Protein AF-A0A7J2XAX5-F1 (afdb_monomer)

Structure (mmCIF, N/CA/C/O backbone):
data_AF-A0A7J2XAX5-F1
#
_entry.id   AF-A0A7J2XAX5-F1
#
loop_
_atom_site.group_PDB
_atom_site.id
_atom_site.type_symbol
_atom_site.label_atom_id
_atom_site.label_alt_id
_atom_site.label_comp_id
_atom_site.label_asym_id
_atom_site.label_entity_id
_atom_site.label_seq_id
_atom_site.pdbx_PDB_ins_code
_atom_site.Cartn_x
_atom_site.Cartn_y
_atom_site.Cartn_z
_atom_site.occupancy
_atom_site.B_iso_or_equiv
_atom_site.auth_seq_id
_atom_site.auth_comp_id
_atom_site.auth_asym_id
_atom_site.auth_atom_id
_atom_site.pdbx_PDB_model_num
ATOM 1 N N . MET A 1 1 ? 14.871 -4.061 -0.343 1.00 28.77 1 MET A N 1
ATOM 2 C CA . MET A 1 1 ? 14.004 -2.903 -0.659 1.00 28.77 1 MET A CA 1
ATOM 3 C C . MET A 1 1 ? 14.110 -2.518 -2.135 1.00 28.77 1 MET A C 1
ATOM 5 O O . MET A 1 1 ? 13.087 -2.541 -2.793 1.00 28.77 1 MET A O 1
ATOM 9 N N . TRP A 1 2 ? 15.317 -2.338 -2.694 1.00 23.84 2 TRP A N 1
ATOM 10 C CA . TRP A 1 2 ? 15.540 -2.222 -4.153 1.00 23.84 2 TRP A CA 1
ATOM 11 C C . TRP A 1 2 ? 15.102 -3.459 -4.971 1.00 23.84 2 TRP A C 1
ATOM 13 O O . TRP A 1 2 ? 14.612 -3.315 -6.080 1.00 23.84 2 TRP A O 1
ATOM 23 N N . ILE A 1 3 ? 15.155 -4.661 -4.381 1.00 25.84 3 ILE A N 1
ATOM 24 C CA . ILE A 1 3 ? 14.713 -5.925 -5.015 1.00 25.84 3 ILE A CA 1
ATOM 25 C C . ILE A 1 3 ? 13.178 -6.002 -5.206 1.00 25.84 3 ILE A C 1
ATOM 27 O O . ILE A 1 3 ? 12.696 -6.739 -6.057 1.00 25.84 3 ILE A O 1
ATOM 31 N N . LEU A 1 4 ? 12.391 -5.240 -4.429 1.00 26.05 4 LEU A N 1
ATOM 32 C CA . LEU A 1 4 ? 10.935 -5.152 -4.629 1.00 26.05 4 LEU A CA 1
ATOM 33 C C . LEU A 1 4 ? 10.595 -4.187 -5.774 1.00 26.05 4 LEU A C 1
ATOM 35 O O . LEU A 1 4 ? 9.673 -4.467 -6.524 1.00 26.05 4 LEU A O 1
ATOM 39 N N . LEU A 1 5 ? 11.380 -3.122 -5.972 1.00 30.08 5 LEU A N 1
ATOM 40 C CA . LEU A 1 5 ? 11.269 -2.242 -7.142 1.00 30.08 5 LEU A CA 1
ATOM 41 C C . LEU A 1 5 ? 11.627 -2.978 -8.443 1.00 30.08 5 LEU A C 1
ATOM 43 O O . LEU A 1 5 ? 10.919 -2.811 -9.424 1.00 30.08 5 LEU A O 1
ATOM 47 N N . GLU A 1 6 ? 12.629 -3.865 -8.432 1.00 30.23 6 GLU A N 1
ATOM 48 C CA . GLU A 1 6 ? 12.961 -4.719 -9.591 1.00 30.23 6 GLU A CA 1
ATOM 49 C C . GLU A 1 6 ? 11.887 -5.752 -9.956 1.00 30.23 6 GLU A C 1
ATOM 51 O O . GLU A 1 6 ? 12.001 -6.354 -11.004 1.00 30.23 6 GLU A O 1
ATOM 56 N N . ARG A 1 7 ? 10.868 -6.001 -9.121 1.00 34.16 7 ARG A N 1
ATOM 57 C CA . ARG A 1 7 ? 9.749 -6.902 -9.474 1.00 34.16 7 ARG A CA 1
ATOM 58 C C . ARG A 1 7 ? 8.398 -6.200 -9.585 1.00 34.16 7 ARG A C 1
ATOM 60 O O . ARG A 1 7 ? 7.474 -6.759 -10.158 1.00 34.16 7 ARG A O 1
ATOM 67 N N . VAL A 1 8 ? 8.249 -5.023 -8.974 1.00 35.19 8 VAL A N 1
ATOM 68 C CA . VAL A 1 8 ? 6.987 -4.260 -8.928 1.00 35.19 8 VAL A CA 1
ATOM 69 C C . VAL A 1 8 ? 6.975 -3.142 -9.975 1.00 35.19 8 VAL A C 1
ATOM 71 O O . VAL A 1 8 ? 5.911 -2.803 -10.479 1.00 35.19 8 VAL A O 1
ATOM 74 N N . CYS A 1 9 ? 8.144 -2.630 -10.372 1.00 34.69 9 CYS A N 1
ATOM 75 C CA . CYS A 1 9 ? 8.306 -1.794 -11.564 1.00 34.69 9 CYS A CA 1
ATOM 76 C C . CYS A 1 9 ? 8.664 -2.631 -12.798 1.00 34.69 9 CYS A C 1
ATOM 78 O O . CYS A 1 9 ? 9.354 -2.126 -13.672 1.00 34.69 9 CYS A O 1
ATOM 80 N N . ASP A 1 10 ? 8.198 -3.877 -12.861 1.00 40.84 10 ASP A N 1
ATOM 81 C CA . ASP A 1 10 ? 8.175 -4.719 -14.061 1.00 40.84 10 ASP A CA 1
ATOM 82 C C . ASP A 1 10 ? 6.702 -4.923 -14.455 1.00 40.84 10 ASP A C 1
ATOM 84 O O . ASP A 1 10 ? 6.138 -6.013 -14.369 1.00 40.84 10 ASP A O 1
ATOM 88 N N . VAL A 1 11 ? 6.023 -3.818 -14.778 1.00 45.44 11 VAL A N 1
ATOM 89 C CA . VAL A 1 11 ? 4.756 -3.877 -15.522 1.00 45.44 11 VAL A CA 1
ATOM 90 C C . VAL A 1 11 ? 5.107 -4.447 -16.909 1.00 45.44 11 VAL A C 1
ATOM 92 O O . VAL A 1 11 ? 6.166 -4.091 -17.407 1.00 45.44 11 VAL A O 1
ATOM 95 N N . PRO A 1 12 ? 4.330 -5.348 -17.533 1.00 48.56 12 PRO A N 1
ATOM 96 C CA . PRO A 1 12 ? 4.654 -5.853 -18.870 1.00 48.56 12 PRO A CA 1
ATOM 97 C C . PRO A 1 12 ? 4.828 -4.677 -19.839 1.00 48.56 12 PRO A C 1
ATOM 99 O O . PRO A 1 12 ? 3.995 -3.774 -19.890 1.00 48.56 12 PRO A O 1
ATOM 102 N N . TYR A 1 13 ? 5.970 -4.659 -20.521 1.00 64.25 13 TYR A N 1
ATOM 103 C CA . TYR A 1 13 ? 6.469 -3.500 -21.251 1.00 64.25 13 TYR A CA 1
ATOM 104 C C . TYR A 1 13 ? 6.491 -3.785 -22.733 1.00 64.25 13 TYR A C 1
ATOM 106 O O . TYR A 1 13 ? 7.421 -4.423 -23.198 1.00 64.25 13 TYR A O 1
ATOM 114 N N . ASP A 1 14 ? 5.518 -3.320 -23.493 1.00 73.00 14 ASP A N 1
ATOM 115 C CA . ASP A 1 14 ? 5.561 -3.570 -24.928 1.00 73.00 14 ASP A CA 1
ATOM 116 C C . ASP A 1 14 ? 6.451 -2.557 -25.643 1.00 73.00 14 ASP A C 1
ATOM 118 O O . ASP A 1 14 ? 6.641 -1.414 -25.210 1.00 73.00 14 ASP A O 1
ATOM 122 N N . ILE A 1 15 ? 7.050 -3.006 -26.741 1.00 77.25 15 ILE A N 1
ATOM 123 C CA . ILE A 1 15 ? 7.873 -2.156 -27.599 1.00 77.25 15 ILE A CA 1
ATOM 124 C C . ILE A 1 15 ? 7.016 -0.972 -28.080 1.00 77.25 15 ILE A C 1
ATOM 126 O O . ILE A 1 15 ? 5.873 -1.146 -28.492 1.00 77.25 15 ILE A O 1
ATOM 130 N N . GLY A 1 16 ? 7.570 0.240 -28.019 1.00 77.62 16 GLY A N 1
ATOM 131 C CA . GLY A 1 16 ? 6.883 1.484 -28.383 1.00 77.62 16 GLY A CA 1
ATOM 132 C C . GLY A 1 16 ? 6.204 2.231 -27.227 1.00 77.62 16 GLY A C 1
ATOM 133 O O . GLY A 1 16 ? 5.795 3.374 -27.423 1.00 77.62 16 GLY A O 1
ATOM 134 N N . TYR A 1 17 ? 6.134 1.653 -26.023 1.00 83.00 17 TYR A N 1
ATOM 135 C CA . TYR A 1 17 ? 5.498 2.279 -24.857 1.00 83.00 17 TYR A CA 1
ATOM 136 C C . TYR A 1 17 ? 6.523 2.681 -23.785 1.00 83.00 17 TYR A C 1
ATOM 138 O O . TYR A 1 17 ? 7.511 1.974 -23.589 1.00 83.00 17 TYR A O 1
ATOM 146 N N . PRO A 1 18 ? 6.330 3.809 -23.071 1.00 85.75 18 PRO A N 1
ATOM 147 C CA . PRO A 1 18 ? 7.321 4.295 -22.113 1.00 85.75 18 PRO A CA 1
ATOM 148 C C . PRO A 1 18 ? 7.412 3.403 -20.870 1.00 85.75 18 PRO A C 1
ATOM 150 O O . PRO A 1 18 ? 6.401 2.912 -20.362 1.00 85.75 18 PRO A O 1
ATOM 153 N N . LEU A 1 19 ? 8.611 3.273 -20.295 1.00 85.88 19 LEU A N 1
ATOM 154 C CA . LEU A 1 19 ? 8.790 2.583 -19.017 1.00 85.88 19 LEU A CA 1
ATOM 155 C C . LEU A 1 19 ? 8.549 3.529 -17.840 1.00 85.88 19 LEU A C 1
ATOM 157 O O . LEU A 1 19 ? 9.126 4.615 -17.755 1.00 85.88 19 LEU A O 1
ATOM 161 N N . LEU A 1 20 ? 7.782 3.071 -16.847 1.00 88.12 20 LEU A N 1
ATOM 162 C CA . LEU A 1 20 ? 7.518 3.854 -15.636 1.00 88.12 20 LEU A CA 1
ATOM 163 C C . LEU A 1 20 ? 8.818 4.228 -14.908 1.00 88.12 20 LEU A C 1
ATOM 165 O O . LEU A 1 20 ? 8.977 5.349 -14.425 1.00 88.12 20 LEU A O 1
ATOM 169 N N . ARG A 1 21 ? 9.768 3.288 -14.850 1.00 85.94 21 ARG A N 1
ATOM 170 C CA . ARG A 1 21 ? 11.070 3.492 -14.207 1.00 85.94 21 ARG A CA 1
ATOM 171 C C . ARG A 1 21 ? 11.894 4.580 -14.895 1.00 85.94 21 ARG A C 1
ATOM 173 O O . ARG A 1 21 ? 12.497 5.383 -14.190 1.00 85.94 21 ARG A O 1
ATOM 180 N N . GLU A 1 22 ? 11.900 4.620 -16.228 1.00 87.06 22 GLU A N 1
ATOM 181 C CA . GLU A 1 22 ? 12.609 5.655 -16.993 1.00 87.06 22 GLU A CA 1
ATOM 182 C C . GLU A 1 22 ? 12.023 7.038 -16.709 1.00 87.06 22 GLU A C 1
ATOM 184 O O . GLU A 1 22 ? 12.767 7.991 -16.492 1.00 87.06 22 GLU A O 1
ATOM 189 N N . LYS A 1 23 ? 10.691 7.147 -16.619 1.00 89.81 23 LYS A N 1
ATOM 190 C CA . LYS A 1 23 ? 10.022 8.426 -16.335 1.00 89.81 23 LYS A CA 1
ATOM 191 C C . LYS A 1 23 ? 10.268 8.964 -14.933 1.00 89.81 23 LYS A C 1
ATOM 193 O O . LYS A 1 23 ? 10.227 10.174 -14.725 1.00 89.81 23 LYS A O 1
ATOM 198 N N . LEU A 1 24 ? 10.519 8.084 -13.973 1.00 91.56 24 LEU A N 1
ATOM 199 C CA . LEU A 1 24 ? 10.808 8.471 -12.594 1.00 91.56 24 LEU A CA 1
ATOM 200 C C . LEU A 1 24 ? 12.301 8.693 -12.334 1.00 91.56 24 LEU A C 1
ATOM 202 O O . LEU A 1 24 ? 12.660 9.282 -11.312 1.00 91.56 24 LEU A O 1
ATOM 206 N N . GLU A 1 25 ? 13.178 8.237 -13.230 1.00 87.25 25 GLU A N 1
ATOM 207 C CA . GLU A 1 25 ? 14.616 8.396 -13.066 1.00 87.25 25 GLU A CA 1
ATOM 208 C C . GLU A 1 25 ? 15.003 9.883 -13.044 1.00 87.25 25 GLU A C 1
ATOM 210 O O . GLU A 1 25 ? 14.657 10.669 -13.921 1.00 87.25 25 GLU A O 1
ATOM 215 N N . GLY A 1 26 ? 15.713 10.296 -11.991 1.00 86.75 26 GLY A N 1
ATOM 216 C CA . GLY A 1 26 ? 16.161 11.680 -11.817 1.00 86.75 26 GLY A CA 1
ATOM 217 C C . GLY A 1 26 ? 15.103 12.664 -11.298 1.00 86.75 26 GLY A C 1
ATOM 218 O O . GLY A 1 26 ? 15.467 13.796 -10.963 1.00 86.75 26 GLY A O 1
ATOM 219 N N . ILE A 1 27 ? 13.835 12.260 -11.151 1.00 92.69 27 ILE A N 1
ATOM 220 C CA . ILE A 1 27 ? 12.789 13.103 -10.555 1.00 92.69 27 ILE A CA 1
ATOM 221 C C . ILE A 1 27 ? 13.026 13.247 -9.046 1.00 92.69 27 ILE A C 1
ATOM 223 O O . ILE A 1 27 ? 13.147 12.266 -8.314 1.00 92.69 27 ILE A O 1
ATOM 227 N N . LYS A 1 28 ? 13.096 14.496 -8.569 1.00 93.50 28 LYS A N 1
ATOM 228 C CA . LYS A 1 28 ? 13.440 14.825 -7.171 1.00 93.50 28 LYS A CA 1
ATOM 229 C C . LYS A 1 28 ? 12.240 15.165 -6.291 1.00 93.50 28 LYS A C 1
ATOM 231 O O . LYS A 1 28 ? 12.352 15.091 -5.070 1.00 93.50 28 LYS A O 1
ATOM 236 N N . TYR A 1 29 ? 11.123 15.569 -6.893 1.00 94.06 29 TYR A N 1
ATOM 237 C CA . TYR A 1 29 ? 9.968 16.113 -6.183 1.00 94.06 29 TYR A CA 1
ATOM 238 C C . TYR A 1 29 ? 8.718 15.279 -6.455 1.00 94.06 29 TYR A C 1
ATOM 240 O O . TYR A 1 29 ? 8.478 14.859 -7.585 1.00 94.06 29 TYR A O 1
ATOM 248 N N . LEU A 1 30 ? 7.907 15.066 -5.417 1.00 95.44 30 LEU A N 1
ATOM 249 C CA . LEU A 1 30 ? 6.628 14.363 -5.526 1.00 95.44 30 LEU A CA 1
ATOM 250 C C . LEU A 1 30 ? 5.627 15.156 -6.377 1.00 95.44 30 LEU A C 1
ATOM 252 O O . LEU A 1 30 ? 5.105 14.640 -7.362 1.00 95.44 30 LEU A O 1
ATOM 256 N N . TRP A 1 31 ? 5.386 16.406 -5.983 1.00 97.19 31 TRP A N 1
ATOM 257 C CA . TRP A 1 31 ? 4.425 17.338 -6.563 1.00 97.19 31 TRP A CA 1
ATOM 258 C C . TRP A 1 31 ? 4.876 18.772 -6.253 1.00 97.19 31 TRP A C 1
ATOM 260 O O . TRP A 1 31 ? 5.567 19.010 -5.263 1.00 97.19 31 TRP A O 1
ATOM 270 N N . ASP A 1 32 ? 4.509 19.726 -7.102 1.00 95.44 32 ASP A N 1
ATOM 271 C CA . ASP A 1 32 ? 4.863 21.144 -6.990 1.00 95.44 32 ASP A CA 1
ATOM 272 C C . ASP A 1 32 ? 3.777 21.981 -6.292 1.00 95.44 32 ASP A C 1
ATOM 274 O O . ASP A 1 32 ? 3.885 23.208 -6.240 1.00 95.44 32 ASP A O 1
ATOM 278 N N . ARG A 1 33 ? 2.744 21.321 -5.747 1.00 96.06 33 ARG A N 1
ATOM 279 C CA . ARG A 1 33 ? 1.600 21.925 -5.040 1.00 96.06 33 ARG A CA 1
ATOM 280 C C . ARG A 1 33 ? 0.811 22.926 -5.882 1.00 96.06 33 ARG A C 1
ATOM 282 O O . ARG A 1 33 ? 0.239 23.880 -5.354 1.00 96.06 33 ARG A O 1
ATOM 289 N N . LYS A 1 34 ? 0.782 22.718 -7.200 1.00 96.19 34 LYS A N 1
ATOM 290 C CA . LYS A 1 34 ? -0.052 23.485 -8.127 1.00 96.19 34 LYS A CA 1
ATOM 291 C C . LYS A 1 34 ? -1.197 22.631 -8.647 1.00 96.19 34 LYS A C 1
ATOM 293 O O . LYS A 1 34 ? -1.003 21.467 -8.994 1.00 96.19 34 LYS A O 1
ATOM 298 N N . SER A 1 35 ? -2.365 23.250 -8.763 1.00 96.56 35 SER A N 1
ATOM 299 C CA . SER A 1 35 ? -3.526 22.674 -9.436 1.00 96.56 35 SER A CA 1
ATOM 300 C C . SER A 1 35 ? -3.497 23.033 -10.924 1.00 96.56 35 SER A C 1
ATOM 302 O O . SER A 1 35 ? -3.315 24.201 -11.276 1.00 96.56 35 SER A O 1
ATOM 304 N N . TYR A 1 36 ? -3.688 22.058 -11.814 1.00 96.62 36 TYR A N 1
ATOM 305 C CA . TYR A 1 36 ? -3.603 22.277 -13.263 1.00 96.62 36 TYR A CA 1
ATOM 306 C C . TYR A 1 36 ? -4.372 21.228 -14.074 1.00 96.62 36 TYR A C 1
ATOM 308 O O . TYR A 1 36 ? -4.811 20.197 -13.562 1.00 96.62 36 TYR A O 1
ATOM 316 N N . ILE A 1 37 ? -4.567 21.536 -15.357 1.00 96.69 37 ILE A N 1
ATOM 317 C CA . ILE A 1 37 ? -5.123 20.626 -16.362 1.00 96.69 37 ILE A CA 1
ATOM 318 C C . ILE A 1 37 ? -3.985 20.236 -17.298 1.00 96.69 37 ILE A C 1
ATOM 320 O O . ILE A 1 37 ? -3.251 21.094 -17.786 1.00 96.69 37 ILE A O 1
ATOM 324 N N . GLN A 1 38 ? -3.850 18.940 -17.534 1.00 96.56 38 GLN A N 1
ATOM 325 C CA . GLN A 1 38 ? -2.895 18.384 -18.479 1.00 96.56 38 GLN A CA 1
ATOM 326 C C . GLN A 1 38 ? -3.502 18.458 -19.888 1.00 96.56 38 GLN A C 1
ATOM 328 O O . GLN A 1 38 ? -4.644 18.027 -20.067 1.00 96.56 38 GLN A O 1
ATOM 333 N N . PRO A 1 39 ? -2.786 18.999 -20.889 1.00 96.00 39 PRO A N 1
ATOM 334 C CA . PRO A 1 39 ? -3.282 19.048 -22.253 1.00 96.00 39 PRO A CA 1
ATOM 335 C C . PRO A 1 39 ? -3.316 17.654 -22.887 1.00 96.00 39 PRO A C 1
ATOM 337 O O . PRO A 1 39 ? -2.555 16.755 -22.515 1.00 96.00 39 PRO A O 1
ATOM 340 N N . LYS A 1 40 ? -4.204 17.502 -23.872 1.00 95.00 40 LYS A N 1
ATOM 341 C CA . LYS A 1 40 ? -4.281 16.322 -24.736 1.00 95.00 40 LYS A CA 1
ATOM 342 C C . LYS A 1 40 ? -2.973 16.133 -25.502 1.00 95.00 40 LYS A C 1
ATOM 344 O O . LYS A 1 40 ? -2.388 17.118 -25.950 1.00 95.00 40 LYS A O 1
ATOM 349 N N . HIS A 1 41 ? -2.557 14.879 -25.676 1.00 92.25 41 HIS A N 1
ATOM 350 C CA . HIS A 1 41 ? -1.394 14.481 -26.479 1.00 92.25 41 HIS A CA 1
ATOM 351 C C . HIS A 1 41 ? -0.092 15.167 -26.076 1.00 92.25 41 HIS A C 1
ATOM 353 O O . HIS A 1 41 ? 0.799 15.370 -26.898 1.00 92.25 41 HIS A O 1
ATOM 359 N N . ARG A 1 42 ? 0.031 15.548 -24.801 1.00 93.25 42 ARG A N 1
ATOM 360 C CA . ARG A 1 42 ? 1.195 16.294 -24.328 1.00 93.25 42 ARG A CA 1
ATOM 361 C C . ARG A 1 42 ? 2.481 15.494 -24.510 1.00 93.25 42 ARG A C 1
ATOM 363 O O . ARG A 1 42 ? 2.520 14.279 -24.311 1.00 93.25 42 ARG A O 1
ATOM 370 N N . THR A 1 43 ? 3.524 16.223 -24.863 1.00 91.50 43 THR A N 1
ATOM 371 C CA . THR A 1 43 ? 4.910 15.767 -24.990 1.00 91.50 43 THR A CA 1
ATOM 372 C C . THR A 1 43 ? 5.569 15.556 -23.626 1.00 91.50 43 THR A C 1
ATOM 374 O O . THR A 1 43 ? 5.148 16.148 -22.618 1.00 91.50 43 THR A O 1
ATOM 377 N N . TRP A 1 44 ? 6.651 14.780 -23.585 1.00 91.62 44 TRP A N 1
ATOM 378 C CA . TRP A 1 44 ? 7.444 14.624 -22.366 1.00 91.62 44 TRP A CA 1
ATOM 379 C C . TRP A 1 44 ? 8.104 15.948 -21.960 1.00 91.62 44 TRP A C 1
ATOM 381 O O . TRP A 1 44 ? 8.073 16.308 -20.777 1.00 91.62 44 TRP A O 1
ATOM 391 N N . ASN A 1 45 ? 8.612 16.725 -22.927 1.00 91.12 45 ASN A N 1
ATOM 392 C CA . ASN A 1 45 ? 9.245 18.014 -22.639 1.00 91.12 45 ASN A CA 1
ATOM 393 C C . ASN A 1 45 ? 8.272 19.009 -22.011 1.00 91.12 45 ASN A C 1
ATOM 395 O O . ASN A 1 45 ? 8.638 19.686 -21.049 1.00 91.12 45 ASN A O 1
ATOM 399 N N . TRP A 1 46 ? 7.025 19.071 -22.489 1.00 93.50 46 TRP A N 1
ATOM 400 C CA . TRP A 1 46 ? 5.985 19.883 -21.848 1.00 93.50 46 TRP A CA 1
ATOM 401 C C . TRP A 1 46 ? 5.798 19.489 -20.380 1.00 93.50 46 TRP A C 1
ATOM 403 O O . TRP A 1 46 ? 5.796 20.355 -19.505 1.00 93.50 46 TRP A O 1
ATOM 413 N N . SER A 1 47 ? 5.692 18.186 -20.113 1.00 94.06 47 SER A N 1
ATOM 414 C CA . SER A 1 47 ? 5.414 17.646 -18.779 1.00 94.06 47 SER A CA 1
ATOM 415 C C . SER A 1 47 ? 6.500 18.053 -17.783 1.00 94.06 47 SER A C 1
ATOM 417 O O . SER A 1 47 ? 6.210 18.668 -16.759 1.00 94.06 47 SER A O 1
ATOM 419 N N . ILE A 1 48 ? 7.769 17.818 -18.123 1.00 92.75 48 ILE A N 1
ATOM 420 C CA . ILE A 1 48 ? 8.895 18.117 -17.227 1.00 92.75 48 ILE A CA 1
ATOM 421 C C . ILE A 1 48 ? 9.241 19.607 -17.180 1.00 92.75 48 ILE A C 1
ATOM 423 O O . ILE A 1 48 ? 9.686 20.090 -16.141 1.00 92.75 48 ILE A O 1
ATOM 427 N N . SER A 1 49 ? 8.990 20.364 -18.248 1.00 94.19 49 SER A N 1
ATOM 428 C CA . SER A 1 49 ? 9.235 21.813 -18.246 1.00 94.19 49 SER A CA 1
ATOM 429 C C . SER A 1 49 ? 8.217 22.579 -17.395 1.00 94.19 49 SER A C 1
ATOM 431 O O . SER A 1 49 ? 8.575 23.580 -16.778 1.00 94.19 49 SER A O 1
ATOM 433 N N . ASN A 1 50 ? 6.960 22.121 -17.340 1.00 96.19 50 ASN A N 1
ATOM 434 C CA . ASN A 1 50 ? 5.905 22.770 -16.554 1.00 96.19 50 ASN A CA 1
ATOM 435 C C . ASN A 1 50 ? 5.812 22.212 -15.127 1.00 96.19 50 ASN A C 1
ATOM 437 O O . ASN A 1 50 ? 5.695 22.985 -14.174 1.00 96.19 50 ASN A O 1
ATOM 441 N N . HIS A 1 51 ? 5.895 20.885 -14.979 1.00 96.44 51 HIS A N 1
ATOM 442 C CA . HIS A 1 51 ? 5.687 20.172 -13.718 1.00 96.44 51 HIS A CA 1
ATOM 443 C C . HIS A 1 51 ? 6.700 19.017 -13.553 1.00 96.44 51 HIS A C 1
ATOM 445 O O . HIS A 1 51 ? 6.322 17.851 -13.679 1.00 96.44 51 HIS A O 1
ATOM 451 N N . PRO A 1 52 ? 7.980 19.292 -13.219 1.00 95.69 52 PRO A N 1
ATOM 452 C CA . PRO A 1 52 ? 9.038 18.283 -13.040 1.00 95.69 52 PRO A CA 1
ATOM 453 C C . PRO A 1 52 ? 8.846 17.453 -11.755 1.00 95.69 52 PRO A C 1
ATOM 455 O O . PRO A 1 52 ? 9.621 17.537 -10.798 1.00 95.69 52 PRO A O 1
ATOM 458 N N . THR A 1 53 ? 7.768 16.676 -11.708 1.00 97.31 53 THR A N 1
ATOM 459 C CA . THR A 1 53 ? 7.245 16.023 -10.507 1.00 97.31 53 THR A CA 1
ATOM 460 C C . THR A 1 53 ? 6.887 14.570 -10.782 1.00 97.31 53 THR A C 1
ATOM 462 O O . THR A 1 53 ? 6.549 14.205 -11.908 1.00 97.31 53 THR A O 1
ATOM 465 N N . ALA A 1 54 ? 6.931 13.731 -9.747 1.00 97.44 54 ALA A N 1
ATOM 466 C CA . ALA A 1 54 ? 6.587 12.318 -9.873 1.00 97.44 54 ALA A CA 1
ATOM 467 C C . ALA A 1 54 ? 5.111 12.128 -10.253 1.00 97.44 54 ALA A C 1
ATOM 469 O O . ALA A 1 54 ? 4.800 11.260 -11.062 1.00 97.44 54 ALA A O 1
ATOM 470 N N . VAL A 1 55 ? 4.207 12.959 -9.720 1.00 97.56 55 VAL A N 1
ATOM 471 C CA . VAL A 1 55 ? 2.775 12.920 -10.060 1.00 97.56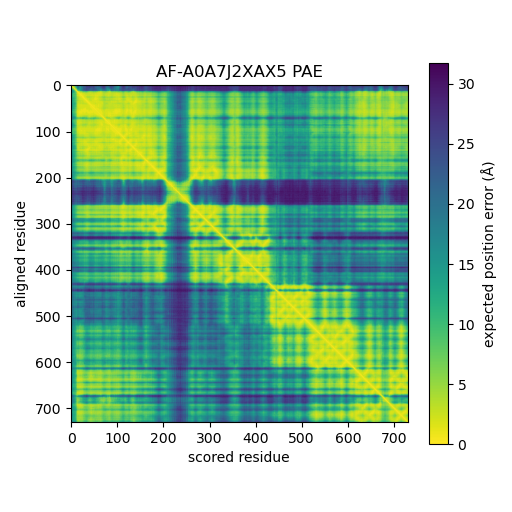 55 VAL A CA 1
ATOM 472 C C . VAL A 1 55 ? 2.541 13.195 -11.548 1.00 97.56 55 VAL A C 1
ATOM 474 O O . VAL A 1 55 ? 1.810 12.441 -12.190 1.00 97.56 55 VAL A O 1
ATOM 477 N N . GLU A 1 56 ? 3.186 14.219 -12.117 1.00 97.44 56 GLU A N 1
ATOM 478 C CA . GLU A 1 56 ? 3.078 14.491 -13.557 1.00 97.44 56 GLU A CA 1
ATOM 479 C C . GLU A 1 56 ? 3.703 13.367 -14.385 1.00 97.44 56 GLU A C 1
ATOM 481 O O . GLU A 1 56 ? 3.075 12.884 -15.324 1.00 97.44 56 GLU A O 1
ATOM 486 N N . ALA A 1 57 ? 4.905 12.910 -14.021 1.00 96.62 57 ALA A N 1
ATOM 487 C CA . ALA A 1 57 ? 5.601 11.848 -14.742 1.00 96.62 57 ALA A CA 1
ATOM 488 C C . ALA A 1 57 ? 4.774 10.553 -14.804 1.00 96.62 57 ALA A C 1
ATOM 490 O O . ALA A 1 57 ? 4.690 9.910 -15.852 1.00 96.62 57 ALA A O 1
ATOM 491 N N . ILE A 1 58 ? 4.112 10.200 -13.699 1.00 96.94 58 ILE A N 1
ATOM 492 C CA . ILE A 1 58 ? 3.209 9.049 -13.627 1.00 96.94 58 ILE A CA 1
ATOM 493 C C . ILE A 1 58 ? 1.953 9.296 -14.457 1.00 96.94 58 ILE A C 1
ATOM 495 O O . ILE A 1 58 ? 1.550 8.408 -15.201 1.00 96.94 58 ILE A O 1
ATOM 499 N N . SER A 1 59 ? 1.345 10.484 -14.380 1.00 96.81 59 SER A N 1
ATOM 500 C CA . SER A 1 59 ? 0.175 10.802 -15.207 1.00 96.81 59 SER A CA 1
ATOM 501 C C . SER A 1 59 ? 0.498 10.738 -16.705 1.00 96.81 59 SER A C 1
ATOM 503 O O . SER A 1 59 ? -0.300 10.223 -17.488 1.00 96.81 59 SER A O 1
ATOM 505 N N . TYR A 1 60 ? 1.669 11.236 -17.113 1.00 95.81 60 TYR A N 1
ATOM 506 C CA . TYR A 1 60 ? 2.160 11.124 -18.486 1.00 95.81 60 TYR A CA 1
ATOM 507 C C . TYR A 1 60 ? 2.292 9.654 -18.881 1.00 95.81 60 TYR A C 1
ATOM 509 O O . TYR A 1 60 ? 1.755 9.232 -19.902 1.00 95.81 60 TYR A O 1
ATOM 517 N N . TRP A 1 61 ? 2.951 8.861 -18.032 1.00 94.75 61 TRP A N 1
ATOM 518 C CA . TRP A 1 61 ? 3.132 7.435 -18.269 1.00 94.75 61 TRP A CA 1
ATOM 519 C C . TRP A 1 61 ? 1.793 6.704 -18.431 1.00 94.75 61 TRP A C 1
ATOM 521 O O . TRP A 1 61 ? 1.646 5.942 -19.380 1.00 94.75 61 TRP A O 1
ATOM 531 N N . VAL A 1 62 ? 0.794 6.973 -17.582 1.00 95.56 62 VAL A N 1
ATOM 532 C CA . VAL A 1 62 ? -0.547 6.367 -17.691 1.00 95.56 62 VAL A CA 1
ATOM 533 C C . VAL A 1 62 ? -1.198 6.702 -19.035 1.00 95.56 62 VAL A C 1
ATOM 535 O O . VAL A 1 62 ? -1.676 5.794 -19.710 1.00 95.56 62 VAL A O 1
ATOM 538 N N . GLY A 1 63 ? -1.187 7.978 -19.440 1.00 94.31 63 GLY A N 1
ATOM 539 C CA . GLY A 1 63 ? -1.780 8.418 -20.709 1.00 94.31 63 GLY A CA 1
ATOM 540 C C . GLY A 1 63 ? -1.128 7.761 -21.926 1.00 94.31 63 GLY A C 1
ATOM 541 O O . GLY A 1 63 ? -1.827 7.272 -22.809 1.00 94.31 63 GLY A O 1
ATOM 542 N N . LYS A 1 64 ? 0.208 7.662 -21.932 1.00 91.62 64 LYS A N 1
ATOM 543 C CA . LYS A 1 64 ? 0.958 7.000 -23.009 1.00 91.62 64 LYS A CA 1
ATOM 544 C C . LYS A 1 64 ? 0.874 5.475 -22.971 1.00 91.62 64 LYS A C 1
ATOM 546 O O . LYS A 1 64 ? 1.029 4.851 -24.010 1.00 91.62 64 LYS A O 1
ATOM 551 N N . THR A 1 65 ? 0.631 4.879 -21.804 1.00 90.38 65 THR A N 1
ATOM 552 C CA . THR A 1 65 ? 0.482 3.422 -21.644 1.00 90.38 65 THR A CA 1
ATOM 553 C C . THR A 1 65 ? -0.909 2.948 -22.044 1.00 90.38 65 THR A C 1
ATOM 555 O O . THR A 1 65 ? -1.042 1.843 -22.551 1.00 90.38 65 THR A O 1
ATOM 558 N N . VAL A 1 66 ? -1.944 3.770 -21.857 1.00 91.44 66 VAL A N 1
ATOM 559 C CA . VAL A 1 66 ? -3.332 3.438 -22.219 1.00 91.44 66 VAL A CA 1
ATOM 560 C C . VAL A 1 66 ? -3.886 4.484 -23.206 1.00 91.44 66 VAL A C 1
ATOM 562 O O . VAL A 1 66 ? -4.798 5.242 -22.863 1.00 91.44 66 VAL A O 1
ATOM 565 N N . PRO A 1 67 ? -3.325 4.577 -24.430 1.00 90.56 67 PRO A N 1
ATOM 566 C CA . PRO A 1 67 ? -3.672 5.629 -25.383 1.00 90.56 67 PRO A CA 1
ATOM 567 C C . PRO A 1 67 ? -4.941 5.337 -26.192 1.00 90.56 67 PRO A C 1
ATOM 569 O O . PRO A 1 67 ? -5.350 6.178 -26.989 1.00 90.56 67 PRO A O 1
ATOM 572 N N . VAL A 1 68 ? -5.569 4.167 -26.032 1.00 90.00 68 VAL A N 1
ATOM 573 C CA . VAL A 1 68 ? -6.757 3.767 -26.804 1.00 90.00 68 VAL A CA 1
ATOM 574 C C . VAL A 1 68 ? -7.940 3.497 -25.874 1.00 90.00 68 VAL A C 1
ATOM 576 O O . VAL A 1 68 ? -7.778 3.061 -24.733 1.00 90.00 68 VAL A O 1
ATOM 579 N N . GLN A 1 69 ? -9.157 3.766 -26.347 1.00 90.25 69 GLN A N 1
ATOM 580 C CA . GLN A 1 69 ? -10.369 3.358 -25.638 1.00 90.25 69 GLN A CA 1
ATOM 581 C C . GLN A 1 69 ? -10.496 1.842 -25.555 1.00 90.25 69 GLN A C 1
ATOM 583 O O . GLN A 1 69 ? -10.014 1.119 -26.422 1.00 90.25 69 GLN A O 1
ATOM 588 N N . ALA A 1 70 ? -11.196 1.382 -24.520 1.00 86.25 70 ALA A N 1
ATOM 589 C CA . ALA A 1 70 ? -11.339 -0.038 -24.266 1.00 86.25 70 ALA A CA 1
ATOM 590 C C . ALA A 1 70 ? -11.965 -0.799 -25.446 1.00 86.25 70 ALA A C 1
ATOM 592 O O . ALA A 1 70 ? -13.015 -0.396 -25.952 1.00 86.25 70 ALA A O 1
ATOM 593 N N . TYR A 1 71 ? -11.371 -1.930 -25.814 1.00 81.12 71 TYR A N 1
ATOM 594 C CA . TYR A 1 71 ? -11.954 -2.922 -26.717 1.00 81.12 71 TYR A CA 1
ATOM 595 C C . TYR A 1 71 ? -11.668 -4.327 -26.147 1.00 81.12 71 TYR A C 1
ATOM 597 O O . TYR A 1 71 ? -10.722 -4.508 -25.387 1.00 81.12 71 TYR A O 1
ATOM 605 N N . GLY A 1 72 ? -12.461 -5.333 -26.520 1.00 78.06 72 GLY A N 1
ATOM 606 C CA . GLY A 1 72 ? -12.216 -6.710 -26.082 1.00 78.06 72 GLY A CA 1
ATOM 607 C C . GLY A 1 72 ? -12.480 -6.943 -24.590 1.00 78.06 72 GLY A C 1
ATOM 608 O O . GLY A 1 72 ? -13.509 -6.507 -24.061 1.00 78.06 72 GLY A O 1
ATOM 609 N N . ASP A 1 73 ? -11.585 -7.687 -23.926 1.00 78.19 73 ASP A N 1
ATOM 610 C CA . ASP A 1 73 ? -11.709 -7.982 -22.493 1.00 78.19 73 ASP A CA 1
ATOM 611 C C . ASP A 1 73 ? -11.541 -6.707 -21.643 1.00 78.19 73 ASP A C 1
ATOM 613 O O . ASP A 1 73 ? -11.009 -5.684 -22.062 1.00 78.19 73 ASP A O 1
ATOM 617 N N . ARG A 1 74 ? -12.072 -6.739 -20.421 1.00 84.25 74 ARG A N 1
ATOM 618 C CA . ARG A 1 74 ? -12.100 -5.609 -19.486 1.00 84.25 74 ARG A CA 1
ATOM 619 C C . ARG A 1 74 ? -11.399 -6.014 -18.189 1.00 84.25 74 ARG A C 1
ATOM 621 O O . ARG A 1 74 ? -12.064 -6.175 -17.152 1.00 84.25 74 ARG A O 1
ATOM 628 N N . PRO A 1 75 ? -10.068 -6.210 -18.210 1.00 83.00 75 PRO A N 1
ATOM 629 C CA . PRO A 1 75 ? -9.358 -6.785 -17.083 1.00 83.00 75 PRO A CA 1
ATOM 630 C C . PRO A 1 75 ? -9.383 -5.893 -15.838 1.00 83.00 75 PRO A C 1
ATOM 632 O O . PRO A 1 75 ? -9.499 -4.662 -15.849 1.00 83.00 75 PRO A O 1
ATOM 635 N N . SER A 1 76 ? -9.263 -6.541 -14.681 1.00 84.88 76 SER A N 1
ATOM 636 C CA . SER A 1 76 ? -9.109 -5.844 -13.401 1.00 84.88 76 SER A CA 1
ATOM 637 C C . SER A 1 76 ? -7.658 -5.707 -12.953 1.00 84.88 76 SER A C 1
ATOM 639 O O . SER A 1 76 ? -7.395 -4.933 -12.034 1.00 84.88 76 SER A O 1
ATOM 641 N N . GLN A 1 77 ? -6.734 -6.485 -13.524 1.00 85.38 77 GLN A N 1
ATOM 642 C CA . GLN A 1 77 ? -5.337 -6.479 -13.099 1.00 85.38 77 GLN A CA 1
ATOM 643 C C . GLN A 1 77 ? -4.561 -5.370 -13.836 1.00 85.38 77 GLN A C 1
ATOM 645 O O . GLN A 1 77 ? -4.573 -5.362 -15.064 1.00 85.38 77 GLN A O 1
ATOM 650 N N . PRO A 1 78 ? -3.884 -4.445 -13.126 1.00 88.75 78 PRO A N 1
ATOM 651 C CA . PRO A 1 78 ? -3.187 -3.312 -13.746 1.00 88.75 78 PRO A CA 1
ATOM 652 C C . PRO A 1 78 ? -2.108 -3.687 -14.764 1.00 88.75 78 PRO A C 1
ATOM 654 O O . PRO A 1 78 ? -1.924 -2.968 -15.734 1.00 88.75 78 PRO A O 1
ATOM 657 N N . ASN A 1 79 ? -1.404 -4.799 -14.551 1.00 83.06 79 ASN A N 1
ATOM 658 C CA . ASN A 1 79 ? -0.409 -5.313 -15.490 1.00 83.06 79 ASN A CA 1
ATOM 659 C C . ASN A 1 79 ? -1.045 -5.769 -16.810 1.00 83.06 79 ASN A C 1
ATOM 661 O O . ASN A 1 79 ? -0.517 -5.424 -17.854 1.00 83.06 79 ASN A O 1
ATOM 665 N N . ILE A 1 80 ? -2.189 -6.464 -16.765 1.00 82.06 80 ILE A N 1
ATOM 666 C CA . ILE A 1 80 ? -2.914 -6.861 -17.984 1.00 82.06 80 ILE A CA 1
ATOM 667 C C . ILE A 1 80 ? -3.400 -5.613 -18.729 1.00 82.06 80 ILE A C 1
ATOM 669 O O . ILE A 1 80 ? -3.146 -5.470 -19.914 1.00 82.06 80 ILE A O 1
ATOM 673 N N . ILE A 1 81 ? -4.008 -4.658 -18.016 1.00 85.81 81 ILE A N 1
ATOM 674 C CA . ILE A 1 81 ? -4.472 -3.395 -18.616 1.00 85.81 81 ILE A CA 1
ATOM 675 C C . ILE A 1 81 ? -3.317 -2.649 -19.303 1.00 85.81 81 ILE A C 1
ATOM 677 O O . ILE A 1 81 ? -3.475 -2.132 -20.405 1.00 85.81 81 ILE A O 1
ATOM 681 N N . ALA A 1 82 ? -2.160 -2.571 -18.641 1.00 85.88 82 ALA A N 1
ATOM 682 C CA . ALA A 1 82 ? -0.989 -1.902 -19.192 1.00 85.88 82 ALA A CA 1
ATOM 683 C C . ALA A 1 82 ? -0.426 -2.613 -20.430 1.00 85.88 82 ALA A C 1
ATOM 685 O O . ALA A 1 82 ? 0.140 -1.928 -21.265 1.00 85.88 82 ALA A O 1
ATOM 686 N N . HIS A 1 83 ? -0.600 -3.933 -20.550 1.00 81.06 83 HIS A N 1
ATOM 687 C CA . HIS A 1 83 ? -0.203 -4.724 -21.719 1.00 81.06 83 HIS A CA 1
ATOM 688 C C . HIS A 1 83 ? -1.188 -4.584 -22.888 1.00 81.06 83 HIS A C 1
ATOM 690 O O . HIS A 1 83 ? -0.805 -4.527 -24.050 1.00 81.06 83 HIS A O 1
ATOM 696 N N . GLU A 1 84 ? -2.487 -4.515 -22.599 1.00 82.56 84 GLU A N 1
ATOM 697 C CA . GLU A 1 84 ? -3.530 -4.376 -23.622 1.00 82.56 84 GLU A CA 1
ATOM 698 C C . GLU A 1 84 ? -3.585 -2.961 -24.232 1.00 82.56 84 GLU A C 1
ATOM 700 O O . GLU A 1 84 ? -4.208 -2.751 -25.275 1.00 82.56 84 GLU A O 1
ATOM 705 N N . HIS A 1 85 ? -2.947 -1.979 -23.585 1.00 87.75 85 HIS A N 1
ATOM 706 C CA . HIS A 1 85 ? -2.836 -0.585 -24.030 1.00 87.75 85 HIS A CA 1
ATOM 707 C C . HIS A 1 85 ? -4.164 0.128 -24.309 1.00 87.75 85 HIS A C 1
ATOM 709 O O . HIS A 1 85 ? -4.215 1.146 -25.009 1.00 87.75 85 HIS A O 1
ATOM 715 N N . ASN A 1 86 ? -5.255 -0.371 -23.731 1.00 88.62 86 ASN A N 1
ATOM 716 C CA . ASN A 1 86 ? -6.580 0.184 -23.927 1.00 88.62 86 ASN A CA 1
ATOM 717 C C . ASN A 1 86 ? -7.403 0.194 -22.634 1.00 88.62 86 ASN A C 1
ATOM 719 O O . ASN A 1 86 ? -7.196 -0.607 -21.722 1.00 88.62 86 ASN A O 1
ATOM 723 N N . GLY A 1 87 ? -8.305 1.166 -22.512 1.00 91.12 87 GLY A N 1
ATOM 724 C CA . GLY A 1 87 ? -9.063 1.337 -21.282 1.00 91.12 87 GLY A CA 1
ATOM 725 C C . GLY A 1 87 ? -10.028 2.516 -21.280 1.00 91.12 87 GLY A C 1
ATOM 726 O O . GLY A 1 87 ? -9.911 3.461 -22.056 1.00 91.12 87 GLY A O 1
ATOM 727 N N . TRP A 1 88 ? -10.992 2.469 -20.361 1.00 92.81 88 TRP A N 1
ATOM 728 C CA . TRP A 1 88 ? -11.793 3.636 -19.973 1.00 92.81 88 TRP A CA 1
ATOM 729 C C . TRP A 1 88 ? -11.396 4.077 -18.561 1.00 92.81 88 TRP A C 1
ATOM 731 O O . TRP A 1 88 ? -10.383 3.633 -18.019 1.00 92.81 88 TRP A O 1
ATOM 741 N N . CYS A 1 89 ? -12.196 4.938 -17.927 1.00 93.19 89 CYS A N 1
ATOM 742 C CA . CYS A 1 89 ? -11.920 5.452 -16.581 1.00 93.19 89 CYS A CA 1
ATOM 743 C C . CYS A 1 89 ? -11.643 4.322 -15.574 1.00 93.19 89 CYS A C 1
ATOM 745 O O . CYS A 1 89 ? -10.725 4.426 -14.764 1.00 93.19 89 CYS A O 1
ATOM 747 N N . GLY A 1 90 ? -12.378 3.206 -15.684 1.00 91.94 90 GLY A N 1
ATOM 748 C CA . GLY A 1 90 ? -12.215 1.997 -14.875 1.00 91.94 90 GLY A CA 1
ATOM 749 C C . GLY A 1 90 ? -10.829 1.355 -14.941 1.00 91.94 90 GLY A C 1
ATOM 750 O O . GLY A 1 90 ? -10.378 0.787 -13.953 1.00 91.94 90 GLY A O 1
ATOM 751 N N . GLU A 1 91 ? -10.159 1.419 -16.081 1.00 93.31 91 GLU A N 1
ATOM 752 C CA . GLU A 1 91 ? -8.846 0.828 -16.337 1.00 93.31 91 GLU A CA 1
ATOM 753 C C . GLU A 1 91 ? -7.747 1.834 -16.005 1.00 93.31 91 GLU A C 1
ATOM 755 O O . GLU A 1 91 ? -6.819 1.513 -15.259 1.00 93.31 91 GLU A O 1
ATOM 760 N N . LEU A 1 92 ? -7.932 3.079 -16.457 1.00 94.69 92 LEU A N 1
ATOM 761 C CA . LEU A 1 92 ? -7.026 4.198 -16.218 1.00 94.69 92 LEU A CA 1
ATOM 762 C C . LEU A 1 92 ? -6.766 4.406 -14.724 1.00 94.69 92 LEU A C 1
ATOM 764 O O . LEU A 1 92 ? -5.608 4.424 -14.310 1.00 94.69 92 LEU A O 1
ATOM 768 N N . TYR A 1 93 ? -7.809 4.461 -13.884 1.00 94.00 93 TYR A N 1
ATOM 769 C CA . TYR A 1 93 ? -7.600 4.670 -12.446 1.00 94.00 93 TYR A CA 1
ATOM 770 C C . TYR A 1 93 ? -6.869 3.486 -11.785 1.00 94.00 93 TYR A C 1
ATOM 772 O O . TYR A 1 93 ? -6.089 3.685 -10.851 1.00 94.00 93 TYR A O 1
ATOM 780 N N . LYS A 1 94 ? -7.104 2.241 -12.236 1.00 93.88 94 LYS A N 1
ATOM 781 C CA . LYS A 1 94 ? -6.433 1.050 -11.679 1.00 93.88 94 LYS A CA 1
ATOM 782 C C . LYS A 1 94 ? -4.938 1.102 -11.980 1.00 93.88 94 LYS A C 1
ATOM 784 O O . LYS A 1 94 ? -4.138 0.871 -11.072 1.00 93.88 94 LYS A O 1
ATOM 789 N N . VAL A 1 95 ? -4.579 1.424 -13.224 1.00 94.00 95 VAL A N 1
ATOM 790 C CA . VAL A 1 95 ? -3.187 1.576 -13.667 1.00 94.00 95 VAL A CA 1
ATOM 791 C C . VAL A 1 95 ? -2.526 2.761 -12.967 1.00 94.00 95 VAL A C 1
ATOM 793 O O . VAL A 1 95 ? -1.443 2.600 -12.409 1.00 94.00 95 VAL A O 1
ATOM 796 N N . ALA A 1 96 ? -3.205 3.905 -12.864 1.00 95.75 96 ALA A N 1
ATOM 797 C CA . ALA A 1 96 ? -2.696 5.080 -12.160 1.00 95.75 96 ALA A CA 1
ATOM 798 C C . ALA A 1 96 ? -2.434 4.810 -10.668 1.00 95.75 96 ALA A C 1
ATOM 800 O O . ALA A 1 96 ? -1.347 5.092 -10.163 1.00 95.75 96 ALA A O 1
ATOM 801 N N . VAL A 1 97 ? -3.386 4.202 -9.948 1.00 95.25 97 VAL A N 1
ATOM 802 C CA . VAL A 1 97 ? -3.202 3.839 -8.530 1.00 95.25 97 VAL A CA 1
ATOM 803 C C . VAL A 1 97 ? -2.077 2.816 -8.362 1.00 95.25 97 VAL A C 1
ATOM 805 O O . VAL A 1 97 ? -1.318 2.902 -7.393 1.00 95.25 97 VAL A O 1
ATOM 808 N N . ALA A 1 98 ? -1.954 1.852 -9.278 1.00 94.00 98 ALA A N 1
ATOM 809 C CA . ALA A 1 98 ? -0.869 0.877 -9.254 1.00 94.00 98 ALA A CA 1
ATOM 810 C C . ALA A 1 98 ? 0.496 1.541 -9.476 1.00 94.00 98 ALA A C 1
ATOM 812 O O . ALA A 1 98 ? 1.417 1.280 -8.702 1.00 94.00 98 ALA A O 1
ATOM 813 N N . ALA A 1 99 ? 0.615 2.441 -10.452 1.00 94.00 99 ALA A N 1
ATOM 814 C CA . ALA A 1 99 ? 1.842 3.178 -10.741 1.00 94.00 99 ALA A CA 1
ATOM 815 C C . ALA A 1 99 ? 2.256 4.089 -9.577 1.00 94.00 99 ALA A C 1
ATOM 817 O O . ALA A 1 99 ? 3.402 4.030 -9.127 1.00 94.00 99 ALA A O 1
ATOM 818 N N . LEU A 1 100 ? 1.314 4.852 -9.009 1.00 95.25 100 LEU A N 1
ATOM 819 C CA . LEU A 1 100 ? 1.552 5.683 -7.823 1.00 95.25 100 LEU A CA 1
ATOM 820 C C . LEU A 1 100 ? 2.072 4.842 -6.649 1.00 95.25 100 LEU A C 1
ATOM 822 O O . LEU A 1 100 ? 3.119 5.146 -6.079 1.00 95.25 100 LEU A O 1
ATOM 826 N N . ARG A 1 101 ? 1.400 3.732 -6.322 1.00 93.62 101 ARG A N 1
ATOM 827 C CA . ARG A 1 101 ? 1.806 2.867 -5.200 1.00 93.62 101 ARG A CA 1
ATOM 828 C C . ARG A 1 101 ? 3.128 2.144 -5.445 1.00 93.62 101 ARG A C 1
ATOM 830 O O . ARG A 1 101 ? 3.903 1.989 -4.504 1.00 93.62 101 ARG A O 1
ATOM 837 N N . SER A 1 102 ? 3.400 1.739 -6.684 1.00 89.19 102 SER A N 1
ATOM 838 C CA . SER A 1 102 ? 4.687 1.147 -7.086 1.00 89.19 102 SER A CA 1
ATOM 839 C C . SER A 1 102 ? 5.835 2.146 -6.934 1.00 89.19 102 SER A C 1
ATOM 841 O O . SER A 1 102 ? 6.950 1.768 -6.587 1.00 89.19 102 SER A O 1
ATOM 843 N N . SER A 1 103 ? 5.523 3.435 -7.078 1.00 91.31 103 SER A N 1
ATOM 844 C CA . SER A 1 103 ? 6.432 4.566 -6.865 1.00 91.31 103 SER A CA 1
ATOM 845 C C . SER A 1 103 ? 6.502 5.027 -5.402 1.00 91.31 103 SER A C 1
ATOM 847 O O . SER A 1 103 ? 7.043 6.091 -5.119 1.00 91.31 103 SER A O 1
ATOM 849 N N . LEU A 1 104 ? 5.951 4.244 -4.462 1.00 92.56 104 LEU A N 1
ATOM 850 C CA . LEU A 1 104 ? 5.866 4.553 -3.026 1.00 92.56 104 LEU A CA 1
ATOM 851 C C . LEU A 1 104 ? 5.033 5.801 -2.686 1.00 92.56 104 LEU A C 1
ATOM 853 O O . LEU A 1 104 ? 5.171 6.363 -1.599 1.00 92.56 104 LEU A O 1
ATOM 857 N N . ILE A 1 105 ? 4.127 6.206 -3.576 1.00 94.56 105 ILE A N 1
ATOM 858 C CA . ILE A 1 105 ? 3.207 7.322 -3.355 1.00 94.56 105 ILE A CA 1
ATOM 859 C C . ILE A 1 105 ? 1.889 6.762 -2.807 1.00 94.56 105 ILE A C 1
ATOM 861 O O . ILE A 1 105 ? 1.247 5.936 -3.472 1.00 94.56 105 ILE A O 1
ATOM 865 N N . PRO A 1 106 ? 1.441 7.173 -1.603 1.00 94.50 106 PRO A N 1
ATOM 866 C CA . PRO A 1 106 ? 0.147 6.748 -1.095 1.00 94.50 106 PRO A CA 1
ATOM 867 C C . PRO A 1 106 ? -0.962 7.261 -2.016 1.00 94.50 106 PRO A C 1
ATOM 869 O O . PRO A 1 106 ? -1.152 8.465 -2.170 1.00 94.50 106 PRO A O 1
ATOM 872 N N . ALA A 1 107 ? -1.694 6.330 -2.622 1.00 94.38 107 ALA A N 1
ATOM 873 C CA . ALA A 1 107 ? -2.767 6.637 -3.557 1.00 94.38 107 ALA A CA 1
ATOM 874 C C . ALA A 1 107 ? -4.009 5.790 -3.299 1.00 94.38 107 ALA A C 1
ATOM 876 O O . ALA A 1 107 ? -3.923 4.662 -2.789 1.00 94.38 107 ALA A O 1
ATOM 877 N N . THR A 1 108 ? -5.173 6.312 -3.671 1.00 93.62 108 THR A N 1
ATOM 878 C CA . THR A 1 108 ? -6.443 5.593 -3.588 1.00 93.62 108 THR A CA 1
ATOM 879 C C . THR A 1 108 ? -7.383 5.916 -4.744 1.00 93.62 108 THR A C 1
ATOM 881 O O . THR A 1 108 ? -7.218 6.925 -5.416 1.00 93.62 108 THR A O 1
ATOM 884 N N . GLY A 1 109 ? -8.359 5.037 -4.976 1.00 92.81 109 GLY A N 1
ATOM 885 C CA . GLY A 1 109 ? -9.412 5.235 -5.965 1.00 92.81 109 GLY A CA 1
ATOM 886 C C . GLY A 1 109 ? -10.603 5.988 -5.378 1.00 92.81 109 GLY A C 1
ATOM 887 O O . GLY A 1 109 ? -11.058 5.690 -4.265 1.00 92.81 109 GLY A O 1
ATOM 888 N N . VAL A 1 110 ? -11.123 6.917 -6.168 1.00 95.06 110 VAL A N 1
ATOM 889 C CA . VAL A 1 110 ? -12.342 7.684 -5.929 1.00 95.06 110 VAL A CA 1
ATOM 890 C C . VAL A 1 110 ? -13.404 7.237 -6.919 1.00 95.06 110 VAL A C 1
ATOM 892 O O . VAL A 1 110 ? -13.104 6.849 -8.045 1.00 95.06 110 VAL A O 1
ATOM 895 N N . THR A 1 111 ? -14.663 7.270 -6.502 1.00 92.19 111 THR A N 1
ATOM 896 C CA . THR A 1 111 ? -15.782 6.964 -7.381 1.00 92.19 111 THR A CA 1
ATOM 897 C C . THR A 1 111 ? -16.944 7.917 -7.158 1.00 92.19 111 THR A C 1
ATOM 899 O O . THR A 1 111 ? -17.318 8.227 -6.022 1.00 92.19 111 THR A O 1
ATOM 902 N N . THR A 1 112 ? -17.570 8.304 -8.266 1.00 92.25 112 THR A N 1
ATOM 903 C CA . THR A 1 112 ? -18.981 8.672 -8.289 1.00 92.25 112 THR A CA 1
ATOM 904 C C . THR A 1 112 ? -19.770 7.544 -8.945 1.00 92.25 112 THR A C 1
ATOM 906 O O . THR A 1 112 ? -19.891 7.419 -10.164 1.00 92.25 112 THR A O 1
ATOM 909 N N . ARG A 1 113 ? -20.328 6.660 -8.116 1.00 87.50 113 ARG A N 1
ATOM 910 C CA . ARG A 1 113 ? -21.095 5.521 -8.635 1.00 87.50 113 ARG A CA 1
ATOM 911 C C . ARG A 1 113 ? -22.383 5.949 -9.330 1.00 87.50 113 ARG A C 1
ATOM 913 O O . ARG A 1 113 ? -22.810 5.263 -10.253 1.00 87.50 113 ARG A O 1
ATOM 920 N N . GLY A 1 114 ? -23.007 7.043 -8.890 1.00 86.81 114 GLY A N 1
ATOM 921 C CA . GLY A 1 114 ? -24.244 7.546 -9.491 1.00 86.81 114 GLY A CA 1
ATOM 922 C C . GLY A 1 114 ? -24.056 8.003 -10.936 1.00 86.81 114 GLY A C 1
ATOM 923 O O . GLY A 1 114 ? -24.909 7.720 -11.777 1.00 86.81 114 GLY A O 1
ATOM 924 N N . GLU A 1 115 ? -22.913 8.629 -11.223 1.00 89.19 115 GLU A N 1
ATOM 925 C CA . GLU A 1 115 ? -22.556 9.157 -12.546 1.00 89.19 115 GLU A CA 1
ATOM 926 C C . GLU A 1 115 ? -21.630 8.239 -13.357 1.00 89.19 115 GLU A C 1
ATOM 928 O O . GLU A 1 115 ? -21.307 8.571 -14.487 1.00 89.19 115 GLU A O 1
ATOM 933 N N . ASP A 1 116 ? -21.271 7.071 -12.820 1.00 88.12 116 ASP A N 1
ATOM 934 C CA . ASP A 1 116 ? -20.429 6.072 -13.495 1.00 88.12 116 ASP A CA 1
ATOM 935 C C . ASP A 1 116 ? -19.015 6.549 -13.843 1.00 88.12 116 ASP A C 1
ATOM 937 O O . ASP A 1 116 ? -18.489 6.260 -14.913 1.00 88.12 116 ASP A O 1
ATOM 941 N N . HIS A 1 117 ? -18.378 7.263 -12.912 1.00 92.62 117 HIS A N 1
ATOM 942 C CA . HIS A 1 117 ? -16.993 7.705 -13.079 1.00 92.62 117 HIS A CA 1
ATOM 943 C C . HIS A 1 117 ? -16.117 7.322 -11.888 1.00 92.62 117 HIS A C 1
ATOM 945 O O . HIS A 1 117 ? -16.579 7.178 -10.745 1.00 92.62 117 HIS A O 1
ATOM 951 N N . VAL A 1 118 ? -14.835 7.136 -12.177 1.00 94.50 118 VAL A N 1
ATOM 952 C CA . VAL A 1 118 ? -13.785 6.779 -11.224 1.00 94.50 118 VAL A CA 1
ATOM 953 C C . VAL A 1 118 ? -12.490 7.476 -11.613 1.00 94.50 118 VAL A C 1
ATOM 955 O O . VAL A 1 118 ? -12.215 7.655 -12.792 1.00 94.50 118 VAL A O 1
ATOM 958 N N . TRP A 1 119 ? -11.712 7.853 -10.608 1.00 96.31 119 TRP A N 1
ATOM 959 C CA . TRP A 1 119 ? -10.399 8.480 -10.755 1.00 96.31 119 TRP A CA 1
ATOM 960 C C . TRP A 1 119 ? -9.557 8.165 -9.514 1.00 96.31 119 TRP A C 1
ATOM 962 O O . TRP A 1 119 ? -9.951 7.337 -8.681 1.00 96.31 119 TRP A O 1
ATOM 972 N N . GLN A 1 120 ? -8.406 8.809 -9.360 1.00 96.19 120 GLN A N 1
ATOM 973 C CA . GLN A 1 120 ? -7.488 8.570 -8.254 1.00 96.19 120 GLN A CA 1
ATOM 974 C C . GLN A 1 120 ? -7.238 9.815 -7.395 1.00 96.19 120 GLN A C 1
ATOM 976 O O . GLN A 1 120 ? -7.533 10.953 -7.746 1.00 96.19 120 GLN A O 1
ATOM 981 N N . MET A 1 121 ? -6.676 9.594 -6.217 1.00 96.50 121 MET A N 1
ATOM 982 C CA . MET A 1 121 ? -6.083 10.643 -5.397 1.00 96.50 121 MET A CA 1
ATOM 983 C C . MET A 1 121 ? -4.722 10.184 -4.904 1.00 96.50 121 MET A C 1
ATOM 985 O O . MET A 1 121 ? -4.525 8.990 -4.662 1.00 96.50 121 MET A O 1
ATOM 989 N N . PHE A 1 122 ? -3.815 11.133 -4.709 1.00 96.88 122 PHE A N 1
ATOM 990 C CA . PHE A 1 122 ? -2.523 10.921 -4.058 1.00 96.88 122 PHE A CA 1
ATOM 991 C C . PHE A 1 122 ? -2.444 11.735 -2.762 1.00 96.88 122 PHE A C 1
ATOM 993 O O . PHE A 1 122 ? -3.221 12.670 -2.566 1.00 96.88 122 PHE A O 1
ATOM 1000 N N . TYR A 1 123 ? -1.546 11.347 -1.858 1.00 95.31 123 TYR A N 1
ATOM 1001 C CA . TYR A 1 123 ? -1.384 12.004 -0.562 1.00 95.31 123 TYR A CA 1
ATOM 1002 C C . TYR A 1 123 ? -0.110 12.862 -0.501 1.00 95.31 123 TYR A C 1
ATOM 1004 O O . TYR A 1 123 ? 0.989 12.324 -0.629 1.00 95.31 123 TYR A O 1
ATOM 1012 N N . ASP A 1 124 ? -0.260 14.157 -0.223 1.00 95.38 124 ASP A N 1
ATOM 1013 C CA . ASP A 1 124 ? 0.805 15.099 0.169 1.00 95.38 124 ASP A CA 1
ATOM 1014 C C . ASP A 1 124 ? 0.227 16.078 1.200 1.00 95.38 124 ASP A C 1
ATOM 1016 O O . ASP A 1 124 ? -0.516 16.978 0.841 1.00 95.38 124 ASP A O 1
ATOM 1020 N N . GLU A 1 125 ? 0.466 15.855 2.499 1.00 93.62 125 GLU A N 1
ATOM 1021 C CA . GLU A 1 125 ? -0.154 16.633 3.604 1.00 93.62 125 GLU A CA 1
ATOM 1022 C C . GLU A 1 125 ? -1.704 16.691 3.587 1.00 93.62 125 GLU A C 1
ATOM 1024 O O . GLU A 1 125 ? -2.326 17.382 4.391 1.00 93.62 125 GLU A O 1
ATOM 1029 N N . GLY A 1 126 ? -2.334 15.901 2.723 1.00 93.31 126 GLY A N 1
ATOM 1030 C CA . GLY A 1 126 ? -3.753 15.913 2.401 1.00 93.31 126 GLY A CA 1
ATOM 1031 C C . GLY A 1 126 ? -4.004 15.037 1.174 1.00 93.31 126 GLY A C 1
ATOM 1032 O O . GLY A 1 126 ? -3.060 14.601 0.516 1.00 93.31 126 GLY A O 1
ATOM 1033 N N . TRP A 1 127 ? -5.266 14.715 0.890 1.00 95.12 127 TRP A N 1
ATOM 1034 C CA . TRP A 1 127 ? -5.622 13.980 -0.325 1.00 95.12 127 TRP A CA 1
ATOM 1035 C C . TRP A 1 127 ? -5.876 14.962 -1.466 1.00 95.12 127 TRP A C 1
ATOM 1037 O O . TRP A 1 127 ? -6.723 15.839 -1.336 1.00 95.12 127 TRP A O 1
ATOM 1047 N N . HIS A 1 128 ? -5.198 14.758 -2.592 1.00 97.19 128 HIS A N 1
ATOM 1048 C CA . HIS A 1 128 ? -5.296 15.605 -3.779 1.00 97.19 128 HIS A CA 1
ATOM 1049 C C . HIS A 1 128 ? -5.854 14.826 -4.963 1.00 97.19 128 HIS A C 1
ATOM 1051 O O . HIS A 1 128 ? -5.492 13.668 -5.188 1.00 97.19 128 HIS A O 1
ATOM 1057 N N . GLN A 1 129 ? -6.756 15.461 -5.712 1.00 97.31 129 GLN A N 1
ATOM 1058 C CA . GLN A 1 129 ? -7.376 14.885 -6.904 1.00 97.31 129 GLN A CA 1
ATOM 1059 C C . GLN A 1 129 ? -6.332 14.613 -7.995 1.00 97.31 129 GLN A C 1
ATOM 1061 O O . GLN A 1 129 ? -5.421 15.406 -8.209 1.00 97.31 129 GLN A O 1
ATOM 1066 N N . SER A 1 130 ? -6.465 13.494 -8.702 1.00 96.88 130 SER A N 1
ATOM 1067 C CA . SER A 1 130 ? -5.736 13.224 -9.939 1.00 96.88 130 SER A CA 1
ATOM 1068 C C . SER A 1 130 ? -6.613 12.375 -10.861 1.00 96.88 130 SER A C 1
ATOM 1070 O O . SER A 1 130 ? -7.215 11.398 -10.418 1.00 96.88 130 SER A O 1
ATOM 1072 N N . ASP A 1 131 ? -6.735 12.757 -12.127 1.00 97.12 131 ASP A N 1
ATOM 1073 C CA . ASP A 1 131 ? -7.518 12.012 -13.120 1.00 97.12 131 ASP A CA 1
ATOM 1074 C C . ASP A 1 131 ? -6.802 12.001 -14.472 1.00 97.12 131 ASP A C 1
ATOM 1076 O O . ASP A 1 131 ? -6.168 12.987 -14.848 1.00 97.12 131 ASP A O 1
ATOM 1080 N N . ASN A 1 132 ? -6.929 10.882 -15.182 1.00 96.50 132 ASN A N 1
ATOM 1081 C CA . ASN A 1 132 ? -6.411 10.656 -16.525 1.00 96.50 132 ASN A CA 1
ATOM 1082 C C . ASN A 1 132 ? -7.591 10.443 -17.469 1.00 96.50 132 ASN A C 1
ATOM 1084 O O . ASN A 1 132 ? -8.463 9.613 -17.209 1.00 96.50 132 ASN A O 1
ATOM 1088 N N . TRP A 1 133 ? -7.617 11.179 -18.576 1.00 95.00 133 TRP A N 1
ATOM 1089 C CA . TRP A 1 133 ? -8.716 11.112 -19.533 1.00 95.00 133 TRP A CA 1
ATOM 1090 C C . TRP A 1 133 ? -8.411 10.159 -20.684 1.00 95.00 133 TRP A C 1
ATOM 1092 O O . TRP A 1 133 ? -7.262 9.807 -20.945 1.00 95.00 133 TRP A O 1
ATOM 1102 N N . TRP A 1 134 ? -9.473 9.713 -21.352 1.00 94.00 134 TRP A N 1
ATOM 1103 C CA . TRP A 1 134 ? -9.399 8.710 -22.412 1.00 94.00 134 TRP A CA 1
ATOM 1104 C C . TRP A 1 134 ? -8.525 9.181 -23.576 1.00 94.00 134 TRP A C 1
ATOM 1106 O O . TRP A 1 134 ? -8.475 10.375 -23.869 1.00 94.00 134 TRP A O 1
ATOM 1116 N N . GLU A 1 135 ? -7.890 8.227 -24.258 1.00 92.00 135 GLU A N 1
ATOM 1117 C CA . GLU A 1 135 ? -7.123 8.447 -25.494 1.00 92.00 135 GLU A CA 1
ATOM 1118 C C . GLU A 1 135 ? -5.983 9.465 -25.377 1.00 92.00 135 GLU A C 1
ATOM 1120 O O . GLU A 1 135 ? -5.843 10.350 -26.226 1.00 92.00 135 GLU A O 1
ATOM 1125 N N . ASP A 1 136 ? -5.221 9.401 -24.279 1.00 93.06 136 ASP A N 1
ATOM 1126 C CA . ASP A 1 136 ? -4.220 10.423 -23.939 1.00 93.06 136 ASP A CA 1
ATOM 1127 C C . ASP A 1 136 ? -4.800 11.855 -24.012 1.00 93.06 136 ASP A C 1
ATOM 1129 O O . ASP A 1 136 ? -4.153 12.839 -24.381 1.00 93.06 136 ASP A O 1
ATOM 1133 N N . GLY A 1 137 ? -6.079 11.985 -23.647 1.00 93.94 137 GLY A N 1
ATOM 1134 C CA . GLY A 1 137 ? -6.848 13.225 -23.702 1.00 93.94 137 GLY A CA 1
ATOM 1135 C C . GLY A 1 137 ? -6.406 14.285 -22.695 1.00 93.94 137 GLY A C 1
ATOM 1136 O O . GLY A 1 137 ? -7.016 15.352 -22.641 1.00 93.94 137 GLY A O 1
ATOM 1137 N N . GLY A 1 138 ? -5.365 14.007 -21.909 1.00 94.50 138 GLY A N 1
ATOM 1138 C CA . GLY A 1 138 ? -4.908 14.834 -20.804 1.00 94.50 138 GLY A CA 1
ATOM 1139 C C . GLY A 1 138 ? -5.440 14.333 -19.466 1.00 94.50 138 GLY A C 1
ATOM 1140 O O . GLY A 1 138 ? -5.509 13.127 -19.212 1.00 94.50 138 GLY A O 1
ATOM 1141 N N . GLY A 1 139 ? -5.785 15.267 -18.590 1.00 96.00 139 GLY A N 1
ATOM 1142 C CA . GLY A 1 139 ? -6.154 14.958 -17.217 1.00 96.00 139 GLY A CA 1
ATOM 1143 C C . GLY A 1 139 ? -6.201 16.195 -16.337 1.00 96.00 139 GLY A C 1
ATOM 1144 O O . GLY A 1 139 ? -6.088 17.331 -16.807 1.00 96.00 139 GLY A O 1
ATOM 1145 N N . SER A 1 140 ? -6.338 15.987 -15.034 1.00 96.94 140 SER A N 1
ATOM 1146 C CA . SER A 1 140 ? -6.281 17.078 -14.066 1.00 96.94 140 SER A CA 1
ATOM 1147 C C . SER A 1 140 ? -5.590 16.660 -12.782 1.00 96.94 140 SER A C 1
ATOM 1149 O O . SER A 1 140 ? -5.728 15.522 -12.335 1.00 96.94 140 SER A O 1
ATOM 1151 N N . ILE A 1 141 ? -4.871 17.608 -12.184 1.00 97.75 141 ILE A N 1
ATOM 1152 C CA . ILE A 1 141 ? -4.201 17.463 -10.894 1.00 97.75 141 ILE A CA 1
ATOM 1153 C C . ILE A 1 141 ? -4.744 18.537 -9.958 1.00 97.75 141 ILE A C 1
ATOM 1155 O O . ILE A 1 141 ? -4.717 19.724 -10.281 1.00 97.75 141 ILE A O 1
ATOM 1159 N N . ASP A 1 142 ? -5.244 18.101 -8.806 1.00 97.12 142 ASP A N 1
ATOM 1160 C CA . ASP A 1 142 ? -5.791 18.925 -7.729 1.00 97.12 142 ASP A CA 1
ATOM 1161 C C . ASP A 1 142 ? -6.929 19.867 -8.178 1.00 97.12 142 ASP A C 1
ATOM 1163 O O . ASP A 1 142 ? -7.038 21.012 -7.749 1.00 97.12 142 ASP A O 1
ATOM 1167 N N . ARG A 1 143 ? -7.798 19.388 -9.080 1.00 95.69 143 ARG A N 1
ATOM 1168 C CA . ARG A 1 143 ? -8.941 20.139 -9.627 1.00 95.69 143 ARG A CA 1
ATOM 1169 C C . ARG A 1 143 ? -10.258 19.437 -9.326 1.00 95.69 143 ARG A C 1
ATOM 1171 O O . ARG A 1 143 ? -10.798 18.701 -10.148 1.00 95.69 143 ARG A O 1
ATOM 1178 N N . THR A 1 144 ? -10.806 19.677 -8.139 1.00 94.12 144 THR A N 1
ATOM 1179 C CA . THR A 1 144 ? -12.084 19.077 -7.718 1.00 94.12 144 THR A CA 1
ATOM 1180 C C . THR A 1 144 ? -13.308 19.703 -8.396 1.00 94.12 144 THR A C 1
ATOM 1182 O O . THR A 1 144 ? -14.369 19.088 -8.471 1.00 94.12 144 THR A O 1
ATOM 1185 N N . ASP A 1 145 ? -13.169 20.897 -8.970 1.00 92.31 145 ASP A N 1
ATOM 1186 C CA . ASP A 1 145 ? -14.231 21.607 -9.684 1.00 92.31 145 ASP A CA 1
ATOM 1187 C C . ASP A 1 145 ? -14.504 21.061 -11.098 1.00 92.31 145 ASP A C 1
ATOM 1189 O O . ASP A 1 145 ? -15.519 21.410 -11.710 1.00 92.31 145 ASP A O 1
ATOM 1193 N N . ILE A 1 146 ? -13.626 20.191 -11.610 1.00 93.94 146 ILE A N 1
ATOM 1194 C CA . ILE A 1 146 ? -13.631 19.711 -12.996 1.00 93.94 146 ILE A CA 1
ATOM 1195 C C . ILE A 1 146 ? -14.971 19.075 -13.395 1.00 93.94 146 ILE A C 1
ATOM 1197 O O . ILE A 1 146 ? -15.558 19.447 -14.408 1.00 93.94 146 ILE A O 1
ATOM 1201 N N . TYR A 1 147 ? -15.518 18.180 -12.575 1.00 93.94 147 TYR A N 1
ATOM 1202 C CA . TYR A 1 147 ? -16.695 17.403 -12.961 1.00 93.94 147 TYR A CA 1
ATOM 1203 C C . TYR A 1 147 ? -17.975 18.243 -12.909 1.00 93.94 147 TYR A C 1
ATOM 1205 O O . TYR A 1 147 ? -18.732 18.309 -13.876 1.00 93.94 147 TYR A O 1
ATOM 1213 N N . ALA A 1 148 ? -18.228 18.915 -11.785 1.00 93.25 148 ALA A N 1
ATOM 1214 C CA . ALA A 1 148 ? -19.472 19.653 -11.589 1.00 93.25 148 ALA A CA 1
ATOM 1215 C C . ALA A 1 148 ? -19.506 20.973 -12.372 1.00 93.25 148 ALA A C 1
ATOM 1217 O O . ALA A 1 148 ? -20.548 21.332 -12.918 1.00 93.25 148 ALA A O 1
ATOM 1218 N N . TYR A 1 149 ? -18.381 21.695 -12.442 1.00 94.56 149 TYR A N 1
ATOM 1219 C CA . TYR A 1 149 ? -18.363 23.077 -12.930 1.00 94.56 149 TYR A CA 1
ATOM 1220 C C . TYR A 1 149 ? -17.721 23.243 -14.298 1.00 94.56 149 TYR A C 1
ATOM 1222 O O . TYR A 1 149 ? -18.187 24.090 -15.056 1.00 94.56 149 TYR A O 1
ATOM 1230 N N . LEU A 1 150 ? -16.700 22.450 -14.637 1.00 91.69 150 LEU A N 1
ATOM 1231 C CA . LEU A 1 150 ? -16.139 22.493 -15.988 1.00 91.69 150 LEU A CA 1
ATOM 1232 C C . LEU A 1 150 ? -16.933 21.600 -16.947 1.00 91.69 150 LEU A C 1
ATOM 1234 O O . LEU A 1 150 ? -17.284 22.035 -18.039 1.00 91.69 150 LEU A O 1
ATOM 1238 N N . TRP A 1 151 ? -17.256 20.372 -16.536 1.00 91.88 151 TRP A N 1
ATOM 1239 C CA . TRP A 1 151 ? -18.014 19.420 -17.358 1.00 91.88 151 TRP A CA 1
ATOM 1240 C C . TRP A 1 151 ? -19.535 19.518 -17.173 1.00 91.88 151 TRP A C 1
ATOM 1242 O O . TRP A 1 151 ? -20.288 18.893 -17.919 1.00 91.88 151 TRP A O 1
ATOM 1252 N N . GLY A 1 152 ? -20.008 20.297 -16.195 1.00 92.44 152 GLY A N 1
ATOM 1253 C CA . GLY A 1 152 ? -21.438 20.532 -15.970 1.00 92.44 152 GLY A CA 1
ATOM 1254 C C . GLY A 1 152 ? -22.199 19.313 -15.436 1.00 92.44 152 GLY A C 1
ATOM 1255 O O . GLY A 1 152 ? -23.404 19.185 -15.669 1.00 92.44 152 GLY A O 1
ATOM 1256 N N . TRP A 1 153 ? -21.522 18.378 -14.762 1.00 91.44 153 TRP A N 1
ATOM 1257 C CA . TRP A 1 153 ? -22.160 17.163 -14.261 1.00 91.44 153 TRP A CA 1
ATOM 1258 C C . TRP A 1 153 ? -23.041 17.423 -13.041 1.00 91.44 153 TRP A C 1
ATOM 1260 O O . TRP A 1 153 ? -22.672 18.106 -12.088 1.00 91.44 153 TRP A O 1
ATOM 1270 N N . ASN A 1 154 ? -24.194 16.756 -13.015 1.00 90.75 154 ASN A N 1
ATOM 1271 C CA . ASN A 1 154 ? -25.033 16.684 -11.824 1.00 90.75 154 ASN A CA 1
ATOM 1272 C C . ASN A 1 154 ? -24.547 15.548 -10.925 1.00 90.75 154 ASN A C 1
ATOM 1274 O O . ASN A 1 154 ? -25.017 14.420 -11.076 1.00 90.75 154 ASN A O 1
ATOM 1278 N N . ILE A 1 155 ? -23.625 15.847 -10.014 1.00 93.12 155 ILE A N 1
ATOM 1279 C CA . ILE A 1 155 ? -23.033 14.868 -9.094 1.00 93.12 155 ILE A CA 1
ATOM 1280 C C . ILE A 1 155 ? -24.026 14.460 -8.003 1.0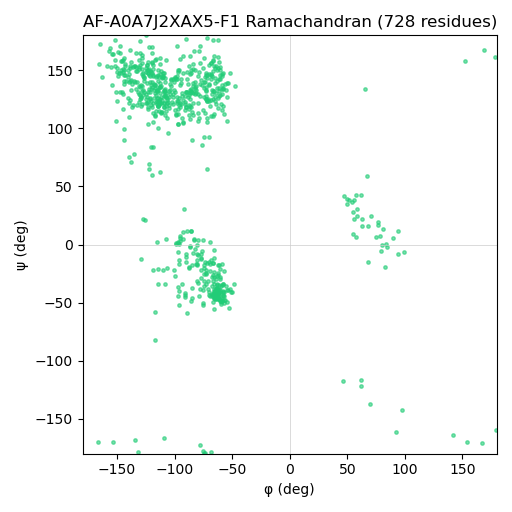0 93.12 155 ILE A C 1
ATOM 1282 O O . ILE A 1 155 ? -24.697 15.308 -7.414 1.00 93.12 155 ILE A O 1
ATOM 1286 N N . SER A 1 156 ? -24.112 13.162 -7.709 1.00 94.19 156 SER A N 1
ATOM 1287 C CA . SER A 1 156 ? -24.911 12.647 -6.598 1.00 94.19 156 SER A CA 1
ATOM 1288 C C . SER A 1 156 ? -24.129 12.575 -5.288 1.00 94.19 156 SER A C 1
ATOM 1290 O O . SER A 1 156 ? -24.539 13.175 -4.297 1.00 94.19 156 SER A O 1
ATOM 1292 N N . SER A 1 157 ? -23.025 11.825 -5.265 1.00 94.75 157 SER A N 1
ATOM 1293 C CA . SER A 1 157 ? -22.140 11.676 -4.103 1.00 94.75 157 SER A CA 1
ATOM 1294 C C . SER A 1 157 ? -20.789 11.114 -4.526 1.00 94.75 157 SER A C 1
ATOM 1296 O O . SER A 1 157 ? -20.750 10.189 -5.341 1.00 94.75 157 SER A O 1
ATOM 1298 N N . ILE A 1 158 ? -19.713 11.561 -3.888 1.00 95.50 158 ILE A N 1
ATOM 1299 C CA . ILE A 1 158 ? -18.346 11.131 -4.188 1.00 95.50 158 ILE A CA 1
ATOM 1300 C C . ILE A 1 158 ? -17.723 10.493 -2.948 1.00 95.50 158 ILE A C 1
ATOM 1302 O O . ILE A 1 158 ? -17.848 11.006 -1.836 1.00 95.50 158 ILE A O 1
ATOM 1306 N N . HIS A 1 159 ? -17.050 9.356 -3.132 1.00 93.50 159 HIS A N 1
ATOM 1307 C CA . HIS A 1 159 ? -16.317 8.700 -2.053 1.00 93.50 159 HIS A CA 1
ATOM 1308 C C . HIS A 1 159 ? -15.031 8.028 -2.523 1.00 93.50 159 HIS A C 1
ATOM 1310 O O . HIS A 1 159 ? -14.956 7.529 -3.645 1.00 93.50 159 HIS A O 1
ATOM 1316 N N . TYR A 1 160 ? -14.046 7.943 -1.626 1.00 92.44 160 TYR A N 1
ATOM 1317 C CA . TYR A 1 160 ? -12.840 7.138 -1.833 1.00 92.44 160 TYR A CA 1
ATOM 1318 C C . TYR A 1 160 ? -12.828 5.880 -0.959 1.00 92.44 160 TYR A C 1
ATOM 1320 O O . TYR A 1 160 ? -13.498 5.814 0.077 1.00 92.44 160 TYR A O 1
ATOM 1328 N N . PHE A 1 161 ? -12.044 4.876 -1.363 1.00 86.19 161 PHE A N 1
ATOM 1329 C CA . PHE A 1 161 ? -11.896 3.606 -0.640 1.00 86.19 161 PHE A CA 1
ATOM 1330 C C . PHE A 1 161 ? -10.619 3.564 0.212 1.00 86.19 161 PHE A C 1
ATOM 1332 O O . PHE A 1 161 ? -9.565 4.001 -0.226 1.00 86.19 161 PHE A O 1
ATOM 1339 N N . ARG A 1 162 ? -10.639 2.957 1.406 1.00 82.38 162 ARG A N 1
ATOM 1340 C CA . ARG A 1 162 ? -9.410 2.763 2.223 1.00 82.38 162 ARG A CA 1
ATOM 1341 C C . ARG A 1 162 ? -8.703 1.416 1.986 1.00 82.38 162 ARG A C 1
ATOM 1343 O O . ARG A 1 162 ? -7.743 1.080 2.665 1.00 82.38 162 ARG A O 1
ATOM 1350 N N . GLY A 1 163 ? -9.180 0.614 1.033 1.00 74.88 163 GLY A N 1
ATOM 1351 C CA . GLY A 1 163 ? -8.651 -0.728 0.736 1.00 74.88 163 GLY A CA 1
ATOM 1352 C C . GLY A 1 163 ? -9.186 -1.851 1.640 1.00 74.88 163 GLY A C 1
ATOM 1353 O O . GLY A 1 163 ? -9.200 -3.002 1.222 1.00 74.88 163 GLY A O 1
ATOM 1354 N N . ASP A 1 164 ? -9.730 -1.534 2.821 1.00 74.19 164 ASP A N 1
ATOM 1355 C CA . ASP A 1 164 ? -10.429 -2.474 3.722 1.00 74.19 164 ASP A CA 1
ATOM 1356 C C . ASP A 1 164 ? -11.957 -2.516 3.497 1.00 74.19 164 ASP A C 1
ATOM 1358 O O . ASP A 1 164 ? -12.709 -3.079 4.295 1.00 74.19 164 ASP A O 1
ATOM 1362 N N . GLY A 1 165 ? -12.427 -1.902 2.407 1.00 74.75 165 GLY A N 1
ATOM 1363 C CA . GLY A 1 165 ? -13.842 -1.806 2.047 1.00 74.75 165 GLY A CA 1
ATOM 1364 C C . GLY A 1 165 ? -14.598 -0.650 2.706 1.00 74.75 165 GLY A C 1
ATOM 1365 O O . GLY A 1 165 ? -15.780 -0.473 2.402 1.00 74.75 165 GLY A O 1
ATOM 1366 N N . LEU A 1 166 ? -13.953 0.150 3.568 1.00 86.12 166 LEU A N 1
ATOM 1367 C CA . LEU A 1 166 ? -14.534 1.410 4.028 1.00 86.12 166 LEU A CA 1
ATOM 1368 C C . LEU A 1 166 ? -14.513 2.462 2.935 1.00 86.12 166 LEU A C 1
ATOM 1370 O O . LEU A 1 166 ? -13.556 2.558 2.162 1.00 86.12 166 LEU A O 1
ATOM 1374 N N . ILE A 1 167 ? -15.558 3.280 2.963 1.00 88.06 167 ILE A N 1
ATOM 1375 C CA . ILE A 1 167 ? -15.694 4.454 2.120 1.00 88.06 167 ILE A CA 1
ATOM 1376 C C . ILE A 1 167 ? -15.669 5.720 2.969 1.00 88.06 167 ILE A C 1
ATOM 1378 O O . ILE A 1 167 ? -16.069 5.712 4.139 1.00 88.06 167 ILE A O 1
ATOM 1382 N N . PHE A 1 168 ? -15.187 6.797 2.372 1.00 91.25 168 PHE A N 1
ATOM 1383 C CA . PHE A 1 168 ? -15.131 8.121 2.973 1.00 91.25 168 PHE A CA 1
ATOM 1384 C C . PHE A 1 168 ? -15.769 9.100 1.998 1.00 91.25 168 PHE A C 1
ATOM 1386 O O . PHE A 1 168 ? -15.337 9.186 0.854 1.00 91.25 168 PHE A O 1
ATOM 1393 N N . ASP A 1 169 ? -16.824 9.769 2.454 1.00 94.06 169 ASP A N 1
ATOM 1394 C CA . ASP A 1 169 ? -17.536 10.794 1.693 1.00 94.06 169 ASP A CA 1
ATOM 1395 C C . ASP A 1 169 ? -16.674 12.057 1.611 1.00 94.06 169 ASP A C 1
ATOM 1397 O O . ASP A 1 169 ? -16.246 12.568 2.650 1.00 94.06 169 ASP A O 1
ATOM 1401 N N . ILE A 1 170 ? -16.435 12.512 0.385 1.00 95.81 170 ILE A N 1
ATOM 1402 C CA . ILE A 1 170 ? -15.676 13.724 0.049 1.00 95.81 170 ILE A CA 1
ATOM 1403 C C . ILE A 1 170 ? -16.490 14.636 -0.880 1.00 95.81 170 ILE A C 1
ATOM 1405 O O . ILE A 1 170 ? -15.944 15.440 -1.622 1.00 95.81 170 ILE A O 1
ATOM 1409 N N . THR A 1 171 ? -17.817 14.490 -0.898 1.00 96.12 171 THR A N 1
ATOM 1410 C CA . THR A 1 171 ? -18.694 15.206 -1.839 1.00 96.12 171 THR A CA 1
ATOM 1411 C C . THR A 1 171 ? -18.572 16.729 -1.707 1.00 96.12 171 THR A C 1
ATOM 1413 O O . THR A 1 171 ? -18.629 17.439 -2.705 1.00 96.12 171 THR A O 1
ATOM 1416 N N . ASP A 1 172 ? -18.352 17.231 -0.493 1.00 95.00 172 ASP A N 1
ATOM 1417 C CA . ASP A 1 172 ? -18.137 18.650 -0.184 1.00 95.00 172 ASP A CA 1
ATOM 1418 C C . ASP A 1 172 ? -16.780 19.200 -0.638 1.00 95.00 172 ASP A C 1
ATOM 1420 O O . ASP A 1 172 ? -16.620 20.411 -0.724 1.00 95.00 172 ASP A O 1
ATOM 1424 N N . GLU A 1 173 ? -15.814 18.340 -0.963 1.00 94.81 173 GLU A N 1
ATOM 1425 C CA . GLU A 1 173 ? -14.552 18.776 -1.575 1.00 94.81 173 GLU A CA 1
ATOM 1426 C C . GLU A 1 173 ? -14.734 19.102 -3.070 1.00 94.81 173 GLU A C 1
ATOM 1428 O O . GLU A 1 173 ? -13.946 19.851 -3.645 1.00 94.81 173 GLU A O 1
ATOM 1433 N N . TYR A 1 174 ? -15.782 18.556 -3.703 1.00 95.75 174 TYR A N 1
ATOM 1434 C CA . TYR A 1 174 ? -16.055 18.667 -5.144 1.00 95.75 174 TYR A CA 1
ATOM 1435 C C . TYR A 1 174 ? -17.273 19.541 -5.474 1.00 95.75 174 TYR A C 1
ATOM 1437 O O . TYR A 1 174 ? -17.387 20.039 -6.594 1.00 95.75 174 TYR A O 1
ATOM 1445 N N . LEU A 1 175 ? -18.189 19.735 -4.523 1.00 95.38 175 LEU A N 1
ATOM 1446 C CA . LEU A 1 175 ? -19.361 20.596 -4.674 1.00 95.38 175 LEU A CA 1
ATOM 1447 C C . LEU A 1 175 ? -19.267 21.813 -3.756 1.00 95.38 175 LEU A C 1
ATOM 1449 O O . LEU A 1 175 ? -18.966 21.700 -2.572 1.00 95.38 175 LEU A O 1
ATOM 1453 N N . LYS A 1 176 ? -19.599 22.983 -4.303 1.00 94.50 176 LYS A N 1
ATOM 1454 C CA . LYS A 1 176 ? -19.812 24.217 -3.541 1.00 94.50 176 LYS A CA 1
ATOM 1455 C C . LYS A 1 176 ? -21.018 24.043 -2.625 1.00 94.50 176 LYS A C 1
ATOM 1457 O O . LYS A 1 176 ? -21.967 23.343 -2.965 1.00 94.50 176 LYS A O 1
ATOM 1462 N N . GLU A 1 177 ? -21.014 24.769 -1.514 1.00 92.00 177 GLU A N 1
ATOM 1463 C CA . GLU A 1 177 ? -22.048 24.692 -0.475 1.00 92.00 177 GLU A CA 1
ATOM 1464 C C . GLU A 1 177 ? -23.479 24.832 -1.022 1.00 92.00 177 GLU A C 1
ATOM 1466 O O . GLU A 1 177 ? -24.345 24.052 -0.652 1.00 92.00 177 GLU A O 1
ATOM 1471 N N . LYS A 1 178 ? -23.713 25.738 -1.983 1.00 92.25 178 LYS A N 1
ATOM 1472 C CA . LYS A 1 178 ? -25.029 25.931 -2.624 1.00 92.25 178 LYS A CA 1
ATOM 1473 C C . LYS A 1 178 ? -25.523 24.738 -3.459 1.00 92.25 178 LYS A C 1
ATOM 1475 O O . LYS A 1 178 ? -26.714 24.614 -3.708 1.00 92.25 178 LYS A O 1
ATOM 1480 N N . ASP A 1 179 ? -24.606 23.896 -3.935 1.00 94.06 179 ASP A N 1
ATOM 1481 C CA . ASP A 1 179 ? -24.906 22.734 -4.779 1.00 94.06 179 ASP A CA 1
ATOM 1482 C C . ASP A 1 179 ? -24.944 21.434 -3.949 1.00 94.06 179 ASP A C 1
ATOM 1484 O O . ASP A 1 179 ? -25.190 20.344 -4.481 1.00 94.06 179 ASP A O 1
ATOM 1488 N N . LEU A 1 180 ? -24.720 21.558 -2.636 1.00 94.44 180 LEU A N 1
ATOM 1489 C CA . LEU A 1 180 ? -24.698 20.494 -1.649 1.00 94.44 180 LEU A CA 1
ATOM 1490 C C . LEU A 1 180 ? -25.936 20.579 -0.752 1.00 94.44 180 LEU A C 1
ATOM 1492 O O . LEU A 1 180 ? -26.366 21.655 -0.359 1.00 94.44 180 LEU A O 1
ATOM 1496 N N . ARG A 1 181 ? -26.468 19.424 -0.359 1.00 94.81 181 ARG A N 1
ATOM 1497 C CA . ARG A 1 181 ? -27.465 19.314 0.709 1.00 94.81 181 ARG A CA 1
ATOM 1498 C C . ARG A 1 181 ? -27.130 18.202 1.680 1.00 94.81 181 ARG A C 1
ATOM 1500 O O . ARG A 1 181 ? -26.577 17.160 1.304 1.00 94.81 181 ARG A O 1
ATOM 1507 N N . LEU A 1 182 ? -27.529 18.399 2.926 1.00 96.75 182 LEU A N 1
ATOM 1508 C CA . LEU A 1 182 ? -27.369 17.439 4.001 1.00 96.75 182 LEU A CA 1
ATOM 1509 C C . LEU A 1 182 ? -28.662 16.652 4.200 1.00 96.75 182 LEU A C 1
ATOM 1511 O O . LEU A 1 182 ? -29.751 17.197 4.394 1.00 96.75 182 LEU A O 1
ATOM 1515 N N . VAL A 1 183 ? -28.533 15.327 4.181 1.00 97.31 183 VAL A N 1
ATOM 1516 C CA . VAL A 1 183 ? -29.632 14.421 4.515 1.00 97.31 183 VAL A CA 1
ATOM 1517 C C . VAL A 1 183 ? -29.266 13.617 5.751 1.00 97.31 183 VAL A C 1
ATOM 1519 O O . VAL A 1 183 ? -28.397 12.743 5.713 1.00 97.31 183 VAL A O 1
ATOM 1522 N N . ASP A 1 184 ? -29.959 13.908 6.845 1.00 97.56 184 ASP A N 1
ATOM 1523 C CA . ASP A 1 184 ? -29.788 13.268 8.139 1.00 97.56 184 ASP A CA 1
ATOM 1524 C C . ASP A 1 184 ? -30.864 12.208 8.382 1.00 97.56 184 ASP A C 1
ATOM 1526 O O . ASP A 1 184 ? -32.052 12.395 8.115 1.00 97.56 184 ASP A O 1
ATOM 1530 N N . PHE A 1 185 ? -30.452 11.094 8.967 1.00 97.88 185 PHE A N 1
ATOM 1531 C CA . PHE A 1 185 ? -31.331 10.068 9.505 1.00 97.88 185 PHE A CA 1
ATOM 1532 C C . PHE A 1 185 ? -31.147 9.989 11.011 1.00 97.88 185 PHE A C 1
ATOM 1534 O O . PHE A 1 185 ? -30.021 9.884 11.487 1.00 97.88 185 PHE A O 1
ATOM 1541 N N . GLU A 1 186 ? -32.253 9.980 11.750 1.00 97.25 186 GLU A N 1
ATOM 1542 C CA . GLU A 1 186 ? -32.282 9.718 13.189 1.00 97.25 186 GLU A CA 1
ATOM 1543 C C . GLU A 1 186 ? -33.124 8.465 13.433 1.00 97.25 186 GLU A C 1
ATOM 1545 O O . GLU A 1 186 ? -34.355 8.496 13.319 1.00 97.25 186 GLU A O 1
ATOM 1550 N N . ILE A 1 187 ? -32.466 7.346 13.738 1.00 94.88 187 ILE A N 1
ATOM 1551 C CA . ILE A 1 187 ? -33.123 6.050 13.897 1.00 94.88 187 ILE A CA 1
ATOM 1552 C C . ILE A 1 187 ? -33.070 5.592 15.349 1.00 94.88 187 ILE A C 1
ATOM 1554 O O . ILE A 1 187 ? -32.006 5.405 15.938 1.00 94.88 187 ILE A O 1
ATOM 1558 N N . THR A 1 188 ? -34.254 5.375 15.914 1.00 94.19 188 THR A N 1
ATOM 1559 C CA . THR A 1 188 ? -34.435 5.035 17.324 1.00 94.19 188 THR A CA 1
ATOM 1560 C C . THR A 1 188 ? -35.191 3.725 17.520 1.00 94.19 188 THR A C 1
ATOM 1562 O O . THR A 1 188 ? -35.938 3.253 16.654 1.00 94.19 188 THR A O 1
ATOM 1565 N N . ASP A 1 189 ? -34.984 3.113 18.680 1.00 90.94 189 ASP A N 1
ATOM 1566 C CA . ASP A 1 189 ? -35.777 1.996 19.176 1.00 90.94 189 ASP A CA 1
ATOM 1567 C C . ASP A 1 189 ? -37.176 2.453 19.620 1.00 90.94 189 ASP A C 1
ATOM 1569 O O . ASP A 1 189 ? -37.511 3.644 19.613 1.00 90.94 189 ASP A O 1
ATOM 1573 N N . ILE A 1 190 ? -38.015 1.508 20.049 1.00 89.31 190 ILE A N 1
ATOM 1574 C CA . ILE A 1 190 ? -39.363 1.852 20.514 1.00 89.31 190 ILE A CA 1
ATOM 1575 C C . ILE A 1 190 ? -39.349 2.763 21.750 1.00 89.31 190 ILE A C 1
ATOM 1577 O O . ILE A 1 190 ? -40.355 3.397 22.044 1.00 89.31 190 ILE A O 1
ATOM 1581 N N . MET A 1 191 ? -38.241 2.861 22.484 1.00 86.88 191 MET A N 1
ATOM 1582 C CA . MET A 1 191 ? -38.083 3.718 23.660 1.00 86.88 191 MET A CA 1
ATOM 1583 C C . MET A 1 191 ? -37.448 5.079 23.329 1.00 86.88 191 MET A C 1
ATOM 1585 O O . MET A 1 191 ? -37.235 5.875 24.242 1.00 86.88 191 MET A O 1
ATOM 1589 N N . GLY A 1 192 ? -37.167 5.363 22.053 1.00 88.81 192 GLY A N 1
ATOM 1590 C CA . GLY A 1 192 ? -36.555 6.615 21.607 1.00 88.81 192 GLY A CA 1
ATOM 1591 C C . GLY A 1 192 ? -35.032 6.666 21.764 1.00 88.81 192 GLY A C 1
ATOM 1592 O O . GLY A 1 192 ? -34.454 7.743 21.651 1.00 88.81 192 GLY A O 1
ATOM 1593 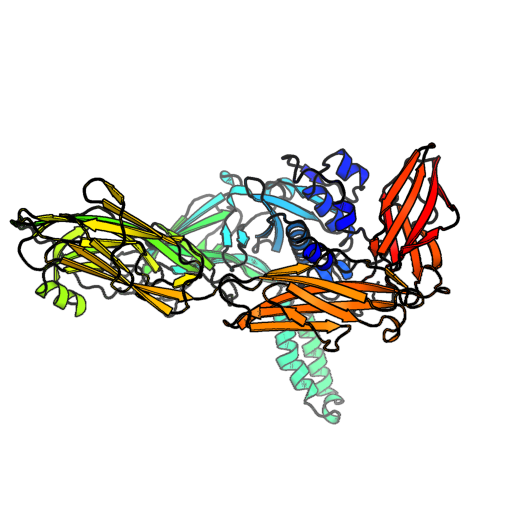N N . LYS A 1 193 ? -34.357 5.539 22.025 1.00 89.44 193 LYS A N 1
ATOM 1594 C CA . LYS A 1 193 ? -32.887 5.478 22.074 1.00 89.44 193 LYS A CA 1
ATOM 1595 C C . LYS A 1 193 ? -32.300 5.174 20.701 1.00 89.44 193 LYS A C 1
ATOM 1597 O O . LYS A 1 193 ? -32.834 4.337 19.982 1.00 89.44 193 LYS A O 1
ATOM 1602 N N . GLY A 1 194 ? -31.167 5.795 20.381 1.00 91.62 194 GLY A N 1
ATOM 1603 C CA . GLY A 1 194 ? -30.428 5.575 19.137 1.00 91.62 194 GLY A CA 1
ATOM 1604 C C . GLY A 1 194 ? -30.063 4.112 18.872 1.00 91.62 194 GLY A C 1
ATOM 1605 O O . GLY A 1 194 ? -29.673 3.374 19.790 1.00 91.62 194 GLY A O 1
ATOM 1606 N N . LEU A 1 195 ? -30.200 3.703 17.609 1.00 92.19 195 LEU A N 1
ATOM 1607 C CA . LEU A 1 195 ? -29.820 2.381 17.117 1.00 92.19 195 LEU A CA 1
ATOM 1608 C C . LEU A 1 195 ? -28.628 2.473 16.170 1.00 92.19 195 LEU A C 1
ATOM 1610 O O . LEU A 1 195 ? -28.739 2.999 15.065 1.00 92.19 195 LEU A O 1
ATOM 1614 N N . ASP A 1 196 ? -27.509 1.907 16.602 1.00 92.81 196 ASP A N 1
ATOM 1615 C CA . ASP A 1 196 ? -26.238 1.906 15.893 1.00 92.81 196 ASP A CA 1
ATOM 1616 C C . ASP A 1 196 ? -26.108 0.759 14.886 1.00 92.81 196 ASP A C 1
ATOM 1618 O O . ASP A 1 196 ? -26.616 -0.347 15.087 1.00 92.81 196 ASP A O 1
ATOM 1622 N N . GLY A 1 197 ? -25.387 1.023 13.797 1.00 89.75 197 GLY A N 1
ATOM 1623 C CA . GLY A 1 197 ? -25.058 0.033 12.777 1.00 89.75 197 GLY A CA 1
ATOM 1624 C C . GLY A 1 197 ? -26.203 -0.312 11.821 1.00 89.75 197 GLY A C 1
ATOM 1625 O O . GLY A 1 197 ? -26.116 -1.335 11.136 1.00 89.75 197 GLY A O 1
ATOM 1626 N N . ILE A 1 198 ? -27.255 0.512 11.747 1.00 90.50 198 ILE A N 1
ATOM 1627 C CA . ILE A 1 198 ? -28.291 0.412 10.710 1.00 90.50 198 ILE A CA 1
ATOM 1628 C C . ILE A 1 198 ? -27.705 0.906 9.399 1.00 90.50 198 ILE A C 1
ATOM 1630 O O . ILE A 1 198 ? -27.170 2.009 9.343 1.00 90.50 198 ILE A O 1
ATOM 1634 N N . ARG A 1 199 ? -27.823 0.097 8.344 1.00 89.50 199 ARG A N 1
ATOM 1635 C CA . ARG A 1 199 ? -27.311 0.447 7.021 1.00 89.50 199 ARG A CA 1
ATOM 1636 C C . ARG A 1 199 ? -28.357 1.242 6.256 1.00 89.50 199 ARG A C 1
ATOM 1638 O O . ARG A 1 199 ? -29.509 0.822 6.164 1.00 89.50 199 ARG A O 1
ATOM 1645 N N . ILE A 1 200 ? -27.934 2.342 5.649 1.00 91.44 200 ILE A N 1
ATOM 1646 C CA . ILE A 1 200 ? -28.774 3.157 4.777 1.00 91.44 200 ILE A CA 1
ATOM 1647 C C . ILE A 1 200 ? -28.110 3.201 3.408 1.00 91.44 200 ILE A C 1
ATOM 1649 O O . ILE A 1 200 ? -26.955 3.604 3.283 1.00 91.44 200 ILE A O 1
ATOM 1653 N N . LEU A 1 201 ? -28.832 2.723 2.399 1.00 90.94 201 LEU A N 1
ATOM 1654 C CA . LEU A 1 201 ? -28.428 2.769 1.001 1.00 90.94 201 LEU A CA 1
ATOM 1655 C C . LEU A 1 201 ? -29.047 3.997 0.343 1.00 90.94 201 LEU A C 1
ATOM 1657 O O . LEU A 1 201 ? -30.230 4.265 0.549 1.00 90.94 201 LEU A O 1
ATOM 1661 N N . VAL A 1 202 ? -28.269 4.696 -0.474 1.00 92.69 202 VAL A N 1
ATOM 1662 C CA . VAL A 1 202 ? -28.729 5.840 -1.257 1.00 92.69 202 VAL A CA 1
ATOM 1663 C C . VAL A 1 202 ? -28.641 5.479 -2.730 1.00 92.69 202 VAL A C 1
ATOM 1665 O O . VAL A 1 202 ? -27.562 5.176 -3.246 1.00 92.69 202 VAL A O 1
ATOM 1668 N N . LEU A 1 203 ? -29.783 5.502 -3.405 1.00 89.19 203 LEU A N 1
ATOM 1669 C CA . LEU A 1 203 ? -29.912 5.209 -4.823 1.00 89.19 203 LEU A CA 1
ATOM 1670 C C . LEU A 1 203 ? -30.304 6.481 -5.580 1.00 89.19 203 LEU A C 1
ATOM 1672 O O . LEU A 1 203 ? -31.071 7.300 -5.072 1.00 89.19 203 LEU A O 1
ATOM 1676 N N . VAL A 1 204 ? -29.833 6.608 -6.813 1.00 89.44 204 VAL A N 1
ATOM 1677 C CA . VAL A 1 204 ? -30.229 7.654 -7.763 1.00 89.44 204 VAL A CA 1
ATOM 1678 C C . VAL A 1 204 ? -30.737 7.021 -9.046 1.00 89.44 204 VAL A C 1
ATOM 1680 O O . VAL A 1 204 ? -30.372 5.895 -9.382 1.00 89.44 204 VAL A O 1
ATOM 1683 N N . LYS A 1 205 ? -31.589 7.739 -9.777 1.00 79.50 205 LYS A N 1
ATOM 1684 C CA . LYS A 1 205 ? -31.958 7.326 -11.132 1.00 79.50 205 LYS A CA 1
ATOM 1685 C C . LYS A 1 205 ? -30.749 7.516 -12.049 1.00 79.50 205 LYS A C 1
ATOM 1687 O O . LYS A 1 205 ? -30.240 8.635 -12.150 1.00 79.50 205 LYS A O 1
ATOM 1692 N N . GLY A 1 206 ? -30.326 6.450 -12.716 1.00 67.62 206 GLY A N 1
ATOM 1693 C CA . GLY A 1 206 ? -29.213 6.494 -13.658 1.00 67.62 206 GLY A CA 1
ATOM 1694 C C . GLY A 1 206 ? -29.151 5.259 -14.557 1.00 67.62 206 GLY A C 1
ATOM 1695 O O . GLY A 1 206 ? -29.911 4.309 -14.341 1.00 67.62 206 GLY A O 1
ATOM 1696 N N . PRO A 1 207 ? -28.257 5.275 -15.557 1.00 62.62 207 PRO A N 1
ATOM 1697 C CA . PRO A 1 207 ? -28.010 4.123 -16.409 1.00 62.62 207 PRO A CA 1
ATOM 1698 C C . PRO A 1 207 ? -27.435 2.982 -15.563 1.00 62.62 207 PRO A C 1
ATOM 1700 O O . PRO A 1 207 ? -26.410 3.136 -14.894 1.00 62.62 207 PRO A O 1
ATOM 1703 N N . LEU A 1 208 ? -28.126 1.846 -15.552 1.00 61.00 208 LEU A N 1
ATOM 1704 C CA . LEU A 1 208 ? -27.644 0.605 -14.966 1.00 61.00 208 LEU A CA 1
ATOM 1705 C C . LEU A 1 208 ? -27.280 -0.336 -16.112 1.00 61.00 208 LEU A C 1
ATOM 1707 O O . LEU A 1 208 ? -28.175 -0.839 -16.794 1.00 61.00 208 LEU A O 1
ATOM 1711 N N . ASP A 1 209 ? -25.983 -0.567 -16.299 1.00 60.44 209 ASP A N 1
ATOM 1712 C CA . ASP A 1 209 ? -25.501 -1.660 -17.134 1.00 60.44 209 ASP A CA 1
ATOM 1713 C C . ASP A 1 209 ? -25.837 -2.987 -16.439 1.00 60.44 209 ASP A C 1
ATOM 1715 O O . ASP A 1 209 ? -25.329 -3.312 -15.360 1.00 60.44 209 ASP A O 1
ATOM 1719 N N . TRP A 1 210 ? -26.777 -3.720 -17.031 1.00 64.88 210 TRP A N 1
ATOM 1720 C CA . TRP A 1 210 ? -27.210 -5.034 -16.566 1.00 64.88 210 TRP A CA 1
ATOM 1721 C C . TRP A 1 210 ? -26.702 -6.142 -17.501 1.00 64.88 210 TRP A C 1
ATOM 1723 O O . TRP A 1 210 ? -27.010 -7.310 -17.270 1.00 64.88 210 TRP A O 1
ATOM 1733 N N . SER A 1 211 ? -25.881 -5.818 -18.509 1.00 62.91 211 SER A N 1
ATOM 1734 C CA . SER A 1 211 ? -25.397 -6.733 -19.556 1.00 62.91 211 SER A CA 1
ATOM 1735 C C . SER A 1 211 ? -24.814 -8.019 -18.990 1.00 62.91 211 SER A C 1
ATOM 1737 O O . SER A 1 211 ? -25.124 -9.106 -19.466 1.00 62.91 211 SER A O 1
ATOM 1739 N N . TRP A 1 212 ? -24.058 -7.933 -17.895 1.00 60.16 212 TRP A N 1
ATOM 1740 C CA . TRP A 1 212 ? -23.541 -9.122 -17.218 1.00 60.16 212 TRP A CA 1
ATOM 1741 C C . TRP A 1 212 ? -24.654 -10.036 -16.677 1.00 60.16 212 TRP A C 1
ATOM 1743 O O . TRP A 1 212 ? -24.592 -11.257 -16.818 1.00 60.16 212 TRP A O 1
ATOM 1753 N N . ILE A 1 213 ? -25.704 -9.465 -16.078 1.00 60.19 213 ILE A N 1
ATOM 1754 C CA . ILE A 1 213 ? -26.864 -10.227 -15.596 1.00 60.19 213 ILE A CA 1
ATOM 1755 C C . ILE A 1 213 ? -27.677 -10.757 -16.787 1.00 60.19 213 ILE A C 1
ATOM 1757 O O . ILE A 1 213 ? -28.085 -11.919 -16.773 1.00 60.19 213 ILE A O 1
ATOM 1761 N N . LYS A 1 214 ? -27.846 -9.942 -17.838 1.00 62.56 214 LYS A N 1
ATOM 1762 C CA . LYS A 1 214 ? -28.457 -10.301 -19.127 1.00 62.56 214 LYS A CA 1
ATOM 1763 C C . LYS A 1 214 ? -27.795 -11.551 -19.714 1.00 62.56 214 LYS A C 1
ATOM 1765 O O . LYS A 1 214 ? -28.473 -12.540 -19.983 1.00 62.56 214 LYS A O 1
ATOM 1770 N N . TYR A 1 215 ? -26.470 -11.517 -19.852 1.00 68.12 215 TYR A N 1
ATOM 1771 C CA . TYR A 1 215 ? -25.626 -12.599 -20.351 1.00 68.12 215 TYR A CA 1
ATOM 1772 C C . TYR A 1 215 ? -25.718 -13.840 -19.466 1.00 68.12 215 TYR A C 1
ATOM 1774 O O . TYR A 1 215 ? -25.974 -14.940 -19.946 1.00 68.12 215 TYR A O 1
ATOM 1782 N N . LYS A 1 216 ? -25.617 -13.670 -18.144 1.00 64.00 216 LYS A N 1
ATOM 1783 C CA . LYS A 1 216 ? -25.697 -14.792 -17.206 1.00 64.00 216 LYS A CA 1
ATOM 1784 C C . LYS A 1 216 ? -27.047 -15.515 -17.267 1.00 64.00 216 LYS A C 1
ATOM 1786 O O . LYS A 1 216 ? -27.080 -16.739 -17.174 1.00 64.00 216 LYS A O 1
ATOM 1791 N N . ILE A 1 217 ? -28.151 -14.782 -17.428 1.00 63.22 217 ILE A N 1
ATOM 1792 C CA . ILE A 1 217 ? -29.489 -15.365 -17.601 1.00 63.22 217 ILE A CA 1
ATOM 1793 C C . ILE A 1 217 ? -29.591 -16.096 -18.944 1.00 63.22 217 ILE A C 1
ATOM 1795 O O . ILE A 1 217 ? -30.082 -17.222 -18.971 1.00 63.22 217 ILE A O 1
ATOM 1799 N N . TRP A 1 218 ? -29.100 -15.500 -20.032 1.00 71.25 218 TRP A N 1
ATOM 1800 C CA . TRP A 1 218 ? -29.090 -16.125 -21.358 1.00 71.25 218 TRP A CA 1
ATOM 1801 C C . TRP A 1 218 ? -28.308 -17.442 -21.376 1.00 71.25 218 TRP A C 1
ATOM 1803 O O . TRP A 1 218 ? -28.848 -18.469 -21.790 1.00 71.25 218 TRP A O 1
ATOM 1813 N N . ASN A 1 219 ? -27.099 -17.454 -20.815 1.00 70.88 219 ASN A N 1
ATOM 1814 C CA . ASN A 1 219 ? -26.275 -18.660 -20.772 1.00 70.88 219 ASN A CA 1
ATOM 1815 C C . ASN A 1 219 ? -26.885 -19.756 -19.896 1.00 70.88 219 ASN A C 1
ATOM 1817 O O . ASN A 1 219 ? -26.907 -20.921 -20.287 1.00 70.88 219 ASN A O 1
ATOM 1821 N N . LEU A 1 220 ? -27.409 -19.401 -18.716 1.00 62.22 220 LEU A N 1
ATOM 1822 C CA . LEU A 1 220 ? -27.984 -20.384 -17.792 1.00 62.22 220 LEU A CA 1
ATOM 1823 C C . LEU A 1 220 ? -29.309 -20.975 -18.289 1.00 62.22 220 LEU A C 1
ATOM 1825 O O . LEU A 1 220 ? -29.556 -22.160 -18.068 1.00 62.22 220 LEU A O 1
ATOM 1829 N N . PHE A 1 221 ? -30.171 -20.170 -18.915 1.00 56.88 221 PHE A N 1
ATOM 1830 C CA . PHE A 1 221 ? -31.544 -20.576 -19.236 1.00 56.88 221 PHE A CA 1
ATOM 1831 C C . PHE A 1 221 ? -31.797 -20.866 -20.715 1.00 56.88 221 PHE A C 1
ATOM 1833 O O . PHE A 1 221 ? -32.773 -21.547 -21.017 1.00 56.88 221 PHE A O 1
ATOM 1840 N N . VAL A 1 222 ? -30.971 -20.367 -21.635 1.00 65.62 222 VAL A N 1
ATOM 1841 C CA . VAL A 1 222 ? -31.206 -20.532 -23.076 1.00 65.62 222 VAL A CA 1
ATOM 1842 C C . VAL A 1 222 ? -30.090 -21.341 -23.718 1.00 65.62 222 VAL A C 1
ATOM 1844 O O . VAL A 1 222 ? -30.384 -22.412 -24.241 1.00 65.62 222 VAL A O 1
ATOM 1847 N N . GLU A 1 223 ? -28.826 -20.920 -23.627 1.00 70.12 223 GLU A N 1
ATOM 1848 C CA . GLU A 1 223 ? -27.723 -21.683 -24.242 1.00 70.12 223 GLU A CA 1
ATOM 1849 C C . GLU A 1 223 ? -27.507 -23.030 -23.564 1.00 70.12 223 GLU A C 1
ATOM 1851 O O . GLU A 1 223 ? -27.550 -24.057 -24.235 1.00 70.12 223 GLU A O 1
ATOM 1856 N N . GLY A 1 224 ? -27.417 -23.066 -22.232 1.00 64.62 224 GLY A N 1
ATOM 1857 C CA . GLY A 1 224 ? -27.243 -24.323 -21.501 1.00 64.62 224 GLY A CA 1
ATOM 1858 C C . GLY A 1 224 ? -28.406 -25.314 -21.669 1.00 64.62 224 GLY A C 1
ATOM 1859 O O . GLY A 1 224 ? -28.216 -26.520 -21.514 1.00 64.62 224 GLY A O 1
ATOM 1860 N N . LEU A 1 225 ? -29.614 -24.840 -21.996 1.00 62.16 225 LEU A N 1
ATOM 1861 C CA . LEU A 1 225 ? -30.776 -25.681 -22.320 1.00 62.16 225 LEU A CA 1
ATOM 1862 C C . LEU A 1 225 ? -30.781 -26.107 -23.796 1.00 62.16 225 LEU A C 1
ATOM 1864 O O . LEU A 1 225 ? -31.117 -27.253 -24.101 1.00 62.16 225 LEU A O 1
ATOM 1868 N N . TRP A 1 226 ? -30.365 -25.222 -24.702 1.00 70.88 226 TRP A N 1
ATOM 1869 C CA . TRP A 1 226 ? -30.228 -25.493 -26.132 1.00 70.88 226 TRP A CA 1
ATOM 1870 C C . TRP A 1 226 ? -29.120 -26.515 -26.416 1.00 70.88 226 TRP A C 1
ATOM 1872 O O . TRP A 1 226 ? -29.343 -27.475 -27.151 1.00 70.88 226 TRP A O 1
ATOM 1882 N N . GLU A 1 227 ? -27.970 -26.395 -25.749 1.00 73.44 227 GLU A N 1
ATOM 1883 C CA . GLU A 1 227 ? -26.836 -27.325 -25.831 1.00 73.44 227 GLU A CA 1
ATOM 1884 C C . GLU A 1 227 ? -27.122 -28.720 -25.254 1.00 73.44 227 GLU A C 1
ATOM 1886 O O . GLU A 1 227 ? -26.411 -29.678 -25.560 1.00 73.44 227 GLU A O 1
ATOM 1891 N N . ARG A 1 228 ? -28.189 -28.873 -24.465 1.00 73.12 228 ARG A N 1
ATOM 1892 C CA . ARG A 1 228 ? -28.644 -30.174 -23.950 1.00 73.12 228 ARG A CA 1
ATOM 1893 C C . ARG A 1 228 ? -29.641 -30.880 -24.871 1.00 73.12 228 ARG A C 1
ATOM 1895 O O . ARG A 1 228 ? -29.936 -32.052 -24.648 1.00 73.12 228 ARG A O 1
ATOM 1902 N N . LEU A 1 229 ? -30.164 -30.208 -25.902 1.00 72.44 229 LEU A N 1
ATOM 1903 C CA . LEU A 1 229 ? -31.072 -30.827 -26.873 1.00 72.44 229 LEU A CA 1
ATOM 1904 C C . LEU A 1 229 ? -30.294 -31.682 -27.892 1.00 72.44 229 LEU A C 1
ATOM 1906 O O . LEU A 1 229 ? -29.275 -31.213 -28.394 1.00 72.44 229 LEU A O 1
ATOM 1910 N N . PRO A 1 230 ? -30.769 -32.881 -28.273 1.00 73.81 230 PRO A N 1
ATOM 1911 C CA . PRO A 1 230 ? -30.151 -33.696 -29.326 1.00 73.81 230 PRO A CA 1
ATOM 1912 C C . PRO A 1 230 ? -30.077 -32.974 -30.687 1.00 73.81 230 PRO A C 1
ATOM 1914 O O . PRO A 1 230 ? -31.011 -32.258 -31.062 1.00 73.81 230 PRO A O 1
ATOM 1917 N N . GLU A 1 231 ? -29.016 -33.206 -31.472 1.00 68.38 231 GLU A N 1
ATOM 1918 C CA . GLU A 1 231 ? -28.778 -32.536 -32.772 1.00 68.38 231 GLU A CA 1
ATOM 1919 C C . GLU A 1 231 ? -29.941 -32.688 -33.772 1.00 68.38 231 GLU A C 1
ATOM 1921 O O . GLU A 1 231 ? -30.296 -31.740 -34.480 1.00 68.38 231 GLU A O 1
ATOM 1926 N N . GLY A 1 232 ? -30.617 -33.843 -33.774 1.00 66.81 232 GLY A N 1
ATOM 1927 C CA . GLY A 1 232 ? -31.783 -34.106 -34.631 1.00 66.81 232 GLY A CA 1
ATOM 1928 C C . GLY A 1 232 ? -33.046 -33.297 -34.287 1.00 66.81 232 GLY A C 1
ATOM 1929 O O . GLY A 1 232 ? -33.992 -33.267 -35.074 1.00 66.81 232 GLY A O 1
ATOM 1930 N N . ILE A 1 233 ? -33.092 -32.648 -33.116 1.00 66.12 233 ILE A N 1
ATOM 1931 C CA . ILE A 1 233 ? -34.177 -31.740 -32.708 1.00 66.12 233 ILE A CA 1
ATOM 1932 C C . ILE A 1 233 ? -33.793 -30.282 -32.994 1.00 66.12 233 ILE A C 1
ATOM 1934 O O . ILE A 1 233 ? -34.650 -29.515 -33.433 1.00 66.12 233 ILE A O 1
ATOM 1938 N N . ARG A 1 234 ? -32.516 -29.906 -32.822 1.00 59.72 234 ARG A N 1
ATOM 1939 C CA . ARG A 1 234 ? -32.022 -28.544 -33.122 1.00 59.72 234 ARG A CA 1
ATOM 1940 C C . ARG A 1 234 ? -32.140 -28.177 -34.599 1.00 59.72 234 ARG A C 1
ATOM 1942 O O . ARG A 1 234 ? -32.428 -27.032 -34.920 1.00 59.72 234 ARG A O 1
ATOM 1949 N N . SER A 1 235 ? -31.960 -29.159 -35.480 1.00 63.88 235 SER A N 1
ATOM 1950 C CA . SER A 1 235 ? -32.058 -29.016 -36.939 1.00 63.88 235 SER A CA 1
ATOM 1951 C C . SER A 1 235 ? -33.499 -28.923 -37.464 1.00 63.88 235 SER A C 1
ATOM 1953 O O . SER A 1 235 ? -33.709 -28.684 -38.653 1.00 63.88 235 SER A O 1
ATOM 1955 N N . ARG A 1 236 ? -34.518 -29.084 -36.604 1.00 73.38 236 ARG A N 1
ATOM 1956 C CA . ARG A 1 236 ? -35.923 -28.946 -37.012 1.00 73.38 236 ARG A CA 1
ATOM 1957 C C . ARG A 1 236 ? -36.325 -27.464 -37.125 1.00 73.38 236 ARG A C 1
ATOM 1959 O O . ARG A 1 236 ? -35.876 -26.643 -36.324 1.00 73.38 236 ARG A O 1
ATOM 1966 N N . PRO A 1 237 ? -37.252 -27.106 -38.035 1.00 68.81 237 PRO A N 1
ATOM 1967 C CA . PRO A 1 237 ? -37.595 -25.704 -38.304 1.00 68.81 237 PRO A CA 1
ATOM 1968 C C . PRO A 1 237 ? -38.199 -24.961 -37.105 1.00 68.81 237 PRO A C 1
ATOM 1970 O O . PRO A 1 237 ? -37.994 -23.763 -36.946 1.00 68.81 237 PRO A O 1
ATOM 1973 N N . LEU A 1 238 ? -38.973 -25.659 -36.268 1.00 70.31 238 LEU A N 1
ATOM 1974 C CA . LEU A 1 238 ? -39.736 -25.057 -35.170 1.00 70.31 238 LEU A CA 1
ATOM 1975 C C . LEU A 1 238 ? -38.847 -24.675 -33.969 1.00 70.31 238 LEU A C 1
ATOM 1977 O O . LEU A 1 238 ? -38.902 -23.517 -33.555 1.00 70.31 238 LEU A O 1
ATOM 1981 N N . PRO A 1 239 ? -37.991 -25.576 -33.440 1.00 66.25 239 PRO A N 1
ATOM 1982 C CA . PRO A 1 239 ? -37.052 -25.233 -32.372 1.00 66.25 239 PRO A CA 1
ATOM 1983 C C . PRO A 1 239 ? -36.035 -24.172 -32.800 1.00 66.25 239 PRO A C 1
ATOM 1985 O O . PRO A 1 239 ? -35.781 -23.242 -32.042 1.00 66.25 239 PRO A O 1
ATOM 1988 N N . SER A 1 240 ? -35.499 -24.270 -34.023 1.00 68.62 240 SER A N 1
ATOM 1989 C CA . SER A 1 240 ? -34.543 -23.291 -34.558 1.00 68.62 240 SER A CA 1
ATOM 1990 C C . SER A 1 240 ? -35.172 -21.896 -34.695 1.00 68.62 240 SER A C 1
ATOM 1992 O O . SER A 1 240 ? -34.593 -20.915 -34.233 1.00 68.62 240 SER A O 1
ATOM 1994 N N . ARG A 1 241 ? -36.412 -21.797 -35.201 1.00 70.75 241 ARG A N 1
ATOM 1995 C CA . ARG A 1 241 ? -37.159 -20.525 -35.235 1.00 70.75 241 ARG A CA 1
ATOM 1996 C C . ARG A 1 241 ? -37.453 -19.962 -33.849 1.00 70.75 241 ARG A C 1
ATOM 1998 O O . ARG A 1 241 ? -37.420 -18.747 -33.682 1.00 70.75 241 ARG A O 1
ATOM 2005 N N . LEU A 1 242 ? -37.754 -20.813 -32.868 1.00 65.50 242 LEU A N 1
ATOM 2006 C CA . LEU A 1 242 ? -37.992 -20.381 -31.490 1.00 65.50 242 LEU A CA 1
ATOM 2007 C C . LEU A 1 242 ? -36.705 -19.837 -30.851 1.00 65.50 242 LEU A C 1
ATOM 2009 O O . LEU A 1 242 ? -36.743 -18.787 -30.215 1.00 65.50 242 LEU A O 1
ATOM 2013 N N . TYR A 1 243 ? -35.572 -20.510 -31.070 1.00 70.25 243 TYR A N 1
ATOM 2014 C CA . TYR A 1 243 ? -34.255 -20.052 -30.629 1.00 70.25 243 TYR A CA 1
ATOM 2015 C C . TYR A 1 243 ? -33.875 -18.719 -31.287 1.00 70.25 243 TYR A C 1
ATOM 2017 O O . TYR A 1 243 ? -33.508 -17.779 -30.587 1.00 70.25 243 TYR A O 1
ATOM 2025 N N . GLU A 1 244 ? -34.052 -18.578 -32.605 1.00 73.62 244 GLU A N 1
ATOM 2026 C CA . GLU A 1 244 ? -33.827 -17.301 -33.292 1.00 73.62 244 GLU A CA 1
ATOM 2027 C C . GLU A 1 244 ? -34.770 -16.192 -32.812 1.00 73.62 244 GLU A C 1
ATOM 2029 O O . GLU A 1 244 ? -34.347 -15.048 -32.671 1.00 73.62 244 GLU A O 1
ATOM 2034 N N . ALA A 1 245 ? -36.040 -16.499 -32.539 1.00 69.00 245 ALA A N 1
ATOM 2035 C CA . ALA A 1 245 ? -36.987 -15.523 -32.009 1.00 69.00 245 ALA A CA 1
ATOM 2036 C C . ALA A 1 245 ? -36.594 -15.058 -30.597 1.00 69.00 245 ALA A C 1
ATOM 2038 O O . ALA A 1 245 ? -36.655 -13.862 -30.309 1.00 69.00 245 ALA A O 1
ATOM 2039 N N . LEU A 1 246 ? -36.140 -15.979 -29.740 1.00 63.66 246 LEU A N 1
ATOM 2040 C CA . LEU A 1 246 ? -35.606 -15.671 -28.412 1.00 63.66 246 LEU A CA 1
ATOM 2041 C C . LEU A 1 246 ? -34.306 -14.866 -28.497 1.00 63.66 246 LEU A C 1
ATOM 2043 O O . LEU A 1 246 ? -34.151 -13.914 -27.739 1.00 63.66 246 LEU A O 1
ATOM 2047 N N . LYS A 1 247 ? -33.415 -15.188 -29.442 1.00 72.19 247 LYS A N 1
ATOM 2048 C CA . LYS A 1 247 ? -32.168 -14.449 -29.684 1.00 72.19 247 LYS A CA 1
ATOM 2049 C C . LYS A 1 247 ? -32.446 -13.026 -30.163 1.00 72.19 247 LYS A C 1
ATOM 2051 O O . LYS A 1 247 ? -31.946 -12.078 -29.572 1.00 72.19 247 LYS A O 1
ATOM 2056 N N . ARG A 1 248 ? -33.348 -12.851 -31.135 1.00 70.50 248 ARG A N 1
ATOM 2057 C CA . ARG A 1 248 ? -33.799 -11.522 -31.590 1.00 70.50 248 ARG A CA 1
ATOM 2058 C C . ARG A 1 248 ? -34.488 -10.731 -30.476 1.00 70.50 248 ARG A C 1
ATOM 2060 O O . ARG A 1 248 ? -34.386 -9.510 -30.440 1.00 70.50 248 ARG A O 1
ATOM 2067 N N . PHE A 1 249 ? -35.218 -11.397 -29.578 1.00 62.09 249 PHE A N 1
ATOM 2068 C CA . PHE A 1 249 ? -35.810 -10.750 -28.406 1.00 62.09 249 PHE A CA 1
ATOM 2069 C C . PHE A 1 249 ? -34.739 -10.334 -27.387 1.00 62.09 249 PHE A C 1
ATOM 2071 O O . PHE A 1 249 ? -34.777 -9.210 -26.900 1.00 62.09 249 PHE A O 1
ATOM 2078 N N . TYR A 1 250 ? -33.758 -11.198 -27.118 1.00 63.44 250 TYR A N 1
ATOM 2079 C CA . TYR A 1 250 ? -32.604 -10.922 -26.262 1.00 63.44 250 TYR A CA 1
ATOM 2080 C C . TYR A 1 250 ? -31.762 -9.744 -26.777 1.00 63.44 250 TYR A C 1
ATOM 2082 O O . TYR A 1 250 ? -31.457 -8.831 -26.011 1.00 63.44 250 TYR A O 1
ATOM 2090 N N . GLU A 1 251 ? -31.457 -9.714 -28.075 1.00 68.25 251 GLU A N 1
ATOM 2091 C CA . GLU A 1 251 ? -30.740 -8.619 -28.746 1.00 68.25 251 GLU A CA 1
ATOM 2092 C C . GLU A 1 251 ? -31.524 -7.296 -28.707 1.00 68.25 251 GLU A C 1
ATOM 2094 O O . GLU A 1 251 ? -30.931 -6.223 -28.691 1.00 68.25 251 GLU A O 1
ATOM 2099 N N . ARG A 1 252 ? -32.862 -7.350 -28.631 1.00 67.25 252 ARG A N 1
ATOM 2100 C CA . ARG A 1 252 ? -33.730 -6.165 -28.502 1.00 67.25 252 ARG A CA 1
ATOM 2101 C C . ARG A 1 252 ? -33.837 -5.606 -27.084 1.00 67.25 252 ARG A C 1
ATOM 2103 O O . ARG A 1 252 ? -34.312 -4.481 -26.931 1.00 67.25 252 ARG A O 1
ATOM 2110 N N . ILE A 1 253 ? -33.463 -6.362 -26.051 1.00 61.22 253 ILE A N 1
ATOM 2111 C CA . ILE A 1 253 ? -33.454 -5.847 -24.675 1.00 61.22 253 ILE A CA 1
ATOM 2112 C C . ILE A 1 253 ? -32.285 -4.862 -24.554 1.00 61.22 253 ILE A C 1
ATOM 2114 O O . ILE A 1 253 ? -31.150 -5.274 -24.796 1.00 61.22 253 ILE A O 1
ATOM 2118 N N . PRO A 1 254 ? -32.513 -3.601 -24.147 1.00 63.47 254 PRO A N 1
ATOM 2119 C CA . PRO A 1 254 ? -31.427 -2.653 -23.937 1.00 63.47 254 PRO A CA 1
ATOM 2120 C C . PRO A 1 254 ? -30.435 -3.177 -22.896 1.00 63.47 254 PRO A C 1
ATOM 2122 O O . PRO A 1 254 ? -30.837 -3.636 -21.825 1.00 63.47 254 PRO A O 1
ATOM 2125 N N . ASP A 1 255 ? -29.147 -3.076 -23.199 1.00 58.97 255 ASP A N 1
ATOM 2126 C CA . ASP A 1 255 ? -28.052 -3.447 -22.291 1.00 58.97 255 ASP A CA 1
ATOM 2127 C C . ASP A 1 255 ? -27.978 -2.526 -21.060 1.00 58.97 255 ASP A C 1
ATOM 2129 O O . ASP A 1 255 ? -27.597 -2.936 -19.959 1.00 58.97 255 ASP A O 1
ATOM 2133 N N . VAL A 1 256 ? -28.475 -1.298 -21.225 1.00 59.88 256 VAL A N 1
ATOM 2134 C CA . VAL A 1 256 ? -28.560 -0.276 -20.186 1.00 59.88 256 VAL A CA 1
ATOM 2135 C C . VAL A 1 256 ? -30.019 0.101 -19.944 1.00 59.88 256 VAL A C 1
ATOM 2137 O O . VAL A 1 256 ? -30.718 0.575 -20.842 1.00 59.88 256 VAL A O 1
ATOM 2140 N N . ILE A 1 257 ? -30.483 -0.059 -18.702 1.00 62.00 257 ILE A N 1
ATOM 2141 C CA . ILE A 1 257 ? -31.825 0.354 -18.271 1.00 62.00 257 ILE A CA 1
ATOM 2142 C C . ILE A 1 257 ? -31.684 1.500 -17.269 1.00 62.00 257 ILE A C 1
ATOM 2144 O O . ILE A 1 257 ? -30.871 1.443 -16.349 1.00 62.00 257 ILE A O 1
ATOM 2148 N N . ASN A 1 258 ? -32.503 2.544 -17.406 1.00 61.41 258 ASN A N 1
ATOM 2149 C CA . ASN A 1 258 ? -32.562 3.621 -16.417 1.00 61.41 258 ASN A CA 1
ATOM 2150 C C . ASN A 1 258 ? -33.300 3.152 -15.152 1.00 61.41 258 ASN A C 1
ATOM 2152 O O . ASN A 1 258 ? -34.525 3.265 -15.062 1.00 61.41 258 ASN A O 1
ATOM 2156 N N . LEU A 1 259 ? -32.551 2.644 -14.171 1.00 67.12 259 LEU A N 1
ATOM 2157 C CA . LEU A 1 259 ? -33.066 2.121 -12.901 1.00 67.12 259 LEU A CA 1
ATOM 2158 C C . LEU A 1 259 ? -32.401 2.825 -11.700 1.00 67.12 259 LEU A C 1
ATOM 2160 O O . LEU A 1 259 ? -31.589 3.739 -11.847 1.00 67.12 259 LEU A O 1
ATOM 2164 N N . ALA A 1 260 ? -32.786 2.441 -10.483 1.00 73.06 260 ALA A N 1
ATOM 2165 C CA . ALA A 1 260 ? -32.177 2.925 -9.253 1.00 73.06 260 ALA A CA 1
ATOM 2166 C C . ALA A 1 260 ? -30.764 2.329 -9.082 1.00 73.06 260 ALA A C 1
ATOM 2168 O O . ALA A 1 260 ? -30.616 1.158 -8.732 1.00 73.06 260 ALA A O 1
ATOM 2169 N N . LYS A 1 261 ? -29.729 3.142 -9.316 1.00 82.19 261 LYS A N 1
ATOM 2170 C CA . LYS A 1 261 ? -28.310 2.797 -9.140 1.00 82.19 261 LYS A CA 1
ATOM 2171 C C . LYS A 1 261 ? -27.832 3.245 -7.762 1.00 82.19 261 LYS A C 1
ATOM 2173 O O . LYS A 1 261 ? -28.177 4.336 -7.314 1.00 82.19 261 LYS A O 1
ATOM 2178 N N . LEU A 1 262 ? -27.030 2.428 -7.076 1.00 85.69 262 LEU A N 1
ATOM 2179 C CA . LEU A 1 262 ? -26.453 2.821 -5.786 1.00 85.69 262 LEU A CA 1
ATOM 2180 C C . LEU A 1 262 ? -25.373 3.879 -5.972 1.00 85.69 262 LEU A C 1
ATOM 2182 O O . LEU A 1 262 ? -24.376 3.622 -6.638 1.00 85.69 262 LEU A O 1
ATOM 2186 N N . THR A 1 263 ? -25.550 5.019 -5.308 1.00 90.69 263 THR A N 1
ATOM 2187 C CA . THR A 1 263 ? -24.566 6.103 -5.295 1.00 90.69 263 THR A CA 1
ATOM 2188 C C . THR A 1 263 ? -23.677 6.066 -4.054 1.00 90.69 263 THR A C 1
ATOM 2190 O O . THR A 1 263 ? -22.459 6.167 -4.167 1.00 90.69 263 THR A O 1
ATOM 2193 N N . THR A 1 264 ? -24.255 5.849 -2.870 1.00 92.44 264 THR A N 1
ATOM 2194 C CA . THR A 1 264 ? -23.509 5.770 -1.605 1.00 92.44 264 THR A CA 1
ATOM 2195 C C . THR A 1 264 ? -24.275 4.957 -0.563 1.00 92.44 264 THR A C 1
ATOM 2197 O O . THR A 1 264 ? -25.438 4.593 -0.755 1.00 92.44 264 THR A O 1
ATOM 2200 N N . TRP A 1 265 ? -23.615 4.623 0.539 1.00 91.94 265 TRP A N 1
ATOM 2201 C CA . TRP A 1 265 ? -24.234 4.013 1.707 1.00 91.94 265 TRP A CA 1
ATOM 2202 C C . TRP A 1 265 ? -23.463 4.378 2.965 1.00 91.94 265 TRP A C 1
ATOM 2204 O O . TRP A 1 265 ? -22.262 4.614 2.930 1.00 91.94 265 TRP A O 1
ATOM 2214 N N . ASN A 1 266 ? -24.138 4.375 4.105 1.00 92.12 266 ASN A N 1
ATOM 2215 C CA . ASN A 1 266 ? -23.481 4.608 5.383 1.00 92.12 266 ASN A CA 1
ATOM 2216 C C . ASN A 1 266 ? -24.240 3.891 6.509 1.00 92.12 266 ASN A C 1
ATOM 2218 O O . ASN A 1 266 ? -25.261 3.234 6.270 1.00 92.12 266 ASN A O 1
ATOM 2222 N N . TYR A 1 267 ? -23.697 3.958 7.720 1.00 91.88 267 TYR A N 1
ATOM 2223 C CA . TYR A 1 267 ? -24.221 3.304 8.908 1.00 91.88 267 TYR A CA 1
ATOM 2224 C C . TYR A 1 267 ? -24.504 4.320 10.010 1.00 91.88 267 TYR A C 1
ATOM 2226 O O . TYR A 1 267 ? -23.766 5.291 10.168 1.00 91.88 267 TYR A O 1
ATOM 2234 N N . THR A 1 268 ? -25.544 4.069 10.803 1.00 93.88 268 THR A N 1
ATOM 2235 C CA . THR A 1 268 ? -25.850 4.898 11.973 1.00 93.88 268 THR A CA 1
ATOM 2236 C C . THR A 1 268 ? -24.805 4.763 13.084 1.00 93.88 268 THR A C 1
ATOM 2238 O O . THR A 1 268 ? -24.296 3.669 13.353 1.00 93.88 268 THR A O 1
ATOM 2241 N N . ASP A 1 269 ? -24.509 5.872 13.758 1.00 93.19 269 ASP A N 1
ATOM 2242 C CA . ASP A 1 269 ? -23.634 5.947 14.932 1.00 93.19 269 ASP A CA 1
ATOM 2243 C C . ASP A 1 269 ? -24.312 5.481 16.237 1.00 93.19 269 ASP A C 1
ATOM 2245 O O . ASP A 1 269 ? -25.417 4.937 16.219 1.00 93.19 269 ASP A O 1
ATOM 2249 N N . LEU A 1 270 ? -23.640 5.660 17.385 1.00 91.62 270 LEU A N 1
ATOM 2250 C CA . LEU A 1 270 ? -24.152 5.270 18.710 1.00 91.62 270 LEU A CA 1
ATOM 2251 C C . LEU A 1 270 ? -25.462 5.972 19.092 1.00 91.62 270 LEU A C 1
ATOM 2253 O O . LEU A 1 270 ? -26.263 5.422 19.854 1.00 91.62 270 LEU A O 1
ATOM 2257 N N . GLU A 1 271 ? -25.684 7.171 18.570 1.00 92.12 271 GLU A N 1
ATOM 2258 C CA . GLU A 1 271 ? -26.880 7.980 18.756 1.00 92.12 271 GLU A CA 1
ATOM 2259 C C . GLU A 1 271 ? -27.978 7.632 17.741 1.00 92.12 271 GLU A C 1
ATOM 2261 O O . GLU A 1 271 ? -29.087 8.165 17.823 1.00 92.12 271 GLU A O 1
ATOM 2266 N N . GLY A 1 272 ? -27.716 6.691 16.830 1.00 93.44 272 GLY A N 1
ATOM 2267 C CA . GLY A 1 272 ? -28.634 6.310 15.766 1.00 93.44 272 GLY A CA 1
ATOM 2268 C C . GLY A 1 272 ? -28.670 7.315 14.620 1.00 93.44 272 GLY A C 1
ATOM 2269 O O . GLY A 1 272 ? -29.640 7.328 13.862 1.00 93.44 272 GLY A O 1
ATOM 2270 N N . ARG A 1 273 ? -27.648 8.169 14.500 1.00 95.75 273 ARG A N 1
ATOM 2271 C CA . ARG A 1 273 ? -27.564 9.223 13.493 1.00 95.75 273 ARG A CA 1
ATOM 2272 C C . ARG A 1 273 ? -26.709 8.801 12.312 1.00 95.75 273 ARG A C 1
ATOM 2274 O O . ARG A 1 273 ? -25.699 8.124 12.467 1.00 95.75 273 ARG A O 1
ATOM 2281 N N . CYS A 1 274 ? -27.120 9.199 11.118 1.00 95.19 274 CYS A N 1
ATOM 2282 C CA . CYS A 1 274 ? -26.365 8.992 9.889 1.00 95.19 274 CYS A CA 1
ATOM 2283 C C . CYS A 1 274 ? -26.579 10.191 8.971 1.00 95.19 274 CYS A C 1
ATOM 2285 O O . CYS A 1 274 ? -27.725 10.546 8.710 1.00 95.19 274 CYS A O 1
ATOM 2287 N N . ARG A 1 275 ? -25.494 10.775 8.461 1.00 96.12 275 ARG A N 1
ATOM 2288 C CA . ARG A 1 275 ? -25.528 11.926 7.554 1.00 96.12 275 ARG A CA 1
ATOM 2289 C C . ARG A 1 275 ? -25.005 11.540 6.177 1.00 96.12 275 ARG A C 1
ATOM 2291 O O . ARG A 1 275 ? -24.014 10.814 6.080 1.00 96.12 275 ARG A O 1
ATOM 2298 N N . PHE A 1 276 ? -25.652 12.067 5.146 1.00 96.44 276 PHE A N 1
ATOM 2299 C CA . PHE A 1 276 ? -25.205 12.020 3.759 1.00 96.44 276 PHE A CA 1
ATOM 2300 C C . PHE A 1 276 ? -25.022 13.435 3.223 1.00 96.44 276 PHE A C 1
ATOM 2302 O O . PHE A 1 276 ? -25.875 14.291 3.461 1.00 96.44 276 PHE A O 1
ATOM 2309 N N . LYS A 1 277 ? -23.931 13.653 2.488 1.00 96.31 277 LYS A N 1
ATOM 2310 C CA . LYS A 1 277 ? -23.686 14.864 1.706 1.00 96.31 277 LYS A CA 1
ATOM 2311 C C . LYS A 1 277 ? -24.042 14.547 0.256 1.00 96.31 277 LYS A C 1
ATOM 2313 O O . LYS A 1 277 ? -23.459 13.637 -0.326 1.00 96.31 277 LYS A O 1
ATOM 2318 N N . LEU A 1 278 ? -25.057 15.207 -0.294 1.00 96.25 278 LEU A N 1
ATOM 2319 C CA . LEU A 1 278 ? -25.630 14.855 -1.596 1.00 96.25 278 LEU A CA 1
ATOM 2320 C C . LEU A 1 278 ? -25.766 16.090 -2.485 1.00 96.25 278 LEU A C 1
ATOM 2322 O O . LEU A 1 278 ? -26.001 17.180 -1.979 1.00 96.25 278 LEU A O 1
ATOM 2326 N N . GLY A 1 279 ? -25.694 15.925 -3.805 1.00 94.94 279 GLY A N 1
ATOM 2327 C CA . GLY A 1 279 ? -25.959 17.020 -4.742 1.00 94.94 279 GLY A CA 1
ATOM 2328 C C . GLY A 1 279 ? -27.448 17.380 -4.854 1.00 94.94 279 GLY A C 1
ATOM 2329 O O . GLY A 1 279 ? -28.321 16.500 -4.829 1.00 94.94 279 GLY A O 1
ATOM 2330 N N . VAL A 1 280 ? -27.754 18.667 -5.025 1.00 94.00 280 VAL A N 1
ATOM 2331 C CA . VAL A 1 280 ? -29.134 19.209 -5.043 1.00 94.00 280 VAL A CA 1
ATOM 2332 C C . VAL A 1 280 ? -29.929 18.873 -6.317 1.00 94.00 280 VAL A C 1
ATOM 2334 O O . VAL A 1 280 ? -31.158 18.746 -6.288 1.00 94.00 280 VAL A O 1
ATOM 2337 N N . ASN A 1 281 ? -29.237 18.629 -7.436 1.00 89.06 281 ASN A N 1
ATOM 2338 C CA . ASN A 1 281 ? -29.835 18.480 -8.774 1.00 89.06 281 ASN A CA 1
ATOM 2339 C C . ASN A 1 281 ? -30.386 17.076 -9.096 1.00 89.06 281 ASN A C 1
ATOM 2341 O O . ASN A 1 281 ? -30.847 16.813 -10.215 1.00 89.06 281 ASN A O 1
ATOM 2345 N N . ARG A 1 282 ? -30.368 16.155 -8.127 1.00 89.12 282 ARG A N 1
ATOM 2346 C CA . ARG A 1 282 ? -30.785 14.751 -8.282 1.00 89.12 282 ARG A CA 1
ATOM 2347 C C . ARG A 1 282 ? -31.953 14.407 -7.358 1.00 89.12 282 ARG A C 1
ATOM 2349 O O . ARG A 1 282 ? -32.179 15.031 -6.325 1.00 89.12 282 ARG A O 1
ATOM 2356 N N . SER A 1 283 ? -32.701 13.375 -7.735 1.00 90.12 283 SER A N 1
ATOM 2357 C CA . SER A 1 283 ? -33.693 12.737 -6.865 1.00 90.12 283 SER A CA 1
ATOM 2358 C C . SER A 1 283 ? -33.138 11.423 -6.334 1.00 90.12 283 SER A C 1
ATOM 2360 O O . SER A 1 283 ? -32.452 10.702 -7.061 1.00 90.12 283 SER A O 1
ATOM 2362 N N . TYR A 1 284 ? -33.445 11.122 -5.077 1.00 92.00 284 TYR A N 1
ATOM 2363 C CA . TYR A 1 284 ? -32.819 10.037 -4.334 1.00 92.00 284 TYR A CA 1
ATOM 2364 C C . TYR A 1 284 ? -33.866 9.113 -3.735 1.00 92.00 284 TYR A C 1
ATOM 2366 O O . TYR A 1 284 ? -34.934 9.545 -3.293 1.00 92.00 284 TYR A O 1
ATOM 2374 N N . ILE A 1 285 ? -33.513 7.836 -3.695 1.00 89.38 285 ILE A N 1
ATOM 2375 C CA . ILE A 1 285 ? -34.257 6.793 -3.006 1.00 89.38 285 ILE A CA 1
ATOM 2376 C C . ILE A 1 285 ? -33.366 6.284 -1.880 1.00 89.38 285 ILE A C 1
ATOM 2378 O O . ILE A 1 285 ? -32.245 5.840 -2.118 1.00 89.38 285 ILE A O 1
ATOM 2382 N N . PHE A 1 286 ? -33.866 6.331 -0.655 1.00 89.56 286 PHE A N 1
ATOM 2383 C CA . PHE A 1 286 ? -33.163 5.823 0.514 1.00 89.56 286 PHE A CA 1
ATOM 2384 C C . PHE A 1 286 ? -33.764 4.495 0.924 1.00 89.56 286 PHE A C 1
ATOM 2386 O O . PHE A 1 286 ? -34.977 4.406 1.103 1.00 89.56 286 PHE A O 1
ATOM 2393 N N . VAL A 1 287 ? -32.925 3.483 1.121 1.00 88.31 287 VAL A N 1
ATOM 2394 C CA . VAL A 1 287 ? -33.347 2.174 1.623 1.00 88.31 287 VAL A CA 1
ATOM 2395 C C . VAL A 1 287 ? -32.679 1.929 2.967 1.00 88.31 287 VAL A C 1
ATOM 2397 O O . VAL A 1 287 ? -31.465 1.751 3.055 1.00 88.31 287 VAL A O 1
ATOM 2400 N N . VAL A 1 288 ? -33.486 1.927 4.024 1.00 88.00 288 VAL A N 1
ATOM 2401 C CA . VAL A 1 288 ? -33.048 1.651 5.393 1.00 88.00 288 VAL A CA 1
ATOM 2402 C C . VAL A 1 288 ? -33.168 0.156 5.640 1.00 88.00 288 VAL A C 1
ATOM 2404 O O . VAL A 1 288 ? -34.269 -0.395 5.579 1.00 88.00 288 VAL A O 1
ATOM 2407 N N . LEU A 1 289 ? -32.040 -0.495 5.915 1.00 83.06 289 LEU A N 1
ATOM 2408 C CA . LEU A 1 289 ? -31.937 -1.943 6.051 1.00 83.06 289 LEU A CA 1
ATOM 2409 C C . LEU A 1 289 ? -31.504 -2.340 7.462 1.00 83.06 289 LEU A C 1
ATOM 2411 O O . LEU A 1 289 ? -30.499 -1.860 7.995 1.00 83.06 289 LEU A O 1
ATOM 2415 N N . GLY A 1 290 ? -32.258 -3.273 8.042 1.00 74.38 290 GLY A N 1
ATOM 2416 C CA . GLY A 1 290 ? -31.862 -3.982 9.251 1.00 74.38 290 GLY A CA 1
ATOM 2417 C C . GLY A 1 290 ? -30.767 -5.014 9.001 1.00 74.38 290 GLY A C 1
ATOM 2418 O O . GLY A 1 290 ? -30.298 -5.223 7.884 1.00 74.38 290 GLY A O 1
ATOM 2419 N N . SER A 1 291 ? -30.374 -5.696 10.069 1.00 74.12 291 SER A N 1
ATOM 2420 C CA . SER A 1 291 ? -29.462 -6.840 10.014 1.00 74.12 291 SER A CA 1
ATOM 2421 C C . SER A 1 291 ? -30.049 -8.014 10.793 1.00 74.12 291 SER A C 1
ATOM 2423 O O . SER A 1 291 ? -31.075 -7.866 11.452 1.00 74.12 291 SER A O 1
ATOM 2425 N N . LYS A 1 292 ? -29.390 -9.178 10.763 1.00 75.00 292 LYS A N 1
ATOM 2426 C CA . LYS A 1 292 ? -29.799 -10.331 11.582 1.00 75.00 292 LYS A CA 1
ATOM 2427 C C . LYS A 1 292 ? -29.893 -9.977 13.075 1.00 75.00 292 LYS A C 1
ATOM 2429 O O . LYS A 1 292 ? -30.832 -10.400 13.739 1.00 75.00 292 LYS A O 1
ATOM 2434 N N . ASP A 1 293 ? -28.958 -9.168 13.572 1.00 75.56 293 ASP A N 1
ATOM 2435 C CA . ASP A 1 293 ? -28.898 -8.752 14.983 1.00 75.56 293 ASP A CA 1
ATOM 2436 C C . ASP A 1 293 ? -29.871 -7.603 15.302 1.00 75.56 293 ASP A C 1
ATOM 2438 O O . ASP A 1 293 ? -30.189 -7.340 16.460 1.00 75.56 293 ASP A O 1
ATOM 2442 N N . LEU A 1 294 ? -30.341 -6.904 14.266 1.00 80.56 294 LEU A N 1
ATOM 2443 C CA . LEU A 1 294 ? -31.225 -5.749 14.372 1.00 80.56 294 LEU A CA 1
ATOM 2444 C C . LEU A 1 294 ? -32.310 -5.850 13.283 1.00 80.56 294 LEU A C 1
ATOM 2446 O O . LEU A 1 294 ? -32.252 -5.131 12.278 1.00 80.56 294 LEU A O 1
ATOM 2450 N N . PRO A 1 295 ? -33.256 -6.800 13.433 1.00 76.25 295 PRO A N 1
ATOM 2451 C CA . PRO A 1 295 ? -34.247 -7.122 12.414 1.00 76.25 295 PRO A CA 1
ATOM 2452 C C . PRO A 1 295 ? -35.336 -6.049 12.402 1.00 76.25 295 PRO A C 1
ATOM 2454 O O . PRO A 1 295 ? -36.361 -6.153 13.074 1.00 76.25 295 PRO A O 1
ATOM 2457 N N . ILE A 1 296 ? -35.089 -4.975 11.658 1.00 79.56 296 ILE A N 1
ATOM 2458 C CA . ILE A 1 296 ? -36.083 -3.937 11.383 1.00 79.56 296 ILE A CA 1
ATOM 2459 C C . ILE A 1 296 ? -36.677 -4.155 9.996 1.00 79.56 296 ILE A C 1
ATOM 2461 O O . ILE A 1 296 ? -35.981 -4.569 9.068 1.00 79.56 296 ILE A O 1
ATOM 2465 N N . MET A 1 297 ? -37.969 -3.860 9.858 1.00 75.12 297 MET A N 1
ATOM 2466 C CA . MET A 1 297 ? -38.636 -3.883 8.560 1.00 75.12 297 MET A CA 1
ATOM 2467 C C . MET A 1 297 ? -37.967 -2.856 7.632 1.00 75.12 297 MET A C 1
ATOM 2469 O O . MET A 1 297 ? -37.842 -1.695 8.044 1.00 75.12 297 MET A O 1
ATOM 2473 N N . PRO A 1 298 ? -37.541 -3.249 6.417 1.00 77.25 298 PRO A N 1
ATOM 2474 C CA . PRO A 1 298 ? -36.982 -2.317 5.451 1.00 77.25 298 PRO A CA 1
ATOM 2475 C C . PRO A 1 298 ? -37.925 -1.141 5.202 1.00 77.25 298 PRO A C 1
ATOM 2477 O O . PRO A 1 298 ? -39.140 -1.321 5.107 1.00 77.25 298 PRO A O 1
ATOM 2480 N N . ARG A 1 299 ? -37.373 0.068 5.099 1.00 80.62 299 ARG A N 1
ATOM 2481 C CA . ARG A 1 299 ? -38.142 1.274 4.761 1.00 80.62 299 ARG A CA 1
ATOM 2482 C C . ARG A 1 299 ? -37.521 1.981 3.575 1.00 80.62 299 ARG A C 1
ATOM 2484 O O . ARG A 1 299 ? -36.298 2.073 3.489 1.00 80.62 299 ARG A O 1
ATOM 2491 N N . VAL A 1 300 ? -38.378 2.497 2.702 1.00 80.88 300 VAL A N 1
ATOM 2492 C CA . VAL A 1 300 ? -37.983 3.244 1.510 1.00 80.88 300 VAL A CA 1
ATOM 2493 C C . VAL A 1 300 ? -38.476 4.679 1.636 1.00 80.88 300 VAL A C 1
ATOM 2495 O O . VAL A 1 300 ? -39.636 4.903 1.978 1.00 80.88 300 VAL A O 1
ATOM 2498 N N . PHE A 1 301 ? -37.598 5.641 1.370 1.00 84.44 301 PHE A N 1
ATOM 2499 C CA . PHE A 1 301 ? -37.930 7.064 1.336 1.00 84.44 301 PHE A CA 1
ATOM 2500 C C . PHE A 1 301 ? -37.532 7.654 -0.007 1.00 84.44 301 PHE A C 1
ATOM 2502 O O . PHE A 1 301 ? -36.543 7.236 -0.604 1.00 84.44 301 PHE A O 1
ATOM 2509 N N . PHE A 1 302 ? -38.283 8.655 -0.446 1.00 86.19 302 PHE A N 1
ATOM 2510 C CA . PHE A 1 302 ? -38.029 9.376 -1.683 1.00 86.19 302 PHE A CA 1
ATOM 2511 C C . PHE A 1 302 ? -37.743 10.835 -1.354 1.00 86.19 302 PHE A C 1
ATOM 2513 O O . PHE A 1 302 ? -38.417 11.429 -0.510 1.00 86.19 302 PHE A O 1
ATOM 2520 N N . LEU A 1 303 ? -36.749 11.404 -2.024 1.00 89.31 303 LEU A N 1
ATOM 2521 C CA . LEU A 1 303 ? -36.422 12.819 -1.937 1.00 89.31 303 LEU A CA 1
ATOM 2522 C C . LEU A 1 303 ? -36.275 13.381 -3.347 1.00 89.31 303 LEU A C 1
ATOM 2524 O O . LEU A 1 303 ? -35.468 12.889 -4.139 1.00 89.31 303 LEU A O 1
ATOM 2528 N N . GLY A 1 304 ? -37.069 14.404 -3.655 1.00 87.56 304 GLY A N 1
ATOM 2529 C CA . GLY A 1 304 ? -37.000 15.118 -4.925 1.00 87.56 304 GLY A CA 1
ATOM 2530 C C . GLY A 1 304 ? -35.710 15.926 -5.081 1.00 87.56 304 GLY A C 1
ATOM 2531 O O . GLY A 1 304 ? -34.830 15.928 -4.212 1.00 87.56 304 GLY A O 1
ATOM 2532 N N . LYS A 1 305 ? -35.606 16.618 -6.216 1.00 89.00 305 LYS A N 1
ATOM 2533 C CA . LYS A 1 305 ? -34.598 17.671 -6.401 1.00 89.00 305 LYS A CA 1
ATOM 2534 C C . LYS A 1 305 ? -34.914 18.847 -5.472 1.00 89.00 305 LYS A C 1
ATOM 2536 O O . LYS A 1 305 ? -36.087 19.075 -5.184 1.00 89.00 305 LYS A O 1
ATOM 2541 N N . GLY A 1 306 ? -33.891 19.559 -5.019 1.00 87.31 306 GLY A N 1
ATOM 2542 C CA . GLY A 1 306 ? -34.055 20.730 -4.156 1.00 87.31 306 GLY A CA 1
ATOM 2543 C C . GLY A 1 306 ? -32.853 20.960 -3.251 1.00 87.31 306 GLY A C 1
ATOM 2544 O O . GLY A 1 306 ? -32.098 20.021 -2.988 1.00 87.31 306 GLY A O 1
ATOM 2545 N N . GLU A 1 307 ? -32.718 22.200 -2.791 1.00 86.25 307 GLU A N 1
ATOM 2546 C CA . GLU A 1 307 ? -31.594 22.697 -1.986 1.00 86.25 307 GLU A CA 1
ATOM 2547 C C . GLU A 1 307 ? -31.796 22.470 -0.481 1.00 86.25 307 GLU A C 1
ATOM 2549 O O . GLU A 1 307 ? -30.827 22.421 0.267 1.00 86.25 307 GLU A O 1
ATOM 2554 N N . ASP A 1 308 ? -33.039 22.253 -0.039 1.00 88.94 308 ASP A N 1
ATOM 2555 C CA . ASP A 1 308 ? -33.349 22.114 1.383 1.00 88.94 308 ASP A CA 1
ATOM 2556 C C . ASP A 1 308 ? -32.752 20.843 2.005 1.00 88.94 308 ASP A C 1
ATOM 2558 O O . ASP A 1 308 ? -32.991 19.711 1.553 1.00 88.94 308 ASP A O 1
ATOM 2562 N N . ASP A 1 309 ? -32.064 21.037 3.129 1.00 94.06 309 ASP A N 1
ATOM 2563 C CA . ASP A 1 309 ? -31.649 19.967 4.027 1.00 94.06 309 ASP A CA 1
ATOM 2564 C C . ASP A 1 309 ? -32.852 19.158 4.533 1.00 94.06 309 ASP A C 1
ATOM 2566 O O . ASP A 1 309 ? -33.960 19.664 4.757 1.00 94.06 309 ASP A O 1
ATOM 2570 N N . ARG A 1 310 ? -32.636 17.859 4.772 1.00 95.62 310 ARG A N 1
ATOM 2571 C CA . ARG A 1 310 ? -33.712 16.947 5.181 1.00 95.62 310 ARG A CA 1
ATOM 2572 C C . ARG A 1 310 ? -33.317 16.067 6.353 1.00 95.62 310 ARG A C 1
ATOM 2574 O O . ARG A 1 310 ? -32.297 15.393 6.317 1.00 95.62 310 ARG A O 1
ATOM 2581 N N . VAL A 1 311 ? -34.210 15.967 7.341 1.00 97.19 311 VAL A N 1
ATOM 2582 C CA . VAL A 1 311 ? -34.081 15.024 8.463 1.00 97.19 311 VAL A CA 1
ATOM 2583 C C . VAL A 1 311 ? -35.192 13.973 8.412 1.00 97.19 311 VAL A C 1
ATOM 2585 O O . VAL A 1 311 ? -36.377 14.296 8.526 1.00 97.19 311 VAL A O 1
ATOM 2588 N N . PHE A 1 312 ? -34.824 12.699 8.291 1.00 96.25 312 PHE A N 1
ATOM 2589 C CA . PHE A 1 312 ? -35.733 11.559 8.394 1.00 96.25 312 PHE A CA 1
ATOM 2590 C C . PHE A 1 312 ? -35.667 10.946 9.794 1.00 96.25 312 PHE A C 1
ATOM 2592 O O . PHE A 1 312 ? -34.680 10.317 10.176 1.00 96.25 312 PHE A O 1
ATOM 2599 N N . ARG A 1 313 ? -36.752 11.089 10.561 1.00 96.50 313 ARG A N 1
ATOM 2600 C CA . ARG A 1 313 ? -36.876 10.499 11.901 1.00 96.50 313 ARG A CA 1
ATOM 2601 C C . ARG A 1 313 ? -37.624 9.178 11.833 1.00 96.50 313 ARG A C 1
ATOM 2603 O O . ARG A 1 313 ? -38.778 9.131 11.411 1.00 96.50 313 ARG A O 1
ATOM 2610 N N . ILE A 1 314 ? -36.973 8.102 12.260 1.00 92.94 314 ILE A N 1
ATOM 2611 C CA . ILE A 1 314 ? -37.507 6.743 12.179 1.00 92.94 314 ILE A CA 1
ATOM 2612 C C . ILE A 1 314 ? -37.522 6.137 13.575 1.00 92.94 314 ILE A C 1
ATOM 2614 O O . ILE A 1 314 ? -36.482 5.889 14.181 1.00 92.94 314 ILE A O 1
ATOM 2618 N N . ARG A 1 315 ? -38.720 5.834 14.071 1.00 92.75 315 ARG A N 1
ATOM 2619 C CA . ARG A 1 315 ? -38.902 5.008 15.265 1.00 92.75 315 ARG A CA 1
ATOM 2620 C C . ARG A 1 315 ? -39.212 3.581 14.838 1.00 92.75 315 ARG A C 1
ATOM 2622 O O . ARG A 1 315 ? -40.165 3.341 14.092 1.00 92.75 315 ARG A O 1
ATOM 2629 N N . THR A 1 316 ? -38.380 2.647 15.271 1.00 88.06 316 THR A N 1
ATOM 2630 C CA . THR A 1 316 ? -38.506 1.224 14.943 1.00 88.06 316 THR A CA 1
ATOM 2631 C C . THR A 1 316 ? -39.309 0.486 16.017 1.00 88.06 316 THR A C 1
ATOM 2633 O O . THR A 1 316 ? -39.454 0.960 17.143 1.00 88.06 316 THR A O 1
ATOM 2636 N N . CYS A 1 317 ? -39.810 -0.706 15.687 1.00 85.50 317 CYS A N 1
ATOM 2637 C CA . CYS A 1 317 ? -40.444 -1.605 16.659 1.00 85.50 317 CYS A CA 1
ATOM 2638 C C . CYS A 1 317 ? -39.422 -2.450 17.440 1.00 85.50 317 CYS A C 1
ATOM 2640 O O . CYS A 1 317 ? -39.810 -3.318 18.218 1.00 85.50 317 CYS A O 1
ATOM 2642 N N . PHE A 1 318 ? -38.119 -2.233 17.225 1.00 84.81 318 PHE A N 1
ATOM 2643 C CA . PHE A 1 318 ? -37.076 -2.975 17.917 1.00 84.81 318 PHE A CA 1
ATOM 2644 C C . PHE A 1 318 ? -37.076 -2.617 19.409 1.00 84.81 318 PHE A C 1
ATOM 2646 O O . PHE A 1 318 ? -37.130 -1.442 19.782 1.00 84.81 318 PHE A O 1
ATOM 2653 N N . ILE A 1 319 ? -37.012 -3.640 20.264 1.00 82.94 319 ILE A N 1
ATOM 2654 C CA . ILE A 1 319 ? -36.957 -3.494 21.720 1.00 82.94 319 ILE A CA 1
ATOM 2655 C C . ILE A 1 319 ? -35.581 -3.935 22.197 1.00 82.94 319 ILE A C 1
ATOM 2657 O O . ILE A 1 319 ? -35.243 -5.121 22.173 1.00 82.94 319 ILE A O 1
ATOM 2661 N N . ARG A 1 320 ? -34.804 -2.984 22.712 1.00 78.19 320 ARG A N 1
ATOM 2662 C CA . ARG A 1 320 ? -33.544 -3.283 23.389 1.00 78.19 320 ARG A CA 1
ATOM 2663 C C . ARG A 1 320 ? -33.854 -3.889 24.759 1.00 78.19 320 ARG A C 1
ATOM 2665 O O . ARG A 1 320 ? -34.396 -3.216 25.636 1.00 78.19 320 ARG A O 1
ATOM 2672 N N . LYS A 1 321 ? -33.521 -5.166 24.965 1.00 76.50 321 LYS A N 1
ATOM 2673 C CA . LYS A 1 321 ? -33.679 -5.828 26.271 1.00 76.50 321 LYS A CA 1
ATOM 2674 C C . LYS A 1 321 ? -32.655 -5.262 27.258 1.00 76.50 321 LYS A C 1
ATOM 2676 O O . LYS A 1 321 ? -31.525 -5.730 27.316 1.00 76.50 321 LYS A O 1
ATOM 2681 N N . MET A 1 322 ? -33.043 -4.240 28.019 1.00 79.62 322 MET A N 1
ATOM 2682 C CA . MET A 1 322 ? -32.186 -3.630 29.036 1.00 79.62 322 MET A CA 1
ATOM 2683 C C . MET A 1 322 ? -32.881 -3.551 30.397 1.00 79.62 322 MET A C 1
ATOM 2685 O O . MET A 1 322 ? -34.020 -3.078 30.471 1.00 79.62 322 MET A O 1
ATOM 2689 N N . PRO A 1 323 ? -32.202 -3.946 31.491 1.00 83.62 323 PRO A N 1
ATOM 2690 C CA . PRO A 1 323 ? -32.753 -3.797 32.828 1.00 83.62 323 PRO A CA 1
ATOM 2691 C C . PRO A 1 323 ? -32.939 -2.313 33.164 1.00 83.62 323 PRO A C 1
ATOM 2693 O O . PRO A 1 323 ? -32.031 -1.490 32.993 1.00 83.62 323 PRO A O 1
ATOM 2696 N N . ARG A 1 324 ? -34.136 -1.968 33.653 1.00 86.38 324 ARG A N 1
ATOM 2697 C CA . ARG A 1 324 ? -34.438 -0.626 34.172 1.00 86.38 324 ARG A CA 1
ATOM 2698 C C . ARG A 1 324 ? -33.654 -0.381 35.459 1.00 86.38 324 ARG A C 1
ATOM 2700 O O . ARG A 1 324 ? -33.505 -1.290 36.274 1.00 86.38 324 ARG A O 1
ATOM 2707 N N . TRP A 1 325 ? -33.226 0.856 35.672 1.00 91.75 325 TRP A N 1
ATOM 2708 C CA . TRP A 1 325 ? -32.418 1.226 36.829 1.00 91.75 325 TRP A CA 1
ATOM 2709 C C . TRP A 1 325 ? -32.925 2.506 37.498 1.00 91.75 325 TRP A C 1
ATOM 2711 O O . TRP A 1 325 ? -33.750 3.223 36.927 1.00 91.75 325 TRP A O 1
ATOM 2721 N N . LYS A 1 326 ? -32.472 2.760 38.727 1.00 92.56 326 LYS A N 1
ATOM 2722 C CA . LYS A 1 326 ? -32.675 4.023 39.452 1.00 92.56 326 LYS A CA 1
ATOM 2723 C C . LYS A 1 326 ? -31.446 4.355 40.302 1.00 92.56 326 LYS A C 1
ATOM 2725 O O . LYS A 1 326 ? -30.796 3.435 40.794 1.00 92.56 326 LYS A O 1
ATOM 2730 N N . LEU A 1 327 ? -31.159 5.640 40.489 1.00 89.69 327 LEU A N 1
ATOM 2731 C CA . LEU A 1 327 ? -30.119 6.105 41.409 1.00 89.69 327 LEU A CA 1
ATOM 2732 C C . LEU A 1 327 ? -30.673 6.140 42.840 1.00 89.69 327 LEU A C 1
ATOM 2734 O O . LEU A 1 327 ? -31.786 6.622 43.056 1.00 89.69 327 LEU A O 1
ATOM 2738 N N . GLU A 1 328 ? -29.928 5.620 43.811 1.00 84.25 328 GLU A N 1
ATOM 2739 C CA . GLU A 1 328 ? -30.280 5.766 45.225 1.00 84.25 328 GLU A CA 1
ATOM 2740 C C . GLU A 1 328 ? -29.855 7.146 45.738 1.00 84.25 328 GLU A C 1
ATOM 2742 O O . GLU A 1 328 ? -28.715 7.557 45.563 1.00 84.25 328 GLU A O 1
ATOM 2747 N N . SER A 1 329 ? -30.770 7.870 46.388 1.00 59.38 329 SER A N 1
ATOM 2748 C CA . SER A 1 329 ? -30.551 9.247 46.858 1.00 59.38 329 SER A CA 1
ATOM 2749 C C . SER A 1 329 ? -29.892 9.344 48.240 1.00 59.38 329 SER A C 1
ATOM 2751 O O . SER A 1 329 ? -29.904 10.410 48.852 1.00 59.38 329 SER A O 1
ATOM 2753 N N . LYS A 1 330 ? -29.372 8.240 48.789 1.00 64.31 330 LYS A N 1
ATOM 2754 C CA . LYS A 1 330 ? -28.769 8.245 50.127 1.00 64.31 330 LYS A CA 1
ATOM 2755 C C . LYS A 1 330 ? -27.319 8.712 50.051 1.00 64.31 330 LYS A C 1
ATOM 2757 O O . LYS A 1 330 ? -26.539 8.177 49.269 1.00 64.31 330 LYS A O 1
ATOM 2762 N N . ALA A 1 331 ? -26.956 9.666 50.908 1.00 56.09 331 ALA A N 1
ATOM 2763 C CA . ALA A 1 331 ? -25.564 10.029 51.133 1.00 56.09 331 ALA A CA 1
ATOM 2764 C C . ALA A 1 331 ? -24.796 8.787 51.606 1.00 56.09 331 ALA A C 1
ATOM 2766 O O . ALA A 1 331 ? -25.128 8.181 52.627 1.00 56.09 331 ALA A O 1
ATOM 2767 N N . LEU A 1 332 ? -23.797 8.380 50.830 1.00 61.06 332 LEU A N 1
ATOM 2768 C CA . LEU A 1 332 ? -22.958 7.240 51.164 1.00 61.06 332 LEU A CA 1
ATOM 2769 C C . LEU A 1 332 ? -21.920 7.683 52.191 1.00 61.06 332 LEU A C 1
ATOM 2771 O O . LEU A 1 332 ? -20.978 8.401 51.862 1.00 61.06 332 LEU A O 1
ATOM 2775 N N . ILE A 1 333 ? -22.108 7.261 53.437 1.00 63.16 333 ILE A N 1
ATOM 2776 C CA . ILE A 1 333 ? -21.126 7.420 54.509 1.00 63.16 333 ILE A CA 1
ATOM 2777 C C . ILE A 1 333 ? -20.247 6.164 54.496 1.00 63.16 333 ILE A C 1
ATOM 2779 O O . ILE A 1 333 ? -20.754 5.044 54.589 1.00 63.16 333 ILE A O 1
ATOM 2783 N N . GLY A 1 334 ? -18.937 6.335 54.337 1.00 69.88 334 GLY A N 1
ATOM 2784 C CA . GLY A 1 334 ? -17.991 5.223 54.320 1.00 69.88 334 GLY A CA 1
ATOM 2785 C C . GLY A 1 334 ? -16.544 5.675 54.479 1.00 69.88 334 GLY A C 1
ATOM 2786 O O . GLY A 1 334 ? -16.204 6.810 54.145 1.00 69.88 334 GLY A O 1
ATOM 2787 N N . ASP A 1 335 ? -15.707 4.769 54.982 1.00 77.81 335 ASP A N 1
ATOM 2788 C CA . ASP A 1 335 ? -14.308 5.039 55.347 1.00 77.81 335 ASP A CA 1
ATOM 2789 C C . ASP A 1 335 ? -13.352 5.032 54.145 1.00 77.81 335 ASP A C 1
ATOM 2791 O O . ASP A 1 335 ? -12.207 5.479 54.249 1.00 77.81 335 ASP A O 1
ATOM 2795 N N . ASN A 1 336 ? -13.821 4.519 53.004 1.00 83.31 336 ASN A N 1
ATOM 2796 C CA . ASN A 1 336 ? -13.075 4.458 51.756 1.00 83.31 336 ASN A CA 1
ATOM 2797 C C . ASN A 1 336 ? -13.712 5.380 50.719 1.00 83.31 336 ASN A C 1
ATOM 2799 O O . ASN A 1 336 ? -14.932 5.396 50.560 1.00 83.31 336 ASN A O 1
ATOM 2803 N N . ARG A 1 337 ? -12.885 6.093 49.957 1.00 87.44 337 ARG A N 1
ATOM 2804 C CA . ARG A 1 337 ? -13.291 6.935 48.832 1.00 87.44 337 ARG A CA 1
ATOM 2805 C C . ARG A 1 337 ? -12.773 6.337 47.531 1.00 87.44 337 ARG A C 1
ATOM 2807 O O . ARG A 1 337 ? -11.572 6.190 47.345 1.00 87.44 337 ARG A O 1
ATOM 2814 N N . LEU A 1 338 ? -13.677 6.028 46.611 1.00 87.75 338 LEU A N 1
ATOM 2815 C CA . LEU A 1 338 ? -13.359 5.590 45.257 1.00 87.75 338 LEU A CA 1
ATOM 2816 C C . LEU A 1 338 ? -13.500 6.769 44.292 1.00 87.75 338 LEU A C 1
ATOM 2818 O O . LEU A 1 338 ? -14.532 7.436 44.280 1.00 87.75 338 LEU A O 1
ATOM 2822 N N . LYS A 1 339 ? -12.485 6.984 43.454 1.00 90.69 339 LYS A N 1
ATOM 2823 C CA . LYS A 1 339 ? -12.509 7.852 42.273 1.00 90.69 339 LYS A CA 1
ATOM 2824 C C . LYS A 1 339 ? -12.292 6.986 41.032 1.00 90.69 339 LYS A C 1
ATOM 2826 O O . LYS A 1 339 ? -11.284 6.291 40.940 1.00 90.69 339 LYS A O 1
ATOM 2831 N N . ILE A 1 340 ? -13.225 7.025 40.092 1.00 90.31 340 ILE A N 1
ATOM 2832 C CA . ILE A 1 340 ? -13.165 6.332 38.803 1.00 90.31 340 ILE A CA 1
ATOM 2833 C C . ILE A 1 340 ? -13.069 7.404 37.722 1.00 90.31 340 ILE A C 1
ATOM 2835 O O . ILE A 1 340 ? -13.969 8.234 37.603 1.00 90.31 340 ILE A O 1
ATOM 2839 N N . CYS A 1 341 ? -12.015 7.361 36.922 1.00 90.31 341 CYS A N 1
ATOM 2840 C CA . CYS A 1 341 ? -11.884 8.144 35.705 1.00 90.31 341 CYS A CA 1
ATOM 2841 C C . CYS A 1 341 ? -11.914 7.184 34.525 1.00 90.31 341 CYS A C 1
ATOM 2843 O O . CYS A 1 341 ? -11.139 6.230 34.494 1.00 90.31 341 CYS A O 1
ATOM 2845 N N . PHE A 1 342 ? -12.807 7.403 33.567 1.00 90.12 342 PHE A N 1
ATOM 2846 C CA . PHE A 1 342 ? -12.883 6.529 32.407 1.00 90.12 342 PHE A CA 1
ATOM 2847 C C . PHE A 1 342 ? -13.282 7.280 31.148 1.00 90.12 342 PHE A C 1
ATOM 2849 O O . PHE A 1 342 ? -14.057 8.235 31.194 1.00 90.12 342 PHE A O 1
ATOM 2856 N N . ASN A 1 343 ? -12.765 6.807 30.022 1.00 89.94 343 ASN A N 1
ATOM 2857 C CA . ASN A 1 343 ? -13.159 7.234 28.692 1.00 89.94 343 ASN A CA 1
ATOM 2858 C C . ASN A 1 343 ? -13.428 5.996 27.834 1.00 89.94 343 ASN A C 1
ATOM 2860 O O . ASN A 1 343 ? -12.960 4.899 28.136 1.00 89.94 343 ASN A O 1
ATOM 2864 N N . ALA A 1 344 ? -14.198 6.163 26.767 1.00 89.94 344 ALA A N 1
ATOM 2865 C CA . ALA A 1 344 ? -14.459 5.093 25.829 1.00 89.94 344 ALA A CA 1
ATOM 2866 C C . ALA A 1 344 ? -14.277 5.567 24.391 1.00 89.94 344 ALA A C 1
ATOM 2868 O O . ALA A 1 344 ? -14.726 6.646 23.999 1.00 89.94 344 ALA A O 1
ATOM 2869 N N . ARG A 1 345 ? -13.681 4.703 23.575 1.00 92.50 345 ARG A N 1
ATOM 2870 C CA . ARG A 1 345 ? -13.724 4.799 22.114 1.00 92.50 345 ARG A CA 1
ATOM 2871 C C . ARG A 1 345 ? -14.553 3.649 21.583 1.00 92.50 345 ARG A C 1
ATOM 2873 O O . ARG A 1 345 ? -14.484 2.547 22.114 1.00 92.50 345 ARG A O 1
ATOM 2880 N N . SER A 1 346 ? -15.321 3.886 20.532 1.00 92.81 346 SER A N 1
ATOM 2881 C CA . SER A 1 346 ? -16.120 2.837 19.910 1.00 92.81 346 SER A CA 1
ATOM 2882 C C . SER A 1 346 ? -15.730 2.636 18.462 1.00 92.81 346 SER A C 1
ATOM 2884 O O . SER A 1 346 ? -15.176 3.526 17.819 1.00 92.81 346 SER A O 1
ATOM 2886 N N . TYR A 1 347 ? -15.996 1.445 17.942 1.00 93.00 347 TYR A N 1
ATOM 2887 C CA . TYR A 1 347 ? -15.823 1.175 16.526 1.00 93.00 347 TYR A CA 1
ATOM 2888 C C . TYR A 1 347 ? -16.897 0.243 15.984 1.00 93.00 347 TYR A C 1
ATOM 2890 O O . TYR A 1 347 ? -17.440 -0.598 16.700 1.00 93.00 347 TYR A O 1
ATOM 2898 N N . GLN A 1 348 ? -17.159 0.375 14.690 1.00 91.38 348 GLN A N 1
ATOM 2899 C CA . GLN A 1 348 ? -18.037 -0.501 13.928 1.00 91.38 348 GLN A CA 1
ATOM 2900 C C . GLN A 1 348 ? -17.245 -1.242 12.859 1.00 91.38 348 GLN A C 1
ATOM 2902 O O . GLN A 1 348 ? -16.330 -0.689 12.246 1.00 91.38 348 GLN A O 1
ATOM 2907 N N . LEU A 1 349 ? -17.632 -2.492 12.620 1.00 88.19 349 LEU A N 1
ATOM 2908 C CA . LEU A 1 349 ? -17.167 -3.269 11.478 1.00 88.19 349 LEU A CA 1
ATOM 2909 C C . LEU A 1 349 ? -18.164 -3.088 10.338 1.00 88.19 349 LEU A C 1
ATOM 2911 O O . LEU A 1 349 ? -19.267 -3.643 10.371 1.00 88.19 349 LEU A O 1
ATOM 2915 N N . GLN A 1 350 ? -17.778 -2.292 9.349 1.00 86.12 350 GLN A N 1
ATOM 2916 C CA . GLN A 1 350 ? -18.632 -1.935 8.223 1.00 86.12 350 GLN A CA 1
ATOM 2917 C C . GLN A 1 350 ? -18.220 -2.742 6.996 1.00 86.12 350 GLN A C 1
ATOM 2919 O O . GLN A 1 350 ? -17.036 -2.945 6.726 1.00 86.12 350 GLN A O 1
ATOM 2924 N N . ALA A 1 351 ? -19.212 -3.261 6.280 1.00 74.69 351 ALA A N 1
ATOM 2925 C CA . ALA A 1 351 ? -18.976 -4.017 5.062 1.00 74.69 351 ALA A CA 1
ATOM 2926 C C . ALA A 1 351 ? -19.042 -3.085 3.849 1.00 74.69 351 ALA A C 1
ATOM 2928 O O . ALA A 1 351 ? -19.854 -2.154 3.810 1.00 74.69 351 ALA A O 1
ATOM 2929 N N . GLY A 1 352 ? -18.242 -3.395 2.827 1.00 70.81 352 GLY A N 1
ATOM 2930 C CA . GLY A 1 352 ? -18.413 -2.798 1.508 1.00 70.81 352 GLY A CA 1
ATOM 2931 C C . GLY A 1 352 ? -19.768 -3.157 0.878 1.00 70.81 352 GLY A C 1
ATOM 2932 O O . GLY A 1 352 ? -20.561 -3.943 1.410 1.00 70.81 352 GLY A O 1
ATOM 2933 N N . ILE A 1 353 ? -20.056 -2.587 -0.290 1.00 63.66 353 ILE A N 1
ATOM 2934 C CA . ILE A 1 353 ? -21.312 -2.816 -1.022 1.00 63.66 353 ILE A CA 1
ATOM 2935 C C . ILE A 1 353 ? -21.566 -4.296 -1.356 1.00 63.66 353 ILE A C 1
ATOM 2937 O O . ILE A 1 353 ? -22.662 -4.785 -1.098 1.00 63.66 353 ILE A O 1
ATOM 2941 N N . LEU A 1 354 ? -20.546 -5.024 -1.819 1.00 53.69 354 LEU A N 1
ATOM 2942 C CA . LEU A 1 354 ? -20.636 -6.439 -2.215 1.00 53.69 354 LEU A CA 1
ATOM 2943 C C . LEU A 1 354 ? -20.380 -7.427 -1.061 1.00 53.69 354 LEU A C 1
ATOM 2945 O O . LEU A 1 354 ? -20.192 -8.612 -1.303 1.00 53.69 354 LEU A O 1
ATOM 2949 N N . GLY A 1 355 ? -20.348 -6.960 0.194 1.00 55.94 355 GLY A N 1
ATOM 2950 C CA . GLY A 1 355 ? -20.042 -7.833 1.330 1.00 55.94 355 GLY A CA 1
ATOM 2951 C C . GLY A 1 355 ? -18.594 -8.323 1.298 1.00 55.94 355 GLY A C 1
ATOM 2952 O O . GLY A 1 355 ? -18.340 -9.523 1.260 1.00 55.94 355 GLY A O 1
ATOM 2953 N N . SER A 1 356 ? -17.645 -7.382 1.308 1.00 57.22 356 SER A N 1
ATOM 2954 C CA . SER A 1 356 ? -16.210 -7.674 1.321 1.00 57.22 356 SER A CA 1
ATOM 2955 C C . SER A 1 356 ? -15.855 -8.729 2.377 1.00 57.22 356 SER A C 1
ATOM 2957 O O . SER A 1 356 ? -16.314 -8.654 3.521 1.00 57.22 356 SER A O 1
ATOM 2959 N N . LYS A 1 357 ? -14.999 -9.694 2.000 1.00 61.78 357 LYS A N 1
ATOM 2960 C CA . LYS A 1 357 ? -14.438 -10.715 2.911 1.00 61.78 357 LYS A CA 1
ATOM 2961 C C . LYS A 1 357 ? -13.878 -10.080 4.190 1.00 61.78 357 LYS A C 1
ATOM 2963 O O . LYS A 1 357 ? -13.987 -10.652 5.271 1.00 61.78 357 LYS A O 1
ATOM 2968 N N . TYR A 1 358 ? -13.333 -8.873 4.058 1.00 65.88 358 TYR A N 1
ATOM 2969 C CA . TYR A 1 358 ? -12.805 -8.060 5.144 1.00 65.88 358 TYR A CA 1
ATOM 2970 C C . TYR A 1 358 ? -13.748 -6.887 5.427 1.00 65.88 358 TYR A C 1
ATOM 2972 O O . TYR A 1 358 ? -14.172 -6.190 4.507 1.00 65.88 358 TYR A O 1
ATOM 2980 N N . ARG A 1 359 ? -14.103 -6.680 6.699 1.00 80.56 359 ARG A N 1
ATOM 2981 C CA . ARG A 1 359 ? -14.896 -5.527 7.146 1.00 80.56 359 ARG A CA 1
ATOM 2982 C C . ARG A 1 359 ? -13.955 -4.468 7.688 1.00 80.56 359 ARG A C 1
ATOM 2984 O O . ARG A 1 359 ? -13.210 -4.749 8.626 1.00 80.56 359 ARG A O 1
ATOM 2991 N N . GLY A 1 360 ? -14.019 -3.265 7.140 1.00 85.25 360 GLY A N 1
ATOM 2992 C CA . GLY A 1 360 ? -13.194 -2.175 7.628 1.00 85.25 360 GLY A CA 1
ATOM 2993 C C . GLY A 1 360 ? -13.678 -1.653 8.981 1.00 85.25 360 GLY A C 1
ATOM 2994 O O . GLY A 1 360 ? -14.870 -1.673 9.313 1.00 85.25 360 GLY A O 1
ATOM 2995 N N . LYS A 1 361 ? -12.717 -1.201 9.790 1.00 89.38 361 LYS A N 1
ATOM 2996 C CA . LYS A 1 361 ? -12.936 -0.714 11.157 1.00 89.38 361 LYS A CA 1
ATOM 2997 C C . LYS A 1 361 ? -13.127 0.803 11.163 1.00 89.38 361 LYS A C 1
ATOM 2999 O O . LYS A 1 361 ? -12.165 1.551 10.953 1.00 89.38 361 LYS A O 1
ATOM 3004 N N . ARG A 1 362 ? -14.358 1.259 11.421 1.00 90.25 362 ARG A N 1
ATOM 3005 C CA . ARG A 1 362 ? -14.718 2.682 11.542 1.00 90.25 362 ARG A CA 1
ATOM 3006 C C . ARG A 1 362 ? -14.746 3.091 13.010 1.00 90.25 362 ARG A C 1
ATOM 3008 O O . ARG A 1 362 ? -15.562 2.573 13.765 1.00 90.25 362 ARG A O 1
ATOM 3015 N N . TRP A 1 363 ? -13.874 4.014 13.404 1.00 91.50 363 TRP A N 1
ATOM 3016 C CA . TRP A 1 363 ? -13.828 4.554 14.765 1.00 91.50 363 TRP A CA 1
ATOM 3017 C C . TRP A 1 363 ? -14.829 5.691 14.975 1.00 91.50 363 TRP A C 1
ATOM 3019 O O . TRP A 1 363 ? -15.145 6.433 14.048 1.00 91.50 363 TRP A O 1
ATOM 3029 N N . MET A 1 364 ? -15.296 5.828 16.213 1.00 89.38 364 MET A N 1
ATOM 3030 C CA . MET A 1 364 ? -16.207 6.870 16.684 1.00 89.38 364 MET A CA 1
ATOM 3031 C C . MET A 1 364 ? -16.018 7.119 18.184 1.00 89.38 364 MET A C 1
ATOM 3033 O O . MET A 1 364 ? -15.416 6.312 18.902 1.00 89.38 364 MET A O 1
ATOM 3037 N N . LYS A 1 365 ? -16.539 8.249 18.671 1.00 87.94 365 LYS A N 1
ATOM 3038 C CA . LYS A 1 365 ? -16.587 8.542 20.108 1.00 87.94 365 LYS A CA 1
ATOM 3039 C C . LYS A 1 365 ? -17.378 7.437 20.813 1.00 87.94 365 LYS A C 1
ATOM 3041 O O . LYS A 1 365 ? -18.456 7.075 20.356 1.00 87.94 365 LYS A O 1
ATOM 3046 N N . GLY A 1 366 ? -16.822 6.865 21.878 1.00 86.69 366 GLY A N 1
ATOM 3047 C CA . GLY A 1 366 ? -17.477 5.796 22.623 1.00 86.69 366 GLY A CA 1
ATOM 3048 C C . GLY A 1 366 ? -18.390 6.334 23.714 1.00 86.69 366 GLY A C 1
ATOM 3049 O O . GLY A 1 366 ? -18.176 7.422 24.251 1.00 86.69 366 GLY A O 1
ATOM 3050 N N . LYS A 1 367 ? -19.403 5.543 24.070 1.00 85.38 367 LYS A N 1
ATOM 3051 C CA . LYS A 1 367 ? -20.308 5.839 25.181 1.00 85.38 367 LYS A CA 1
ATOM 3052 C C . LYS A 1 367 ? -20.570 4.578 25.989 1.00 85.38 367 LYS A C 1
ATOM 3054 O O . LYS A 1 367 ? -21.118 3.604 25.477 1.00 85.38 367 LYS A O 1
ATOM 3059 N N . LEU A 1 368 ? -20.189 4.618 27.261 1.00 89.94 368 LEU A N 1
ATOM 3060 C CA . LEU A 1 368 ? -20.422 3.549 28.224 1.00 89.94 368 LEU A CA 1
ATOM 3061 C C . LEU A 1 368 ? -21.182 4.103 29.422 1.00 89.94 368 LEU A C 1
ATOM 3063 O O . LEU A 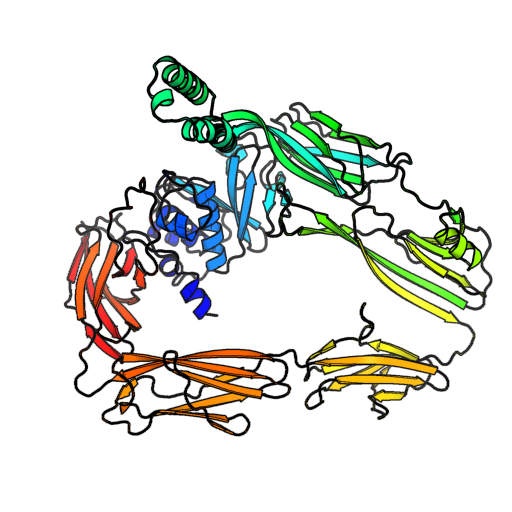1 368 ? -20.872 5.189 29.913 1.00 89.94 368 LEU A O 1
ATOM 3067 N N . ASP A 1 369 ? -22.146 3.326 29.904 1.00 91.62 369 ASP A N 1
ATOM 3068 C CA . ASP A 1 369 ? -22.713 3.547 31.227 1.00 91.62 369 ASP A CA 1
ATOM 3069 C C . ASP A 1 369 ? -21.792 2.908 32.270 1.00 91.62 369 ASP A C 1
ATOM 3071 O O . ASP A 1 369 ? -21.382 1.760 32.106 1.00 91.62 369 ASP A O 1
ATOM 3075 N N . CYS A 1 370 ? -21.517 3.614 33.361 1.00 93.62 370 CYS A N 1
ATOM 3076 C CA . CYS A 1 370 ? -20.855 3.083 34.544 1.00 93.62 370 CYS A CA 1
ATOM 3077 C C . CYS A 1 370 ? -21.833 3.112 35.717 1.00 93.62 370 CYS A C 1
ATOM 3079 O O . CYS A 1 370 ? -22.314 4.178 36.108 1.00 93.62 370 CYS A O 1
ATOM 3081 N N . PHE A 1 371 ? -22.128 1.938 36.269 1.00 93.50 371 PHE A N 1
ATOM 3082 C CA . PHE A 1 371 ? -22.950 1.776 37.461 1.00 93.50 371 PHE A CA 1
ATOM 3083 C C . PHE A 1 371 ? -22.094 1.275 38.612 1.00 93.50 371 PHE A C 1
ATOM 3085 O O . PHE A 1 371 ? -21.335 0.325 38.444 1.00 93.50 371 PHE A O 1
ATOM 3092 N N . VAL A 1 372 ? -22.287 1.847 39.796 1.00 91.56 372 VAL A N 1
ATOM 3093 C CA . VAL A 1 372 ? -21.756 1.297 41.046 1.00 91.56 372 VAL A CA 1
ATOM 3094 C C . VAL A 1 372 ? -22.928 0.808 41.883 1.00 91.56 372 VAL A C 1
ATOM 3096 O O . VAL A 1 372 ? -23.889 1.552 42.078 1.00 91.56 372 VAL A O 1
ATOM 3099 N N . MET A 1 373 ? -22.898 -0.442 42.333 1.00 91.69 373 MET A N 1
ATOM 3100 C CA . MET A 1 373 ? -24.017 -1.080 43.031 1.00 91.69 373 MET A CA 1
ATOM 3101 C C . MET A 1 373 ? -23.547 -2.092 44.079 1.00 91.69 373 MET A C 1
ATOM 3103 O O . MET A 1 373 ? -22.395 -2.511 44.068 1.00 91.69 373 MET A O 1
ATOM 3107 N N . ASP A 1 374 ? -24.445 -2.492 44.976 1.00 91.44 374 ASP A N 1
ATOM 3108 C CA . ASP A 1 374 ? -24.200 -3.598 45.903 1.00 91.44 374 ASP A CA 1
ATOM 3109 C C . ASP A 1 374 ? -24.374 -4.966 45.213 1.00 91.44 374 ASP A C 1
ATOM 3111 O O . ASP A 1 374 ? -24.878 -5.073 44.089 1.00 91.44 374 ASP A O 1
ATOM 3115 N N . GLU A 1 375 ? -23.988 -6.039 45.904 1.00 91.81 375 GLU A N 1
ATOM 3116 C CA . GLU A 1 375 ? -24.090 -7.407 45.384 1.00 91.81 375 GLU A CA 1
ATOM 3117 C C . GLU A 1 375 ? -25.526 -7.789 44.983 1.00 91.81 375 GLU A C 1
ATOM 3119 O O . GLU A 1 375 ? -25.763 -8.413 43.945 1.00 91.81 375 GLU A O 1
ATOM 3124 N N . LYS A 1 376 ? -26.520 -7.388 45.786 1.00 93.31 376 LYS A N 1
ATOM 3125 C CA . LYS A 1 376 ? -27.933 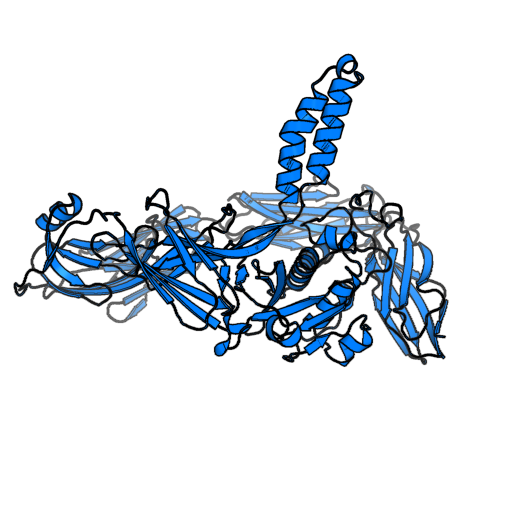-7.704 45.540 1.00 93.31 376 LYS A CA 1
ATOM 3126 C C . LYS A 1 376 ? -28.413 -7.096 44.224 1.00 93.31 376 LYS A C 1
ATOM 3128 O O . LYS A 1 376 ? -29.126 -7.754 43.460 1.00 93.31 376 LYS A O 1
ATOM 3133 N N . ASN A 1 377 ? -28.059 -5.843 43.960 1.00 93.44 377 ASN A N 1
ATOM 3134 C CA . ASN A 1 377 ? -28.408 -5.149 42.729 1.00 93.44 377 ASN A CA 1
ATOM 3135 C C . ASN A 1 377 ? -27.574 -5.638 41.540 1.00 93.44 377 ASN A C 1
ATOM 3137 O O . ASN A 1 377 ? -28.126 -5.736 40.444 1.00 93.44 377 ASN A O 1
ATOM 3141 N N . PHE A 1 378 ? -26.325 -6.058 41.754 1.00 93.50 378 PHE A N 1
ATOM 3142 C CA . PHE A 1 378 ? -25.518 -6.714 40.723 1.00 93.50 378 PHE A CA 1
ATOM 3143 C C . PHE A 1 378 ? -26.143 -8.031 40.247 1.00 93.50 378 PHE A C 1
ATOM 3145 O O . PHE A 1 378 ? -26.352 -8.220 39.048 1.00 93.50 378 PHE A O 1
ATOM 3152 N N . ARG A 1 379 ? -26.584 -8.893 41.172 1.00 93.94 379 ARG A N 1
ATOM 3153 C CA . ARG A 1 379 ? -27.321 -10.120 40.819 1.00 93.94 379 ARG A CA 1
ATOM 3154 C C . ARG A 1 379 ? -28.621 -9.810 40.067 1.00 93.94 379 ARG A C 1
ATOM 3156 O O . ARG A 1 379 ? -28.961 -10.489 39.100 1.00 93.94 379 ARG A O 1
ATOM 3163 N N . ARG A 1 380 ? -29.347 -8.753 40.460 1.00 94.31 380 ARG A N 1
ATOM 3164 C CA . ARG A 1 380 ? -30.545 -8.289 39.726 1.00 94.31 380 ARG A CA 1
ATOM 3165 C C . ARG A 1 380 ? -30.209 -7.841 38.304 1.00 94.31 380 ARG A C 1
ATOM 3167 O O . ARG A 1 380 ? -30.951 -8.201 37.393 1.00 94.31 380 ARG A O 1
ATOM 3174 N N . TYR A 1 381 ? -29.113 -7.103 38.121 1.00 92.81 381 TYR A N 1
ATOM 3175 C CA . TYR A 1 381 ? -28.622 -6.676 36.811 1.00 92.81 381 TYR A CA 1
ATOM 3176 C C . TYR A 1 381 ? -28.323 -7.877 35.905 1.00 92.81 381 TYR A C 1
ATOM 3178 O O . TYR A 1 381 ? -28.834 -7.927 34.787 1.00 92.81 381 TYR A O 1
ATOM 3186 N N . GLN A 1 382 ? -27.583 -8.875 36.405 1.00 91.62 382 GLN A N 1
ATOM 3187 C CA . GLN A 1 382 ? -27.259 -10.096 35.653 1.00 91.62 382 GLN A CA 1
ATOM 3188 C C . GLN A 1 382 ? -28.513 -10.880 35.231 1.00 91.62 382 GLN A C 1
ATOM 3190 O O . GLN A 1 382 ? -28.569 -11.411 34.128 1.00 91.62 382 GLN A O 1
ATOM 3195 N N . MET A 1 383 ? -29.551 -10.899 36.073 1.00 93.00 383 MET A N 1
ATOM 3196 C CA . MET A 1 383 ? -30.842 -11.534 35.768 1.00 93.00 383 MET A CA 1
ATOM 3197 C C . MET A 1 383 ? -31.764 -10.679 34.875 1.00 93.00 383 MET A C 1
ATOM 3199 O O . MET A 1 383 ? -32.922 -11.044 34.671 1.00 93.00 383 MET A O 1
ATOM 3203 N N . GLY A 1 384 ? -31.319 -9.509 34.401 1.00 90.12 384 GLY A N 1
ATOM 3204 C CA . GLY A 1 384 ? -32.139 -8.590 33.601 1.00 90.12 384 GLY A CA 1
ATOM 3205 C C . GLY A 1 384 ? -33.300 -7.939 34.369 1.00 90.12 384 GLY A C 1
ATOM 3206 O O . GLY A 1 384 ? -34.219 -7.391 33.760 1.00 90.12 384 GLY A O 1
ATOM 3207 N N . ARG A 1 385 ? -33.281 -7.982 35.707 1.00 92.06 385 ARG A N 1
ATOM 3208 C CA . ARG A 1 385 ? -34.322 -7.412 36.576 1.00 92.06 385 ARG A CA 1
ATOM 3209 C C . ARG A 1 385 ? -34.044 -5.939 36.871 1.00 92.06 385 ARG A C 1
ATOM 3211 O O . ARG A 1 385 ? -32.929 -5.446 36.726 1.00 92.06 385 ARG A O 1
ATOM 3218 N N . ARG A 1 386 ? -35.073 -5.221 37.334 1.00 93.00 386 ARG A N 1
ATOM 3219 C CA . ARG A 1 386 ? -34.925 -3.828 37.781 1.00 93.00 386 ARG A CA 1
ATOM 3220 C C . ARG A 1 386 ? -33.961 -3.749 38.972 1.00 93.00 386 ARG A C 1
ATOM 3222 O O . ARG A 1 386 ? -34.130 -4.493 39.939 1.00 93.00 386 ARG A O 1
ATOM 3229 N N . PHE A 1 387 ? -33.000 -2.830 38.922 1.00 93.94 387 PHE A N 1
ATOM 3230 C CA . PHE A 1 387 ? -31.985 -2.646 39.967 1.00 93.94 387 PHE A CA 1
ATOM 3231 C C . PHE A 1 387 ? -31.857 -1.179 40.399 1.00 93.94 387 PHE A C 1
ATOM 3233 O O . PHE A 1 387 ? -32.356 -0.271 39.731 1.00 93.94 387 PHE A O 1
ATOM 3240 N N . SER A 1 388 ? -31.214 -0.956 41.540 1.00 92.94 388 SER A N 1
ATOM 3241 C CA . SER A 1 388 ? -30.770 0.359 41.993 1.00 92.94 388 SER A CA 1
ATOM 3242 C C . SER A 1 388 ? -29.246 0.450 41.909 1.00 92.94 388 SER A C 1
ATOM 3244 O O . SER A 1 388 ? -28.560 -0.547 42.125 1.00 92.94 388 SER A O 1
ATOM 3246 N N . CYS A 1 389 ? -28.712 1.635 41.634 1.00 90.94 389 CYS A N 1
ATOM 3247 C CA . CYS A 1 389 ? -27.282 1.912 41.720 1.00 90.94 389 CYS A CA 1
ATOM 3248 C C . CYS A 1 389 ? -27.003 3.005 42.754 1.00 90.94 389 CYS A C 1
ATOM 3250 O O . CYS A 1 389 ? -27.777 3.947 42.910 1.00 90.94 389 CYS A O 1
ATOM 3252 N N . MET A 1 390 ? -25.870 2.870 43.429 1.00 89.69 390 MET A N 1
ATOM 3253 C CA . MET A 1 390 ? -25.322 3.818 44.396 1.00 89.69 390 MET A CA 1
ATOM 3254 C C . MET A 1 390 ? -24.735 5.046 43.696 1.00 89.69 390 MET A C 1
ATOM 3256 O O . MET A 1 390 ? -24.835 6.159 44.196 1.00 89.69 390 MET A O 1
ATOM 3260 N N . ALA A 1 391 ? -24.128 4.842 42.526 1.00 89.75 391 ALA A N 1
ATOM 3261 C CA . ALA A 1 391 ? -23.596 5.910 41.694 1.00 89.75 391 ALA A CA 1
ATOM 3262 C C . ALA A 1 391 ? -23.731 5.546 40.210 1.00 89.75 391 ALA A C 1
ATOM 3264 O O . ALA A 1 391 ? -23.723 4.364 39.849 1.00 89.75 391 ALA A O 1
ATOM 3265 N N . TYR A 1 392 ? -23.873 6.560 39.358 1.00 92.12 392 TYR A N 1
ATOM 3266 C CA . TYR A 1 392 ? -24.021 6.404 37.914 1.00 92.12 392 TYR A CA 1
ATOM 3267 C C . TYR A 1 392 ? -23.312 7.528 37.165 1.00 92.12 392 TYR A C 1
ATOM 3269 O O . TYR A 1 392 ? -23.391 8.688 37.563 1.00 92.12 392 TYR A O 1
ATOM 3277 N N . SER A 1 393 ? -22.665 7.184 36.056 1.00 90.06 393 SER A N 1
ATOM 3278 C CA . SER A 1 393 ? -22.150 8.146 35.086 1.00 90.06 393 SER A CA 1
ATOM 3279 C C . SER A 1 393 ? -22.176 7.553 33.684 1.00 90.06 393 SER A C 1
ATOM 3281 O O . SER A 1 393 ? -21.929 6.365 33.500 1.00 90.06 393 SER A O 1
ATOM 3283 N N . SER A 1 394 ? -22.436 8.393 32.686 1.00 83.06 394 SER A N 1
ATOM 3284 C CA . SER A 1 394 ? -22.326 8.055 31.267 1.00 83.06 394 SER A CA 1
ATOM 3285 C C . SER A 1 394 ? -21.278 8.971 30.632 1.00 83.06 394 SER A C 1
ATOM 3287 O O . SER A 1 394 ? -21.622 10.004 30.058 1.00 83.06 394 SER A O 1
ATOM 3289 N N . GLY A 1 395 ? -20.002 8.592 30.747 1.00 72.06 395 GLY A N 1
ATOM 3290 C CA . GLY A 1 395 ? -18.872 9.296 30.122 1.00 72.06 395 GLY A CA 1
ATOM 3291 C C . GLY A 1 395 ? -18.148 10.335 30.989 1.00 72.06 395 GLY A C 1
ATOM 3292 O O . GLY A 1 395 ? -17.360 11.105 30.452 1.00 72.06 395 GLY A O 1
ATOM 3293 N N . GLY A 1 396 ? -18.405 10.379 32.299 1.00 76.44 396 GLY A N 1
ATOM 3294 C CA . GLY A 1 396 ? -17.725 11.279 33.240 1.00 76.44 396 GLY A CA 1
ATOM 3295 C C . GLY A 1 396 ? -17.149 10.563 34.463 1.00 76.44 396 GLY A C 1
ATOM 3296 O O . GLY A 1 396 ? -17.544 9.440 34.787 1.00 76.44 396 GLY A O 1
ATOM 3297 N N . ASN A 1 397 ? -16.244 11.233 35.173 1.00 85.88 397 ASN A N 1
ATOM 3298 C CA . ASN A 1 397 ? -15.618 10.689 36.376 1.00 85.88 397 ASN A CA 1
ATOM 3299 C C . ASN A 1 397 ? -16.651 10.474 37.494 1.00 85.88 397 ASN A C 1
ATOM 3301 O O . ASN A 1 397 ? -17.565 11.275 37.684 1.00 85.88 397 ASN A O 1
ATOM 3305 N N . LEU A 1 398 ? -16.481 9.403 38.259 1.00 88.38 398 LEU A N 1
ATOM 3306 C CA . LEU A 1 398 ? -17.308 9.064 39.413 1.00 88.38 398 LEU A CA 1
ATOM 3307 C C . LEU A 1 398 ? -16.480 9.178 40.686 1.00 88.38 398 LEU A C 1
ATOM 3309 O O . LEU A 1 398 ? -15.359 8.682 40.742 1.00 88.38 398 LEU A O 1
ATOM 3313 N N . SER A 1 399 ? -17.041 9.789 41.726 1.00 87.62 399 SER A N 1
ATOM 3314 C CA . SER A 1 399 ? -16.476 9.756 43.075 1.00 87.62 399 SER A CA 1
ATOM 3315 C C . SER A 1 399 ? -17.566 9.349 44.053 1.00 87.62 399 SER A C 1
ATOM 3317 O O . SER A 1 399 ? -18.621 9.975 44.081 1.00 87.62 399 SER A O 1
ATOM 3319 N N . LEU A 1 400 ? -17.302 8.344 44.882 1.00 89.00 400 LEU A N 1
ATOM 3320 C CA . LEU A 1 400 ? -18.208 7.939 45.955 1.00 89.00 400 LEU A CA 1
ATOM 3321 C C . LEU A 1 400 ? -17.437 7.424 47.169 1.00 89.00 400 LEU A C 1
ATOM 3323 O O . LEU A 1 400 ? -16.297 6.974 47.042 1.00 89.00 400 LEU A O 1
ATOM 3327 N N . CYS A 1 401 ? -18.079 7.462 48.332 1.00 87.06 401 CYS A N 1
ATOM 3328 C CA . CYS A 1 401 ? -17.599 6.761 49.516 1.00 87.06 401 CYS A CA 1
ATOM 3329 C C . CYS A 1 401 ? -18.297 5.404 49.645 1.00 87.06 401 CYS A C 1
ATOM 3331 O O . CYS A 1 401 ? -19.433 5.238 49.200 1.00 87.06 401 CYS A O 1
ATOM 3333 N N . PHE A 1 402 ? -17.620 4.424 50.238 1.00 84.25 402 PHE A N 1
ATOM 3334 C CA . PHE A 1 402 ? -18.167 3.086 50.450 1.00 84.25 402 PHE A CA 1
ATOM 3335 C C . PHE A 1 402 ? -17.581 2.432 51.708 1.00 84.25 402 PHE A C 1
ATOM 3337 O O . PHE A 1 402 ? -16.461 2.728 52.125 1.00 84.25 402 PHE A O 1
ATOM 3344 N N . SER A 1 403 ? -18.364 1.543 52.319 1.00 80.06 403 SER A N 1
ATOM 3345 C CA . SER A 1 403 ? -18.004 0.778 53.527 1.00 80.06 403 SER A CA 1
ATOM 3346 C C . SER A 1 403 ? -18.244 -0.730 53.393 1.00 80.06 403 SER A C 1
ATOM 3348 O O . SER A 1 403 ? -17.771 -1.499 54.222 1.00 80.06 403 SER A O 1
ATOM 3350 N N . LYS A 1 404 ? -18.961 -1.155 52.347 1.00 82.56 404 LYS A N 1
ATOM 3351 C CA . LYS A 1 404 ? -19.247 -2.554 51.997 1.00 82.56 404 LYS A CA 1
ATOM 3352 C C . LYS A 1 404 ? -18.740 -2.848 50.590 1.00 82.56 404 LYS A C 1
ATOM 3354 O O . LYS A 1 404 ? -18.407 -1.913 49.861 1.00 82.56 404 LYS A O 1
ATOM 3359 N N . ASP A 1 405 ? -18.744 -4.119 50.207 1.00 84.81 405 ASP A N 1
ATOM 3360 C CA . ASP A 1 405 ? -18.394 -4.541 48.853 1.00 84.81 405 ASP A CA 1
ATOM 3361 C C . ASP A 1 405 ? -19.258 -3.836 47.804 1.00 84.81 405 ASP A C 1
ATOM 3363 O O . ASP A 1 405 ? -20.486 -3.748 47.920 1.00 84.81 405 ASP A O 1
ATOM 3367 N N . ILE A 1 406 ? -18.587 -3.333 46.770 1.00 89.06 406 ILE A N 1
ATOM 3368 C CA . ILE A 1 406 ? -19.195 -2.631 45.645 1.00 89.06 406 ILE A CA 1
ATOM 3369 C C . ILE A 1 406 ? -18.856 -3.341 44.339 1.00 89.06 406 ILE A C 1
ATOM 3371 O O . ILE A 1 406 ? -17.751 -3.842 44.143 1.00 89.06 406 ILE A O 1
ATOM 3375 N N . TYR A 1 407 ? -19.811 -3.328 43.421 1.00 91.00 407 TYR A N 1
ATOM 3376 C CA . TYR A 1 407 ? -19.704 -3.883 42.082 1.00 91.00 407 TYR A CA 1
ATOM 3377 C C . TYR A 1 407 ? -19.778 -2.736 41.081 1.00 91.00 407 TYR A C 1
ATOM 3379 O O . TYR A 1 407 ? -20.718 -1.938 41.109 1.00 91.00 407 TYR A O 1
ATOM 3387 N N . ILE A 1 408 ? -18.777 -2.649 40.206 1.00 92.06 408 ILE A N 1
ATOM 3388 C CA . ILE A 1 408 ? -18.674 -1.616 39.173 1.00 92.06 408 ILE A CA 1
ATOM 3389 C C . ILE A 1 408 ? -18.961 -2.274 37.829 1.00 92.06 408 ILE A C 1
ATOM 3391 O O . ILE A 1 408 ? -18.264 -3.199 37.420 1.00 92.06 408 ILE A O 1
ATOM 3395 N N . VAL A 1 409 ? -19.999 -1.804 37.146 1.00 92.62 409 VAL A N 1
ATOM 3396 C CA . VAL A 1 409 ? -20.461 -2.357 35.873 1.00 92.62 409 VAL A CA 1
ATOM 3397 C C . VAL A 1 409 ? -20.306 -1.306 34.787 1.00 92.62 409 VAL A C 1
ATOM 3399 O O . VAL A 1 409 ? -21.017 -0.302 34.796 1.00 92.62 409 VAL A O 1
ATOM 3402 N N . PHE A 1 410 ? -19.427 -1.575 33.821 1.00 92.12 410 PHE A N 1
ATOM 3403 C CA . PHE A 1 410 ? -19.368 -0.842 32.559 1.00 92.12 410 PHE A CA 1
ATOM 3404 C C . PHE A 1 410 ? -20.261 -1.534 31.535 1.0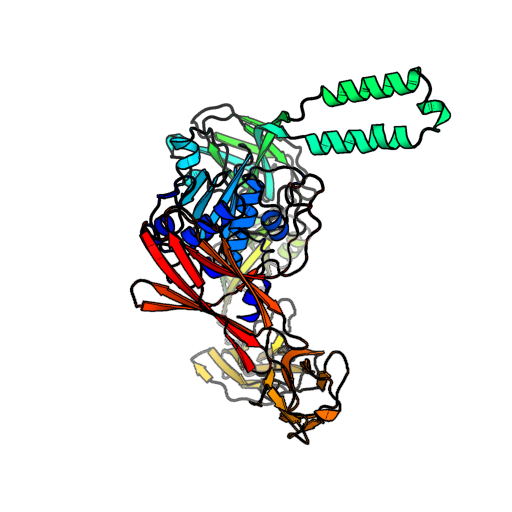0 92.12 410 PHE A C 1
ATOM 3406 O O . PHE A 1 410 ? -20.019 -2.679 31.157 1.00 92.12 410 PHE A O 1
ATOM 3413 N N . ARG A 1 411 ? -21.314 -0.851 31.090 1.00 90.81 411 ARG A N 1
ATOM 3414 C CA . ARG A 1 411 ? -22.264 -1.383 30.113 1.00 90.81 411 ARG A CA 1
ATOM 3415 C C . ARG A 1 411 ? -22.102 -0.677 28.775 1.00 90.81 411 ARG A C 1
ATOM 3417 O O . ARG A 1 411 ? -22.351 0.526 28.666 1.00 90.81 411 ARG A O 1
ATOM 3424 N N . ASN A 1 412 ? -21.753 -1.452 27.748 1.00 89.75 412 ASN A N 1
ATOM 3425 C CA . ASN A 1 412 ? -21.882 -1.020 26.362 1.00 89.75 412 ASN A CA 1
ATOM 3426 C C . ASN A 1 412 ? -23.352 -1.072 25.965 1.00 89.75 412 ASN A C 1
ATOM 3428 O O . ASN A 1 412 ? -23.967 -2.138 25.961 1.00 89.75 412 ASN A O 1
ATOM 3432 N N . ASN A 1 413 ? -23.917 0.095 25.670 1.00 86.62 413 ASN A N 1
ATOM 3433 C CA . ASN A 1 413 ? -25.304 0.164 25.256 1.00 86.62 413 ASN A CA 1
ATOM 3434 C C . ASN A 1 413 ? -25.492 -0.161 23.776 1.00 86.62 413 ASN A C 1
ATOM 3436 O O . ASN A 1 413 ? -26.626 -0.430 23.412 1.00 86.62 413 ASN A O 1
ATOM 3440 N N . ALA A 1 414 ? -24.444 -0.142 22.950 1.00 88.25 414 ALA A N 1
ATOM 3441 C CA . ALA A 1 414 ? -24.511 -0.381 21.511 1.00 88.25 414 ALA A CA 1
ATOM 3442 C C . ALA A 1 414 ? -25.015 -1.794 21.150 1.00 88.25 414 ALA A C 1
ATOM 3444 O O . ALA A 1 414 ? -24.842 -2.735 21.921 1.00 88.25 414 ALA A O 1
ATOM 3445 N N . VAL A 1 415 ? -25.654 -1.952 19.982 1.00 86.88 415 VAL A N 1
ATOM 3446 C CA . VAL A 1 415 ? -26.027 -3.275 19.437 1.00 86.88 415 VAL A CA 1
ATOM 3447 C C . VAL A 1 415 ? -24.918 -3.826 18.540 1.00 86.88 415 VAL A C 1
ATOM 3449 O O . VAL A 1 415 ? -24.624 -5.016 18.589 1.00 86.88 415 VAL A O 1
ATOM 3452 N N . ARG A 1 416 ? -24.315 -2.974 17.706 1.00 88.38 416 ARG A N 1
ATOM 3453 C CA . ARG A 1 416 ? -23.384 -3.354 16.631 1.00 88.38 416 ARG A CA 1
ATOM 3454 C C . ARG A 1 416 ? -21.988 -2.762 16.814 1.00 88.38 416 ARG A C 1
ATOM 3456 O O . ARG A 1 416 ? -21.032 -3.286 16.242 1.00 88.38 416 ARG A O 1
ATOM 3463 N N . SER A 1 417 ? -21.862 -1.684 17.581 1.00 91.69 417 SER A N 1
ATOM 3464 C CA . SER A 1 417 ? -20.583 -1.056 17.890 1.00 91.69 417 SER A CA 1
ATOM 3465 C C . SER A 1 417 ? -19.894 -1.734 19.069 1.00 91.69 417 SER A C 1
ATOM 3467 O O . SER A 1 417 ? -20.479 -1.988 20.124 1.00 91.69 417 SER A O 1
ATOM 3469 N N . TYR A 1 418 ? -18.597 -1.945 18.918 1.00 92.06 418 TYR A N 1
ATOM 3470 C CA . TYR A 1 418 ? -17.708 -2.372 19.987 1.00 92.06 418 TYR A CA 1
ATOM 3471 C C . TYR A 1 418 ? -17.224 -1.146 20.760 1.00 92.06 418 TYR A C 1
ATOM 3473 O O . TYR A 1 418 ? -17.095 -0.063 20.189 1.00 92.06 418 TYR A O 1
ATOM 3481 N N . ALA A 1 419 ? -16.945 -1.307 22.050 1.00 91.19 419 ALA A N 1
ATOM 3482 C CA . ALA A 1 419 ? -16.384 -0.261 22.896 1.00 91.19 419 ALA A CA 1
ATOM 3483 C C . ALA A 1 419 ? -15.035 -0.712 23.459 1.00 91.19 419 ALA A C 1
ATOM 3485 O O . ALA A 1 419 ? -14.868 -1.867 23.841 1.00 91.19 419 ALA A O 1
ATOM 3486 N N . ILE A 1 420 ? -14.091 0.218 23.507 1.00 90.62 420 ILE A N 1
ATOM 3487 C CA . ILE A 1 420 ? -12.794 0.097 24.159 1.00 90.62 420 ILE A CA 1
ATOM 3488 C C . ILE A 1 420 ? -12.806 1.083 25.318 1.00 90.62 420 ILE A C 1
ATOM 3490 O O . ILE A 1 420 ? -13.079 2.266 25.112 1.00 90.62 420 ILE A O 1
ATOM 3494 N N . LEU A 1 421 ? -12.569 0.569 26.522 1.00 89.56 421 LEU A N 1
ATOM 3495 C CA . LEU A 1 421 ? -12.604 1.308 27.777 1.00 89.56 421 LEU A CA 1
ATOM 3496 C C . LEU A 1 421 ? -11.177 1.641 28.213 1.00 89.56 421 LEU A C 1
ATOM 3498 O O . LEU A 1 421 ? -10.394 0.735 28.483 1.00 89.56 421 LEU A O 1
ATOM 3502 N N . ASP A 1 422 ? -10.895 2.930 28.360 1.00 87.12 422 ASP A N 1
ATOM 3503 C CA . ASP A 1 422 ? -9.703 3.432 29.035 1.00 87.12 422 ASP A CA 1
ATOM 3504 C C . ASP A 1 422 ? -10.101 3.764 30.484 1.00 87.12 422 ASP A C 1
ATOM 3506 O O . ASP A 1 422 ? -10.915 4.662 30.712 1.00 87.12 422 ASP A O 1
ATOM 3510 N N . LEU A 1 423 ? -9.582 3.018 31.467 1.00 88.19 423 LEU A N 1
ATOM 3511 C CA . LEU A 1 423 ? -10.017 3.068 32.871 1.00 88.19 423 LEU A CA 1
ATOM 3512 C C . LEU A 1 423 ? -8.863 3.395 33.823 1.00 88.19 423 LEU A C 1
ATOM 3514 O O . LEU A 1 423 ? -7.829 2.736 33.825 1.00 88.19 423 LEU A O 1
ATOM 3518 N N . SER A 1 424 ? -9.095 4.352 34.716 1.00 86.81 424 SER A N 1
ATOM 3519 C CA . SER A 1 424 ? -8.249 4.657 35.866 1.00 86.81 424 SER A CA 1
ATOM 3520 C C . SER A 1 424 ? -9.093 4.684 37.137 1.00 86.81 424 SER A C 1
ATOM 3522 O O . SER A 1 424 ? -10.162 5.291 37.186 1.00 86.81 424 SER A O 1
ATOM 3524 N N . MET A 1 425 ? -8.629 4.009 38.185 1.00 87.88 425 MET A N 1
ATOM 3525 C CA . MET A 1 425 ? -9.330 3.934 39.464 1.00 87.88 425 MET A CA 1
ATOM 3526 C C . MET A 1 425 ? -8.374 4.234 40.610 1.00 87.88 425 MET A C 1
ATOM 3528 O O . MET A 1 425 ? -7.302 3.641 40.706 1.00 87.88 425 MET A O 1
ATOM 3532 N N . LYS A 1 426 ? -8.793 5.121 41.512 1.00 85.38 426 LYS A N 1
ATOM 3533 C CA . LYS A 1 426 ? -8.080 5.455 42.745 1.00 85.38 426 LYS A CA 1
ATOM 3534 C C . LYS A 1 426 ? -8.976 5.175 43.942 1.00 85.38 426 LYS A C 1
ATOM 3536 O O . LYS A 1 426 ? -10.082 5.703 44.018 1.00 85.38 426 LYS A O 1
ATOM 3541 N N . ILE A 1 427 ? -8.486 4.379 44.884 1.00 84.06 427 ILE A N 1
ATOM 3542 C CA . ILE A 1 427 ? -9.149 4.128 46.165 1.00 84.06 427 ILE A CA 1
ATOM 3543 C C . ILE A 1 427 ? -8.301 4.788 47.251 1.00 84.06 427 ILE A C 1
ATOM 3545 O O . ILE A 1 427 ? -7.105 4.533 47.344 1.00 84.06 427 ILE A O 1
ATOM 3549 N N . GLU A 1 428 ? -8.913 5.664 48.038 1.00 83.44 428 GLU A N 1
ATOM 3550 C CA . GLU A 1 428 ? -8.318 6.331 49.195 1.00 83.44 428 GLU A CA 1
ATOM 3551 C C . GLU A 1 428 ? -8.977 5.737 50.447 1.00 83.44 428 GLU A C 1
ATOM 3553 O O . GLU A 1 428 ? -10.200 5.778 50.575 1.00 83.44 428 GLU A O 1
ATOM 3558 N N . SER A 1 429 ? -8.193 5.156 51.353 1.00 76.69 429 SER A N 1
ATOM 3559 C CA . SER A 1 429 ? -8.675 4.606 52.625 1.00 76.69 429 SER A CA 1
ATOM 3560 C C . SER A 1 429 ? -7.991 5.325 53.780 1.00 76.69 429 SER A C 1
ATOM 3562 O O . SER A 1 429 ? -6.836 5.722 53.652 1.00 76.69 429 SER A O 1
ATOM 3564 N N . ARG A 1 430 ? -8.688 5.492 54.911 1.00 73.00 430 ARG A N 1
ATOM 3565 C CA . ARG A 1 430 ? -8.080 6.004 56.155 1.00 73.00 430 ARG A CA 1
ATOM 3566 C C . ARG A 1 430 ? -7.254 4.954 56.901 1.00 73.00 430 ARG A C 1
ATOM 3568 O O . ARG A 1 430 ? -6.612 5.286 57.889 1.00 73.00 430 ARG A O 1
ATOM 3575 N N . LYS A 1 431 ? -7.309 3.694 56.467 1.00 72.19 431 LYS A N 1
ATOM 3576 C CA . LYS A 1 431 ? -6.496 2.613 57.020 1.00 72.19 431 LYS A CA 1
ATOM 3577 C C . LYS A 1 431 ? -5.191 2.545 56.237 1.00 72.19 431 LYS A C 1
ATOM 3579 O O . LYS A 1 431 ? -5.233 2.507 55.007 1.00 72.19 431 LYS A O 1
ATOM 3584 N N . ASP A 1 432 ? -4.064 2.487 56.941 1.00 70.31 432 ASP A N 1
ATOM 3585 C CA . ASP A 1 432 ? -2.802 2.091 56.324 1.00 70.31 432 ASP A CA 1
ATOM 3586 C C . ASP A 1 432 ? -2.925 0.631 55.902 1.00 70.31 432 ASP A C 1
ATOM 3588 O O . ASP A 1 432 ? -3.090 -0.274 56.721 1.00 70.31 432 ASP A O 1
ATOM 3592 N N . ILE A 1 433 ? -2.931 0.418 54.591 1.00 75.31 433 ILE A N 1
ATOM 3593 C CA . ILE A 1 433 ? -3.004 -0.906 53.992 1.00 75.31 433 ILE A CA 1
ATOM 3594 C C . ILE A 1 433 ? -1.677 -1.133 53.288 1.00 75.31 433 ILE A C 1
ATOM 3596 O O . ILE A 1 433 ? -1.303 -0.384 52.381 1.00 75.31 433 ILE A O 1
ATOM 3600 N N . ASP A 1 434 ? -0.985 -2.199 53.673 1.00 85.88 434 ASP A N 1
ATOM 3601 C CA . ASP A 1 434 ? 0.175 -2.673 52.935 1.00 85.88 434 ASP A CA 1
ATOM 3602 C C . ASP A 1 434 ? -0.304 -3.187 51.570 1.00 85.88 434 ASP A C 1
ATOM 3604 O O . ASP A 1 434 ? -1.029 -4.186 51.454 1.00 85.88 434 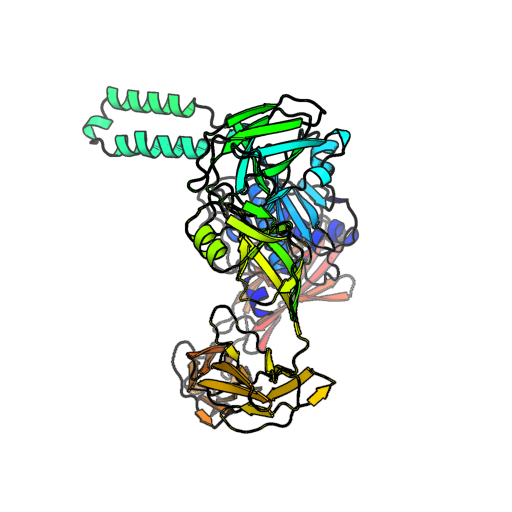ASP A O 1
ATOM 3608 N N . LYS A 1 435 ? 0.052 -2.461 50.508 1.00 87.75 435 LYS A N 1
ATOM 3609 C CA . LYS A 1 435 ? -0.339 -2.790 49.143 1.00 87.75 435 LYS A CA 1
ATOM 3610 C C . LYS A 1 435 ? 0.822 -2.593 48.193 1.00 87.75 435 LYS A C 1
ATOM 3612 O O . LYS A 1 435 ? 1.467 -1.552 48.198 1.00 87.75 435 LYS A O 1
ATOM 3617 N N . VAL A 1 436 ? 1.030 -3.588 47.343 1.00 92.62 436 VAL A N 1
ATOM 3618 C CA . VAL A 1 436 ? 1.909 -3.520 46.178 1.00 92.62 436 VAL A CA 1
ATOM 3619 C C . VAL A 1 436 ? 1.120 -3.939 44.948 1.00 92.62 436 VAL A C 1
ATOM 3621 O O . VAL A 1 436 ? 0.222 -4.781 45.041 1.00 92.62 436 VAL A O 1
ATOM 3624 N N . ARG A 1 437 ? 1.399 -3.306 43.811 1.00 91.56 437 ARG A N 1
ATOM 3625 C CA . ARG A 1 437 ? 0.810 -3.668 42.525 1.00 91.56 437 ARG A CA 1
ATOM 3626 C C . ARG A 1 437 ? 1.801 -3.448 41.397 1.00 91.56 437 ARG A C 1
ATOM 3628 O O . ARG A 1 437 ? 2.362 -2.361 41.281 1.00 91.56 437 ARG A O 1
ATOM 3635 N N . ILE A 1 438 ? 1.940 -4.456 40.551 1.00 92.62 438 ILE A N 1
ATOM 3636 C CA . ILE A 1 438 ? 2.653 -4.394 39.281 1.00 92.62 438 ILE A CA 1
ATOM 3637 C C . ILE A 1 438 ? 1.716 -3.724 38.267 1.00 92.62 438 ILE A C 1
ATOM 3639 O O . ILE A 1 438 ? 0.579 -4.159 38.065 1.00 92.62 438 ILE A O 1
ATOM 3643 N N . LEU A 1 439 ? 2.172 -2.621 37.680 1.00 89.88 439 LEU A N 1
ATOM 3644 C CA . LEU A 1 439 ? 1.480 -1.870 36.631 1.00 89.88 439 LEU A CA 1
ATOM 3645 C C . LEU A 1 439 ? 1.974 -2.263 35.238 1.00 89.88 439 LEU A C 1
ATOM 3647 O O . LEU A 1 439 ? 1.159 -2.371 34.326 1.00 89.88 439 LEU A O 1
ATOM 3651 N N . LYS A 1 440 ? 3.286 -2.481 35.086 1.00 92.12 440 LYS A N 1
ATOM 3652 C CA . LYS A 1 440 ? 3.890 -3.031 33.870 1.00 92.12 440 LYS A CA 1
ATOM 3653 C C . LYS A 1 440 ? 4.747 -4.254 34.201 1.00 92.12 440 LYS A C 1
ATOM 3655 O O . LYS A 1 440 ? 5.408 -4.224 35.241 1.00 92.12 440 LYS A O 1
ATOM 3660 N N . PRO A 1 441 ? 4.768 -5.282 33.340 1.00 90.19 441 PRO A N 1
ATOM 3661 C CA . PRO A 1 441 ? 4.053 -5.366 32.061 1.00 90.19 441 PRO A CA 1
ATOM 3662 C C . PRO A 1 441 ? 2.527 -5.462 32.231 1.00 90.19 441 PRO A C 1
ATOM 3664 O O . PRO A 1 441 ? 2.034 -5.968 33.240 1.00 90.19 441 PRO A O 1
ATOM 3667 N N . GLU A 1 442 ? 1.783 -4.872 31.289 1.00 81.81 442 GLU A N 1
ATOM 3668 C CA . GLU A 1 442 ? 0.316 -4.839 31.338 1.00 81.81 442 GLU A CA 1
ATOM 3669 C C . GLU A 1 442 ? -0.229 -6.253 31.181 1.00 81.81 442 GLU A C 1
ATOM 3671 O O . GLU A 1 442 ? 0.182 -6.964 30.273 1.00 81.81 442 GLU A O 1
ATOM 3676 N N . ARG A 1 443 ? -1.165 -6.657 32.042 1.00 75.94 443 ARG A N 1
ATOM 3677 C CA . ARG A 1 443 ? -1.877 -7.931 31.890 1.00 75.94 443 ARG A CA 1
ATOM 3678 C C . ARG A 1 443 ? -2.821 -7.773 30.703 1.00 75.94 443 ARG A C 1
ATOM 3680 O O . ARG A 1 443 ? -3.768 -6.991 30.779 1.00 75.94 443 ARG A O 1
ATOM 3687 N N . ASP A 1 444 ? -2.516 -8.430 29.596 1.00 57.84 444 ASP A N 1
ATOM 3688 C CA . ASP A 1 444 ? -3.377 -8.426 28.421 1.00 57.84 444 ASP A CA 1
ATOM 3689 C C . ASP A 1 444 ? -4.601 -9.343 28.632 1.00 57.84 444 ASP A C 1
ATOM 3691 O O . ASP A 1 444 ? -4.788 -9.933 29.695 1.00 57.84 444 ASP A O 1
ATOM 3695 N N . ILE A 1 445 ? -5.456 -9.477 27.611 1.00 52.53 445 ILE A N 1
ATOM 3696 C CA . ILE A 1 445 ? -6.626 -10.383 27.632 1.00 52.53 445 ILE A CA 1
ATOM 3697 C C . ILE A 1 445 ? -6.231 -11.857 27.870 1.00 52.53 445 ILE A C 1
ATOM 3699 O O . ILE A 1 445 ? -7.090 -12.661 28.230 1.00 52.53 445 ILE A O 1
ATOM 3703 N N . MET A 1 446 ? -4.956 -12.212 27.685 1.00 50.06 446 MET A N 1
ATOM 3704 C CA . MET A 1 446 ? -4.429 -13.563 27.876 1.00 50.06 446 MET A CA 1
ATOM 3705 C C . MET A 1 446 ? -3.796 -13.773 29.263 1.00 50.06 446 MET A C 1
ATOM 3707 O O . MET A 1 446 ? -3.316 -14.873 29.541 1.00 50.06 446 MET A O 1
ATOM 3711 N N . ASP A 1 447 ? -3.791 -12.752 30.133 1.00 66.25 447 ASP A N 1
ATOM 3712 C CA . ASP A 1 447 ? -3.188 -12.745 31.478 1.00 66.25 447 ASP A CA 1
ATOM 3713 C C . ASP A 1 447 ? -1.673 -13.071 31.522 1.00 66.25 447 ASP A C 1
ATOM 3715 O O . ASP A 1 447 ? -1.100 -13.199 32.609 1.00 66.25 447 ASP A O 1
ATOM 3719 N N . ARG A 1 448 ? -1.000 -13.193 30.366 1.00 83.31 448 ARG A N 1
ATOM 3720 C CA . ARG A 1 448 ? 0.419 -13.581 30.243 1.00 83.31 448 ARG A CA 1
ATOM 3721 C C . ARG A 1 448 ? 1.089 -12.824 29.095 1.00 83.31 448 ARG A C 1
ATOM 3723 O O . ARG A 1 448 ? 1.091 -13.319 27.968 1.00 83.31 448 ARG A O 1
ATOM 3730 N N . PRO A 1 449 ? 1.673 -11.649 29.369 1.00 87.88 449 PRO A N 1
ATOM 3731 C CA . PRO A 1 449 ? 2.327 -10.838 28.348 1.00 87.88 449 PRO A CA 1
ATOM 3732 C C . PRO A 1 449 ? 3.463 -11.605 27.671 1.00 87.88 449 PRO A C 1
ATOM 3734 O O . PRO A 1 449 ? 4.239 -12.284 28.349 1.00 87.88 449 PRO A O 1
ATOM 3737 N N . ILE A 1 450 ? 3.545 -11.484 26.348 1.00 90.56 450 ILE A N 1
ATOM 3738 C CA . ILE A 1 450 ? 4.563 -12.125 25.512 1.00 90.56 450 ILE A CA 1
ATOM 3739 C C . ILE A 1 450 ? 5.604 -11.079 25.104 1.00 90.56 450 ILE A C 1
ATOM 3741 O O . ILE A 1 450 ? 5.231 -9.993 24.659 1.00 90.56 450 ILE A O 1
ATOM 3745 N N . PHE A 1 451 ? 6.882 -11.423 25.235 1.00 91.94 451 PHE A N 1
ATOM 3746 C CA . PHE A 1 451 ? 8.015 -10.606 24.799 1.00 91.94 451 PHE A CA 1
ATOM 3747 C C . PHE A 1 451 ? 8.978 -11.430 23.951 1.00 91.94 451 PHE A C 1
ATOM 3749 O O . PHE A 1 451 ? 9.037 -12.653 24.106 1.00 91.94 451 PHE A O 1
ATOM 3756 N N . ASP A 1 452 ? 9.719 -10.746 23.080 1.00 94.19 452 ASP A N 1
ATOM 3757 C CA . ASP A 1 452 ? 10.799 -11.367 22.323 1.00 94.19 452 ASP A CA 1
ATOM 3758 C C . ASP A 1 452 ? 12.054 -11.485 23.203 1.00 94.19 452 ASP A C 1
ATOM 3760 O O . ASP A 1 452 ? 12.337 -10.617 24.039 1.00 94.19 452 ASP A O 1
ATOM 3764 N N . ILE A 1 453 ? 12.827 -12.554 23.034 1.00 94.31 453 ILE A N 1
ATOM 3765 C CA . ILE A 1 453 ? 14.095 -12.721 23.749 1.00 94.31 453 ILE A CA 1
ATOM 3766 C C . ILE A 1 453 ? 15.070 -11.631 23.288 1.00 94.31 453 ILE A C 1
ATOM 3768 O O . ILE A 1 453 ? 15.331 -11.449 22.103 1.00 94.31 453 ILE A O 1
ATOM 3772 N N . GLY A 1 454 ? 15.643 -10.896 24.237 1.00 91.56 454 GLY A N 1
ATOM 3773 C CA . GLY A 1 454 ? 16.515 -9.752 23.965 1.00 91.56 454 GLY A CA 1
ATOM 3774 C C . GLY A 1 454 ? 15.819 -8.395 24.071 1.00 91.56 454 GLY A C 1
ATOM 3775 O O . GLY A 1 454 ? 16.507 -7.368 24.070 1.00 91.56 454 GLY A O 1
ATOM 3776 N N . ASP A 1 455 ? 14.496 -8.374 24.253 1.00 93.38 455 ASP A N 1
ATOM 3777 C CA . ASP A 1 455 ? 13.769 -7.169 24.633 1.00 93.38 455 ASP A CA 1
ATOM 3778 C C . ASP A 1 455 ? 14.205 -6.657 26.013 1.00 93.38 455 ASP A C 1
ATOM 3780 O O . ASP A 1 455 ? 14.565 -7.410 26.928 1.00 93.38 455 ASP A O 1
ATOM 3784 N N . ARG A 1 456 ? 14.105 -5.337 26.190 1.00 94.94 456 ARG A N 1
ATOM 3785 C CA . ARG A 1 456 ? 14.209 -4.689 27.502 1.00 94.94 456 ARG A CA 1
ATOM 3786 C C . ARG A 1 456 ? 12.814 -4.438 28.058 1.00 94.94 456 ARG A C 1
ATOM 3788 O O . ARG A 1 456 ? 12.124 -3.509 27.635 1.00 94.94 456 ARG A O 1
ATOM 3795 N N . ILE A 1 457 ? 12.403 -5.256 29.019 1.00 94.19 457 ILE A N 1
ATOM 3796 C CA . ILE A 1 457 ? 11.060 -5.229 29.598 1.00 94.19 457 ILE A CA 1
ATOM 3797 C C . ILE A 1 457 ? 11.016 -4.211 30.736 1.00 94.19 457 ILE A C 1
ATOM 3799 O O . ILE A 1 457 ? 11.702 -4.342 31.748 1.00 94.19 457 ILE A O 1
ATOM 3803 N N . ASN A 1 458 ? 10.170 -3.191 30.597 1.00 95.06 458 ASN A N 1
ATOM 3804 C CA . ASN A 1 458 ? 9.920 -2.241 31.676 1.00 95.06 458 ASN A CA 1
ATOM 3805 C C . ASN A 1 458 ? 8.945 -2.844 32.696 1.00 95.06 458 ASN A C 1
ATOM 3807 O O . ASN A 1 458 ? 7.745 -2.962 32.426 1.00 95.06 458 ASN A O 1
ATOM 3811 N N . ILE A 1 459 ? 9.460 -3.174 33.877 1.00 96.06 459 ILE A N 1
ATOM 3812 C CA . ILE A 1 459 ? 8.671 -3.598 35.024 1.00 96.06 459 ILE A CA 1
ATOM 3813 C C . ILE A 1 459 ? 8.461 -2.379 35.911 1.00 96.06 459 ILE A C 1
ATOM 3815 O O . ILE A 1 459 ? 9.410 -1.738 36.348 1.00 96.06 459 ILE A O 1
ATOM 3819 N N . SER A 1 460 ? 7.213 -2.033 36.199 1.00 95.50 460 SER A N 1
ATOM 3820 C CA . SER A 1 460 ? 6.926 -0.900 37.079 1.00 95.50 460 SER A CA 1
ATOM 3821 C C . SER A 1 460 ? 5.690 -1.144 37.907 1.00 95.50 460 SER A C 1
ATOM 3823 O O . SER A 1 460 ? 4.819 -1.932 37.537 1.00 95.50 460 SER A O 1
ATOM 3825 N N . GLY A 1 461 ? 5.588 -0.436 39.021 1.00 93.62 461 GLY A N 1
ATOM 3826 C CA . GLY A 1 461 ? 4.442 -0.561 39.890 1.00 93.62 461 GLY A CA 1
ATOM 3827 C C . GLY A 1 461 ? 4.326 0.536 40.925 1.00 93.62 461 GLY A C 1
ATOM 3828 O O . GLY A 1 461 ? 5.003 1.566 40.883 1.00 93.62 461 GLY A O 1
ATOM 3829 N N . ILE A 1 462 ? 3.397 0.306 41.845 1.00 92.94 462 ILE A N 1
ATOM 3830 C CA . ILE A 1 462 ? 3.152 1.169 42.994 1.00 92.94 462 ILE A CA 1
ATOM 3831 C C . ILE A 1 462 ? 3.162 0.361 44.288 1.00 92.94 462 ILE A C 1
ATOM 3833 O O . ILE A 1 462 ? 2.740 -0.798 44.302 1.00 92.94 462 ILE A O 1
ATOM 3837 N N . SER A 1 463 ? 3.631 0.966 45.375 1.00 92.38 463 SER A N 1
ATOM 3838 C CA . SER A 1 463 ? 3.587 0.384 46.716 1.00 92.38 463 SER A CA 1
ATOM 3839 C C . SER A 1 463 ? 3.331 1.437 47.795 1.00 92.38 463 SER A C 1
ATOM 3841 O O . SER A 1 463 ? 3.686 2.606 47.637 1.00 92.38 463 SER A O 1
ATOM 3843 N N . THR A 1 464 ? 2.688 1.029 48.892 1.00 88.50 464 THR A N 1
ATOM 3844 C CA . THR A 1 464 ? 2.438 1.898 50.058 1.00 88.50 464 THR A CA 1
ATOM 3845 C C . THR A 1 464 ? 3.586 1.899 51.071 1.00 88.50 464 THR A C 1
ATOM 3847 O O . THR A 1 464 ? 3.718 2.855 51.827 1.00 88.50 464 THR A O 1
ATOM 3850 N N . ALA A 1 465 ? 4.451 0.882 51.054 1.00 86.81 465 ALA A N 1
ATOM 3851 C CA . ALA A 1 465 ? 5.713 0.842 51.794 1.00 86.81 465 ALA A CA 1
ATOM 3852 C C . ALA A 1 465 ? 6.848 0.330 50.884 1.00 86.81 465 ALA A C 1
ATOM 3854 O O . ALA A 1 465 ? 6.680 0.268 49.663 1.00 86.81 465 ALA A O 1
ATOM 3855 N N . GLU A 1 466 ? 8.005 -0.003 51.457 1.00 90.94 466 GLU A N 1
ATOM 3856 C CA . GLU A 1 466 ? 9.182 -0.470 50.716 1.00 90.94 466 GLU A CA 1
ATOM 3857 C C . GLU A 1 466 ? 8.865 -1.748 49.912 1.00 90.94 466 GLU A C 1
ATOM 3859 O O . GLU A 1 466 ? 8.472 -2.763 50.504 1.00 90.94 466 GLU A O 1
ATOM 3864 N N . PRO A 1 467 ? 8.931 -1.693 48.567 1.00 94.56 467 PRO A N 1
ATOM 3865 C CA . PRO A 1 467 ? 8.694 -2.850 47.723 1.00 94.56 467 PRO A CA 1
ATOM 3866 C C . PRO A 1 467 ? 9.982 -3.655 47.524 1.00 94.56 467 PRO A C 1
ATOM 3868 O O . PRO A 1 467 ? 11.065 -3.094 47.414 1.00 94.56 467 PRO A O 1
ATOM 3871 N N . LYS A 1 468 ? 9.840 -4.972 47.407 1.00 95.62 468 LYS A N 1
ATOM 3872 C CA . LYS A 1 468 ? 10.865 -5.893 46.907 1.00 95.62 468 LYS A CA 1
ATOM 3873 C C . LYS A 1 468 ? 10.368 -6.503 45.609 1.00 95.62 468 LYS A C 1
ATOM 3875 O O . LYS A 1 468 ? 9.218 -6.944 45.561 1.00 95.62 468 LYS A O 1
ATOM 3880 N N . LEU A 1 469 ? 11.206 -6.538 44.580 1.00 97.00 469 LEU A N 1
ATOM 3881 C CA . LEU A 1 469 ? 10.886 -7.173 43.305 1.00 97.00 469 LEU A CA 1
ATOM 3882 C C . LEU A 1 469 ? 11.694 -8.461 43.173 1.00 97.00 469 LEU A C 1
ATOM 3884 O O . LEU A 1 469 ? 12.907 -8.447 43.344 1.00 97.00 469 LEU A O 1
ATOM 3888 N N . LEU A 1 470 ? 11.013 -9.562 42.877 1.00 97.12 470 LEU A N 1
ATOM 3889 C CA . LEU A 1 470 ? 11.611 -10.860 42.621 1.00 97.12 470 LEU A CA 1
ATOM 3890 C C . LEU A 1 470 ? 11.286 -11.296 41.192 1.00 97.12 470 LEU A C 1
ATOM 3892 O O . LEU A 1 470 ? 10.127 -11.242 40.783 1.00 97.12 470 LEU A O 1
ATOM 3896 N N . ILE A 1 471 ? 12.291 -11.767 40.459 1.00 95.56 471 ILE A N 1
ATOM 3897 C CA . ILE A 1 471 ? 12.137 -12.428 39.158 1.00 95.56 471 ILE A CA 1
ATOM 3898 C C . ILE A 1 471 ? 12.568 -13.883 39.348 1.00 95.56 471 ILE A C 1
ATOM 3900 O O . ILE A 1 471 ? 13.706 -14.147 39.731 1.00 95.56 471 ILE A O 1
ATOM 3904 N N . ASP A 1 472 ? 11.627 -14.817 39.200 1.00 93.75 472 ASP A N 1
ATOM 3905 C CA . ASP A 1 472 ? 11.791 -16.246 39.519 1.00 93.75 472 ASP A CA 1
ATOM 3906 C C . ASP A 1 472 ? 12.431 -16.502 40.891 1.00 93.75 472 ASP A C 1
ATOM 3908 O O . ASP A 1 472 ? 13.293 -17.358 41.083 1.00 93.75 472 ASP A O 1
ATOM 3912 N N . GLY A 1 473 ? 12.002 -15.715 41.880 1.00 92.00 473 GLY A N 1
ATOM 3913 C CA . GLY A 1 473 ? 12.474 -15.826 43.258 1.00 92.00 473 GLY A CA 1
ATOM 3914 C C . GLY A 1 473 ? 13.827 -15.165 43.539 1.00 92.00 473 GLY A C 1
ATOM 3915 O O . GLY A 1 473 ? 14.245 -15.169 44.694 1.00 92.00 473 GLY A O 1
ATOM 3916 N N . ARG A 1 474 ? 14.489 -14.556 42.546 1.00 94.38 474 ARG A N 1
ATOM 3917 C CA . ARG A 1 474 ? 15.702 -13.746 42.748 1.00 94.38 474 ARG A CA 1
ATOM 3918 C C . ARG A 1 474 ? 15.339 -12.278 42.929 1.00 94.38 474 ARG A C 1
ATOM 3920 O O . ARG A 1 474 ? 14.661 -11.714 42.076 1.00 94.38 474 ARG A O 1
ATOM 3927 N N . GLU A 1 475 ? 15.773 -11.676 44.032 1.00 95.69 475 GLU A N 1
ATOM 3928 C CA . GLU A 1 475 ? 15.554 -10.251 44.308 1.00 95.69 475 GLU A CA 1
ATOM 3929 C C . GLU A 1 475 ? 16.407 -9.386 43.366 1.00 95.69 475 GLU A C 1
ATOM 3931 O O . GLU A 1 475 ? 17.562 -9.720 43.099 1.00 95.69 475 GLU A O 1
ATOM 3936 N N . VAL A 1 476 ? 15.824 -8.306 42.844 1.00 96.12 476 VAL A N 1
ATOM 3937 C CA . VAL A 1 476 ? 16.501 -7.335 41.971 1.00 96.12 476 VAL A CA 1
ATOM 3938 C C . VAL A 1 476 ? 16.410 -5.932 42.558 1.00 96.12 476 VAL A C 1
ATOM 3940 O O . VAL A 1 476 ? 15.408 -5.575 43.185 1.00 96.12 476 VAL A O 1
ATOM 3943 N N . ASP A 1 477 ? 17.442 -5.128 42.316 1.00 95.06 477 ASP A N 1
ATOM 3944 C CA . ASP A 1 477 ? 17.467 -3.728 42.725 1.00 95.06 477 ASP A CA 1
ATOM 3945 C C . ASP A 1 477 ? 16.526 -2.897 41.852 1.00 95.06 477 ASP A C 1
ATOM 3947 O O . ASP A 1 477 ? 16.527 -2.999 40.625 1.00 95.06 477 ASP A O 1
ATOM 3951 N N . ILE A 1 478 ? 15.715 -2.060 42.494 1.00 96.19 478 ILE A N 1
ATOM 3952 C CA . ILE A 1 478 ? 14.692 -1.245 41.839 1.00 96.19 478 ILE A CA 1
ATOM 3953 C C . ILE A 1 478 ? 14.925 0.240 42.099 1.00 96.19 478 ILE A C 1
ATOM 3955 O O . ILE A 1 478 ? 15.381 0.647 43.167 1.00 96.19 478 ILE A O 1
ATOM 3959 N N . GLU A 1 479 ? 14.534 1.072 41.140 1.00 95.69 479 GLU A N 1
ATOM 3960 C CA . GLU A 1 479 ? 14.491 2.520 41.315 1.00 95.69 479 GLU A CA 1
ATOM 3961 C C . GLU A 1 479 ? 13.127 2.945 41.872 1.00 95.69 479 GLU A C 1
ATOM 3963 O O . GLU A 1 479 ? 12.096 2.318 41.600 1.00 95.69 479 GLU A O 1
ATOM 3968 N N . ARG A 1 480 ? 13.098 4.022 42.669 1.00 92.38 480 ARG A N 1
ATOM 3969 C CA . ARG A 1 480 ? 11.883 4.479 43.358 1.00 92.38 480 ARG A CA 1
ATOM 3970 C C . ARG A 1 480 ? 11.774 5.996 43.413 1.00 92.38 480 ARG A C 1
ATOM 3972 O O . ARG A 1 480 ? 12.733 6.695 43.719 1.00 92.38 480 ARG A O 1
ATOM 3979 N N . ASN A 1 481 ? 10.551 6.494 43.236 1.00 91.31 481 ASN A N 1
ATOM 3980 C CA . ASN A 1 481 ? 10.177 7.875 43.531 1.00 91.31 481 ASN A CA 1
ATOM 3981 C C . ASN A 1 481 ? 8.779 7.920 44.174 1.00 91.31 481 ASN A C 1
ATOM 3983 O O . ASN A 1 481 ? 7.758 7.638 43.535 1.00 91.31 481 ASN A O 1
ATOM 3987 N N . GLY A 1 482 ? 8.731 8.249 45.467 1.00 88.69 482 GLY A N 1
ATOM 3988 C CA . GLY A 1 482 ? 7.505 8.218 46.265 1.00 88.69 482 GLY A CA 1
ATOM 3989 C C . GLY A 1 482 ? 6.907 6.808 46.346 1.00 88.69 482 GLY A C 1
ATOM 3990 O O . GLY A 1 482 ? 7.563 5.873 46.807 1.00 88.69 482 GLY A O 1
ATOM 3991 N N . MET A 1 483 ? 5.655 6.669 45.901 1.00 88.50 483 MET A N 1
ATOM 3992 C CA . MET A 1 483 ? 4.932 5.388 45.840 1.00 88.50 483 MET A CA 1
ATOM 3993 C C . MET A 1 483 ? 5.226 4.583 44.570 1.00 88.50 483 MET A C 1
ATOM 3995 O O . MET A 1 483 ? 4.728 3.470 44.447 1.00 88.50 483 MET A O 1
ATOM 3999 N N . ARG A 1 484 ? 5.948 5.143 43.592 1.00 92.88 484 ARG A N 1
ATOM 4000 C CA . ARG A 1 484 ? 6.231 4.480 42.312 1.00 92.88 484 ARG A CA 1
ATOM 4001 C C . ARG A 1 484 ? 7.602 3.834 42.336 1.00 92.88 484 ARG A C 1
ATOM 4003 O O . ARG A 1 484 ? 8.547 4.433 42.843 1.00 92.88 484 ARG A O 1
ATOM 4010 N N . TRP A 1 485 ? 7.697 2.666 41.720 1.00 95.94 485 TRP A N 1
ATOM 4011 C CA . TRP A 1 485 ? 8.941 1.930 41.540 1.00 95.94 485 TRP A CA 1
ATOM 4012 C C . TRP A 1 485 ? 9.037 1.367 40.119 1.00 95.94 485 TRP A C 1
ATOM 4014 O O . TRP A 1 485 ? 8.007 1.137 39.474 1.00 95.94 485 TRP A O 1
ATOM 4024 N N . TRP A 1 486 ? 10.256 1.176 39.619 1.00 96.94 486 TRP A N 1
ATOM 4025 C CA . TRP A 1 486 ? 10.507 0.598 38.299 1.00 96.94 486 TRP A CA 1
ATOM 4026 C C . TRP A 1 486 ? 11.850 -0.131 38.220 1.00 96.94 486 TRP A C 1
ATOM 4028 O O . TRP A 1 486 ? 12.757 0.097 39.015 1.00 96.94 486 TRP A O 1
ATOM 4038 N N . TYR A 1 487 ? 11.944 -1.023 37.241 1.00 97.25 487 TYR A N 1
ATOM 4039 C CA . TYR A 1 487 ? 13.110 -1.824 36.909 1.00 97.25 487 TYR A CA 1
ATOM 4040 C C . TYR A 1 487 ? 13.084 -2.135 35.413 1.00 97.25 487 TYR A C 1
ATOM 4042 O O . TYR A 1 487 ? 12.055 -2.556 34.877 1.00 97.25 487 TYR A O 1
ATOM 4050 N N . LEU A 1 488 ? 14.204 -1.916 34.729 1.00 96.75 488 LEU A N 1
ATOM 4051 C CA . LEU A 1 488 ? 14.344 -2.261 33.319 1.00 96.75 488 LEU A CA 1
ATOM 4052 C C . LEU A 1 488 ? 15.045 -3.614 33.209 1.00 96.75 488 LEU A C 1
ATOM 4054 O O . LEU A 1 488 ? 16.255 -3.708 33.400 1.00 96.75 488 LEU A O 1
ATOM 4058 N N . TRP A 1 489 ? 14.275 -4.652 32.907 1.00 95.88 489 TRP A N 1
ATOM 4059 C CA . TRP A 1 489 ? 14.771 -6.016 32.836 1.00 95.88 489 TRP A CA 1
ATOM 4060 C C . TRP A 1 489 ? 15.321 -6.334 31.443 1.00 95.88 489 TRP A C 1
ATOM 4062 O O . TRP A 1 489 ? 14.600 -6.248 30.451 1.00 95.88 489 TRP A O 1
ATOM 4072 N N . ASP A 1 490 ? 16.601 -6.689 31.368 1.00 94.25 490 ASP A N 1
ATOM 4073 C CA . ASP A 1 490 ? 17.262 -7.119 30.136 1.00 94.25 490 ASP A CA 1
ATOM 4074 C C . ASP A 1 490 ? 17.134 -8.636 29.970 1.00 94.25 490 ASP A C 1
ATOM 4076 O O . ASP A 1 490 ? 17.610 -9.394 30.816 1.00 94.25 490 ASP A O 1
ATOM 4080 N N . THR A 1 491 ? 16.477 -9.074 28.895 1.00 94.81 491 THR A N 1
ATOM 4081 C CA . THR A 1 491 ? 16.202 -10.499 28.658 1.00 94.81 491 THR A CA 1
ATOM 4082 C C . THR A 1 491 ? 17.233 -11.189 27.766 1.00 94.81 491 THR A C 1
ATOM 4084 O O . THR A 1 491 ? 17.071 -12.359 27.419 1.00 94.81 491 THR A O 1
ATOM 4087 N N . ARG A 1 492 ? 18.313 -10.497 27.381 1.00 92.12 492 ARG A N 1
ATOM 4088 C CA . ARG A 1 492 ? 19.369 -11.091 26.551 1.00 92.12 492 ARG A CA 1
ATOM 4089 C C . ARG A 1 492 ? 20.013 -12.283 27.260 1.00 92.12 492 ARG A C 1
ATOM 4091 O O . ARG A 1 492 ? 20.476 -12.167 28.392 1.00 92.12 492 ARG A O 1
ATOM 4098 N N . GLY A 1 493 ? 20.084 -13.412 26.556 1.00 88.06 493 GLY A N 1
ATOM 4099 C CA . GLY A 1 493 ? 20.682 -14.649 27.064 1.00 88.06 493 GLY A CA 1
ATOM 4100 C C . GLY A 1 493 ? 19.793 -15.449 28.018 1.00 88.06 493 GLY A C 1
ATOM 4101 O O . GLY A 1 493 ? 20.272 -16.424 28.593 1.00 88.06 493 GLY A O 1
ATOM 4102 N N . LEU A 1 494 ? 18.529 -15.056 28.197 1.00 92.88 494 LEU A N 1
ATOM 4103 C CA . LEU A 1 494 ? 17.539 -15.871 28.896 1.00 92.88 494 LEU A CA 1
ATOM 4104 C C . LEU A 1 494 ? 17.012 -16.992 27.992 1.00 92.88 494 LEU A C 1
ATOM 4106 O O . LEU A 1 494 ? 17.071 -16.896 26.766 1.00 92.88 494 LEU A O 1
ATOM 4110 N N . ASP A 1 495 ? 16.511 -18.057 28.614 1.00 92.56 495 ASP A N 1
ATOM 4111 C CA . ASP A 1 495 ? 15.887 -19.166 27.903 1.00 92.56 495 ASP A CA 1
ATOM 4112 C C . ASP A 1 495 ? 14.417 -18.872 27.589 1.00 92.56 495 ASP A C 1
ATOM 4114 O O . ASP A 1 495 ? 13.751 -18.080 28.256 1.00 92.56 495 ASP A O 1
ATOM 4118 N N . GLU A 1 496 ? 13.901 -19.530 26.556 1.00 92.31 496 GLU A N 1
ATOM 4119 C CA . GLU A 1 496 ? 12.476 -19.508 26.247 1.00 92.31 496 GLU A CA 1
ATOM 4120 C C . GLU A 1 496 ? 11.670 -20.114 27.405 1.00 92.31 496 GLU A C 1
ATOM 4122 O O . GLU A 1 496 ? 12.013 -21.176 27.934 1.00 92.31 496 GLU A O 1
ATOM 4127 N N . GLY A 1 497 ? 10.574 -19.460 27.798 1.00 92.69 497 GLY A N 1
ATOM 4128 C CA . GLY A 1 497 ? 9.726 -19.981 28.864 1.00 92.69 497 GLY A CA 1
ATOM 4129 C C . GLY A 1 497 ? 8.919 -18.942 29.626 1.00 92.69 497 GLY A C 1
ATOM 4130 O O . GLY A 1 497 ? 8.791 -17.778 29.240 1.00 92.69 497 GLY A O 1
ATOM 4131 N N . GLU A 1 498 ? 8.324 -19.399 30.728 1.00 94.31 498 GLU A N 1
ATOM 4132 C CA . GLU A 1 498 ? 7.548 -18.551 31.628 1.00 94.31 498 GLU A CA 1
ATOM 4133 C C . GLU A 1 498 ? 8.423 -18.025 32.762 1.00 94.31 498 GLU A C 1
ATOM 4135 O O . GLU A 1 498 ? 9.057 -18.808 33.463 1.00 94.31 498 GLU A O 1
ATOM 4140 N N . TYR A 1 499 ? 8.368 -16.714 32.988 1.00 95.00 499 TYR A N 1
ATOM 4141 C CA . TYR A 1 499 ? 9.074 -16.035 34.069 1.00 95.00 499 TYR A CA 1
ATOM 4142 C C . TYR A 1 499 ? 8.076 -15.390 35.023 1.00 95.00 499 TYR A C 1
ATOM 4144 O O . TYR A 1 499 ? 7.102 -14.743 34.616 1.00 95.00 499 TYR A O 1
ATOM 4152 N N . VAL A 1 500 ? 8.310 -15.562 36.319 1.00 95.00 500 VAL A N 1
ATOM 4153 C CA . VAL A 1 500 ? 7.462 -15.051 37.390 1.00 95.00 500 VAL A CA 1
ATOM 4154 C C . VAL A 1 500 ? 8.037 -13.757 37.938 1.00 95.00 500 VAL A C 1
ATOM 4156 O O . VAL A 1 500 ? 9.049 -13.757 38.631 1.00 95.00 500 VAL A O 1
ATOM 4159 N N . ILE A 1 501 ? 7.324 -12.660 37.710 1.00 95.81 501 ILE A N 1
ATOM 4160 C CA . ILE A 1 501 ? 7.605 -11.367 38.324 1.00 95.81 501 ILE A CA 1
ATOM 4161 C C . ILE A 1 501 ? 6.715 -11.235 39.558 1.00 95.81 501 ILE A C 1
ATOM 4163 O O . ILE A 1 501 ? 5.485 -11.233 39.457 1.00 95.81 501 ILE A O 1
ATOM 4167 N N . GLU A 1 502 ? 7.319 -11.114 40.732 1.00 96.31 502 GLU A N 1
ATOM 4168 C CA . GLU A 1 502 ? 6.613 -10.963 41.998 1.00 96.31 502 GLU A CA 1
ATOM 4169 C C . GLU A 1 502 ? 7.085 -9.715 42.738 1.00 96.31 502 GLU A C 1
ATOM 4171 O O . GLU A 1 502 ? 8.252 -9.577 43.085 1.00 96.31 502 GLU A O 1
ATOM 4176 N N . ALA A 1 503 ? 6.155 -8.811 43.023 1.00 96.19 503 ALA A N 1
ATOM 4177 C CA . ALA A 1 503 ? 6.399 -7.663 43.876 1.00 96.19 503 ALA A CA 1
ATOM 4178 C C . ALA A 1 503 ? 5.828 -7.944 45.270 1.00 96.19 503 ALA A C 1
ATOM 4180 O O . ALA A 1 503 ? 4.666 -8.335 45.410 1.00 96.19 503 ALA A O 1
ATOM 4181 N N . ARG A 1 504 ? 6.631 -7.731 46.312 1.00 95.19 504 ARG A N 1
ATOM 4182 C CA . ARG A 1 504 ? 6.254 -7.896 47.721 1.00 95.19 504 ARG A CA 1
ATOM 4183 C C . ARG A 1 504 ? 6.382 -6.577 48.459 1.00 95.19 504 ARG A C 1
ATOM 4185 O O . ARG A 1 504 ? 7.286 -5.798 48.196 1.00 95.19 504 ARG A O 1
ATOM 4192 N N . CYS A 1 505 ? 5.493 -6.334 49.409 1.00 92.81 505 CYS A N 1
ATOM 4193 C CA . CYS A 1 505 ? 5.585 -5.208 50.325 1.00 92.81 505 CYS A CA 1
ATOM 4194 C C . CYS A 1 505 ? 4.917 -5.606 51.643 1.00 92.81 505 CYS A C 1
ATOM 4196 O O . CYS A 1 505 ? 3.690 -5.720 51.697 1.00 92.81 505 CYS A O 1
ATOM 4198 N N . LYS A 1 506 ? 5.724 -5.868 52.681 1.00 88.50 506 LYS A N 1
ATOM 4199 C CA . LYS A 1 506 ? 5.277 -6.433 53.969 1.00 88.50 506 LYS A CA 1
ATOM 4200 C C . LYS A 1 506 ? 4.333 -7.635 53.759 1.00 88.50 506 LYS A C 1
ATOM 4202 O O . LYS A 1 506 ? 4.748 -8.622 53.162 1.00 88.50 506 LYS A O 1
ATOM 4207 N N . GLY A 1 507 ? 3.074 -7.557 54.207 1.00 85.56 507 GLY A N 1
ATOM 4208 C CA . GLY A 1 507 ? 2.066 -8.617 54.045 1.00 85.56 507 GLY A CA 1
ATOM 4209 C C . GLY A 1 507 ? 1.384 -8.675 52.670 1.00 85.56 507 GLY A C 1
ATOM 4210 O O . GLY A 1 507 ? 0.524 -9.526 52.448 1.00 85.56 507 GLY A O 1
ATOM 4211 N N . SER A 1 508 ? 1.728 -7.777 51.745 1.00 92.50 508 SER A N 1
ATOM 4212 C CA . SER A 1 508 ? 1.136 -7.693 50.410 1.00 92.50 508 SER A CA 1
ATOM 4213 C C . SER A 1 508 ? 2.034 -8.303 49.345 1.00 92.50 508 SER A C 1
ATOM 4215 O O . SER A 1 508 ? 3.248 -8.101 49.355 1.00 92.50 508 SER A O 1
ATOM 4217 N N . ARG A 1 509 ? 1.425 -8.979 48.371 1.00 94.56 509 ARG A N 1
ATOM 4218 C CA . ARG A 1 509 ? 2.111 -9.497 47.185 1.00 94.56 509 ARG A CA 1
ATOM 4219 C C . ARG A 1 509 ? 1.269 -9.299 45.936 1.00 94.56 509 ARG A C 1
ATOM 4221 O O . ARG A 1 509 ? 0.041 -9.391 45.998 1.00 94.56 509 ARG A O 1
ATOM 4228 N N . ASP A 1 510 ? 1.935 -9.069 44.817 1.00 93.75 510 ASP A N 1
ATOM 4229 C CA . ASP A 1 510 ? 1.336 -9.068 43.490 1.00 93.75 510 ASP A CA 1
ATOM 4230 C C . ASP A 1 510 ? 2.257 -9.801 42.516 1.00 93.75 510 ASP A C 1
ATOM 4232 O O . ASP A 1 510 ? 3.475 -9.652 42.584 1.00 93.75 510 ASP A O 1
ATOM 4236 N N . ARG A 1 511 ? 1.677 -10.617 41.637 1.00 93.62 511 ARG A N 1
ATOM 4237 C CA . ARG A 1 511 ? 2.417 -11.527 40.758 1.00 93.62 511 ARG A CA 1
ATOM 4238 C C . ARG A 1 511 ? 1.925 -11.387 39.323 1.00 93.62 511 ARG A C 1
ATOM 4240 O O . ARG A 1 511 ? 0.718 -11.350 39.088 1.00 93.62 511 ARG A O 1
ATOM 4247 N N . VAL A 1 512 ? 2.859 -11.354 38.380 1.00 92.62 512 VAL A N 1
ATOM 4248 C CA . VAL A 1 512 ? 2.617 -11.411 36.934 1.00 92.62 512 VAL A CA 1
ATOM 4249 C C . VAL A 1 512 ? 3.506 -12.503 36.346 1.00 92.62 512 VAL A C 1
ATOM 4251 O O . VAL A 1 512 ? 4.664 -12.636 36.730 1.00 92.62 512 VAL A O 1
ATOM 4254 N N . VAL A 1 513 ? 2.950 -13.306 35.443 1.00 93.19 513 VAL A N 1
ATOM 4255 C CA . VAL A 1 513 ? 3.714 -14.289 34.668 1.00 93.19 513 VAL A CA 1
ATOM 4256 C C . VAL A 1 513 ? 3.869 -13.734 33.265 1.00 93.19 513 VAL A C 1
ATOM 4258 O O . VAL A 1 513 ? 2.873 -13.357 32.652 1.00 93.19 513 VAL A O 1
ATOM 4261 N N . VAL A 1 514 ? 5.098 -13.676 32.770 1.00 92.88 514 VAL A N 1
ATOM 4262 C CA . VAL A 1 514 ? 5.395 -13.297 31.385 1.00 92.88 514 VAL A CA 1
ATOM 4263 C C . VAL A 1 514 ? 5.950 -14.493 30.636 1.00 92.88 514 VAL A C 1
ATOM 4265 O O . VAL A 1 514 ? 6.494 -15.410 31.249 1.00 92.88 514 VAL A O 1
ATOM 4268 N N . ARG A 1 515 ? 5.800 -14.488 29.316 1.00 93.12 515 ARG A N 1
ATOM 4269 C CA . ARG A 1 515 ? 6.361 -15.507 28.434 1.00 93.12 515 ARG A CA 1
ATOM 4270 C C . ARG A 1 515 ? 7.400 -14.877 27.530 1.00 93.12 515 ARG A C 1
ATOM 4272 O O . ARG A 1 515 ? 7.095 -13.900 26.849 1.00 93.12 515 ARG A O 1
ATOM 4279 N N . LEU A 1 516 ? 8.594 -15.448 27.526 1.00 93.88 516 LEU A N 1
ATOM 4280 C CA . LEU A 1 516 ? 9.615 -15.132 26.542 1.00 93.88 516 LEU A CA 1
ATOM 4281 C C . LEU A 1 516 ? 9.538 -16.172 25.432 1.00 93.88 516 LEU A C 1
ATOM 4283 O O . LEU A 1 516 ? 9.576 -17.368 25.719 1.00 93.88 516 LEU A O 1
ATOM 4287 N N . PHE A 1 517 ? 9.402 -15.694 24.201 1.00 93.19 517 PHE A N 1
ATOM 4288 C CA . PHE A 1 517 ? 9.511 -16.481 22.978 1.00 93.19 517 PHE A CA 1
ATOM 4289 C C . PHE A 1 517 ? 10.578 -15.855 22.100 1.00 93.19 517 PHE A C 1
ATOM 4291 O O . PHE A 1 517 ? 10.807 -14.653 22.177 1.00 93.19 517 PHE A O 1
ATOM 4298 N N . ASP A 1 518 ? 11.189 -16.650 21.240 1.00 93.31 518 ASP A N 1
ATOM 4299 C CA . ASP A 1 518 ? 11.940 -16.097 20.127 1.00 93.31 518 ASP A CA 1
ATOM 4300 C C . ASP A 1 518 ? 10.976 -15.812 18.959 1.00 93.31 518 ASP A C 1
ATOM 4302 O O . ASP A 1 518 ? 10.304 -16.698 18.421 1.00 93.31 518 ASP A O 1
ATOM 4306 N N . LEU A 1 519 ? 10.836 -14.522 18.651 1.00 92.69 519 LEU A N 1
ATOM 4307 C CA . LEU A 1 519 ? 9.940 -13.972 17.633 1.00 92.69 519 LEU A CA 1
ATOM 4308 C C . LEU A 1 519 ? 10.708 -13.294 16.491 1.00 92.69 519 LEU A C 1
ATOM 4310 O O . LEU A 1 519 ? 10.086 -12.746 15.572 1.00 92.69 519 LEU A O 1
ATOM 4314 N N . SER A 1 520 ? 12.038 -13.320 16.537 1.00 93.19 520 SER A N 1
ATOM 4315 C CA . SER A 1 520 ? 12.902 -12.615 15.602 1.00 93.19 520 SER A CA 1
ATOM 4316 C C . SER A 1 520 ? 13.590 -13.619 14.683 1.00 93.19 520 SER A C 1
ATOM 4318 O O . SER A 1 520 ? 14.359 -14.443 15.144 1.00 93.19 520 SER A O 1
ATOM 4320 N N . PRO A 1 521 ? 13.370 -13.562 13.358 1.00 94.06 521 PRO A N 1
ATOM 4321 C CA . PRO A 1 521 ? 14.029 -14.499 12.462 1.00 94.06 521 PRO A CA 1
ATOM 4322 C C . PRO A 1 521 ? 15.549 -14.248 12.383 1.00 94.06 521 PRO A C 1
ATOM 4324 O O . PRO A 1 521 ? 15.992 -13.094 12.515 1.00 94.06 521 PRO A O 1
ATOM 4327 N N . PRO A 1 522 ? 16.354 -15.269 12.015 1.00 95.94 522 PRO A N 1
ATOM 4328 C CA . PRO A 1 522 ? 17.804 -15.144 11.934 1.00 95.94 522 PRO A CA 1
ATOM 4329 C C . PRO A 1 522 ? 18.249 -14.096 10.916 1.00 95.94 522 PRO A C 1
ATOM 4331 O O . PRO A 1 522 ? 17.572 -13.815 9.923 1.00 95.94 522 PRO A O 1
ATOM 4334 N N . ARG A 1 523 ? 19.462 -13.573 11.087 1.00 96.25 523 ARG A N 1
ATOM 4335 C CA . ARG A 1 523 ? 20.096 -12.630 10.156 1.00 96.25 523 ARG A CA 1
ATOM 4336 C C . ARG A 1 523 ? 21.294 -13.267 9.472 1.00 96.25 523 ARG A C 1
ATOM 4338 O O . ARG A 1 523 ? 22.174 -13.787 10.148 1.00 96.25 523 ARG A O 1
ATOM 4345 N N . ILE A 1 524 ? 21.356 -13.153 8.143 1.00 97.25 524 ILE A N 1
ATOM 4346 C CA . ILE A 1 524 ? 22.452 -13.677 7.313 1.00 97.25 524 ILE A CA 1
ATOM 4347 C C . ILE A 1 524 ? 23.268 -12.515 6.723 1.00 97.25 524 ILE A C 1
ATOM 4349 O O . ILE A 1 524 ? 22.791 -11.754 5.866 1.00 97.25 524 ILE A O 1
ATOM 4353 N N . GLY A 1 525 ? 24.524 -12.386 7.139 1.00 96.06 525 GLY A N 1
ATOM 4354 C CA . GLY A 1 525 ? 25.535 -11.559 6.482 1.00 96.06 525 GLY A CA 1
ATOM 4355 C C . GLY A 1 525 ? 26.401 -12.400 5.550 1.00 96.06 525 GLY A C 1
ATOM 4356 O O . GLY A 1 525 ? 26.609 -13.582 5.790 1.00 96.06 525 GLY A O 1
ATOM 4357 N N . ILE A 1 526 ? 26.868 -11.790 4.460 1.00 95.44 526 ILE A N 1
ATOM 4358 C CA . ILE A 1 526 ? 27.714 -12.434 3.445 1.00 95.44 526 ILE A CA 1
ATOM 4359 C C . ILE A 1 526 ? 28.977 -11.595 3.334 1.00 95.44 526 ILE A C 1
ATOM 4361 O O . ILE A 1 526 ? 28.881 -10.379 3.150 1.00 95.44 526 ILE A O 1
ATOM 4365 N N . SER A 1 527 ? 30.130 -12.235 3.473 1.00 95.88 527 SER A N 1
ATOM 4366 C CA . SER A 1 527 ? 31.429 -11.601 3.296 1.00 95.88 527 SER A CA 1
ATOM 4367 C C . SER A 1 527 ? 31.671 -11.305 1.810 1.00 95.88 527 SER A C 1
ATOM 4369 O O . SER A 1 527 ? 31.220 -12.072 0.956 1.00 95.88 527 SER A O 1
ATOM 4371 N N . PRO A 1 528 ? 32.367 -10.209 1.464 1.00 93.94 528 PRO A N 1
ATOM 4372 C CA . PRO A 1 528 ? 32.739 -9.933 0.080 1.00 93.94 528 PRO A CA 1
ATOM 4373 C C . PRO A 1 528 ? 33.547 -11.086 -0.533 1.00 93.94 528 PRO A C 1
ATOM 4375 O O . PRO A 1 528 ? 34.444 -11.625 0.110 1.00 93.94 528 PRO A O 1
ATOM 4378 N N . PHE A 1 529 ? 33.247 -11.432 -1.783 1.00 92.88 529 PHE A N 1
ATOM 4379 C CA . PHE A 1 529 ? 33.989 -12.406 -2.588 1.00 92.88 529 PHE A CA 1
ATOM 4380 C C . PHE A 1 529 ? 33.904 -12.017 -4.073 1.00 92.88 529 PHE A C 1
ATOM 4382 O O . PHE A 1 529 ? 33.077 -11.174 -4.446 1.00 92.88 529 PHE A O 1
ATOM 4389 N N . SER A 1 530 ? 34.756 -12.604 -4.922 1.00 90.62 530 SER A N 1
ATOM 4390 C CA . SER A 1 530 ? 34.696 -12.345 -6.366 1.00 90.62 530 SER A CA 1
ATOM 4391 C C . SER A 1 530 ? 33.422 -12.936 -6.963 1.00 90.62 530 SER A C 1
ATOM 4393 O O . SER A 1 530 ? 33.171 -14.131 -6.849 1.00 90.62 530 SER A O 1
ATOM 4395 N N . LYS A 1 531 ? 32.627 -12.102 -7.637 1.00 92.31 531 LYS A N 1
ATOM 4396 C CA . LYS A 1 531 ? 31.418 -12.553 -8.343 1.00 92.31 531 LYS A CA 1
ATOM 4397 C C . LYS A 1 531 ? 31.705 -13.167 -9.711 1.00 92.31 531 LYS A C 1
ATOM 4399 O O . LYS A 1 531 ? 30.784 -13.694 -10.317 1.00 92.31 531 LYS A O 1
ATOM 4404 N N . VAL A 1 532 ? 32.945 -13.085 -10.187 1.00 93.25 532 VAL A N 1
ATOM 4405 C CA . VAL A 1 532 ? 33.400 -13.740 -11.415 1.00 93.25 532 VAL A CA 1
ATOM 4406 C C . VAL A 1 532 ? 34.537 -14.674 -11.034 1.00 93.25 532 VAL A C 1
ATOM 4408 O O . VAL A 1 532 ? 35.505 -14.245 -10.400 1.00 93.25 532 VAL A O 1
ATOM 4411 N N . VAL A 1 533 ? 34.382 -15.948 -11.368 1.00 93.81 533 VAL A N 1
ATOM 4412 C CA . VAL A 1 533 ? 35.287 -17.024 -10.967 1.00 93.81 533 VAL A CA 1
ATOM 4413 C C . VAL A 1 533 ? 35.796 -17.708 -12.223 1.00 93.81 533 VAL A C 1
ATOM 4415 O O . VAL A 1 533 ? 35.010 -18.255 -12.992 1.00 93.81 533 VAL A O 1
ATOM 4418 N N . ASP A 1 534 ? 37.107 -17.663 -12.430 1.00 92.88 534 ASP A N 1
ATOM 4419 C CA . ASP A 1 534 ? 37.761 -18.395 -13.510 1.00 92.88 534 ASP A CA 1
ATOM 4420 C C . ASP A 1 534 ? 38.111 -19.805 -13.029 1.00 92.88 534 ASP A C 1
ATOM 4422 O O . ASP A 1 534 ? 38.960 -19.968 -12.149 1.00 92.88 534 ASP A O 1
ATOM 4426 N N . ARG A 1 535 ? 37.440 -20.819 -13.584 1.00 93.06 535 ARG A N 1
ATOM 4427 C CA . ARG A 1 535 ? 37.629 -22.227 -13.192 1.00 93.06 535 ARG A CA 1
ATOM 4428 C C . ARG A 1 535 ? 38.980 -22.812 -13.607 1.00 93.06 535 ARG A C 1
ATOM 4430 O O . ARG A 1 535 ? 39.337 -23.875 -13.108 1.00 93.06 535 ARG A O 1
ATOM 4437 N N . ASP A 1 536 ? 39.705 -22.156 -14.515 1.00 91.25 536 ASP A N 1
ATOM 4438 C CA . ASP A 1 536 ? 41.035 -22.596 -14.953 1.00 91.25 536 ASP A CA 1
ATOM 4439 C C . ASP A 1 536 ? 42.137 -22.094 -14.000 1.00 91.25 536 ASP A C 1
ATOM 4441 O O . ASP A 1 536 ? 43.254 -22.610 -14.013 1.00 91.25 536 ASP A O 1
ATOM 4445 N N . VAL A 1 537 ? 41.825 -21.087 -13.175 1.00 90.81 537 VAL A N 1
ATOM 4446 C CA . VAL A 1 537 ? 42.763 -20.429 -12.247 1.00 90.81 537 VAL A CA 1
ATOM 4447 C C . VAL A 1 537 ? 42.387 -20.670 -10.782 1.00 90.81 537 VAL A C 1
ATOM 4449 O O . VAL A 1 537 ? 43.257 -20.741 -9.915 1.00 90.81 537 VAL A O 1
ATOM 4452 N N . CYS A 1 538 ? 41.092 -20.763 -10.475 1.00 90.75 538 CYS A N 1
ATOM 4453 C CA . CYS A 1 538 ? 40.579 -20.926 -9.120 1.00 90.75 538 CYS A CA 1
ATOM 4454 C C . CYS A 1 538 ? 40.385 -22.409 -8.785 1.00 90.75 538 CYS A C 1
ATOM 4456 O O . CYS A 1 538 ? 39.414 -23.023 -9.218 1.00 90.75 538 CYS A O 1
ATOM 4458 N N . ASP A 1 539 ? 41.284 -22.960 -7.966 1.00 89.00 539 ASP A N 1
ATOM 4459 C CA . ASP A 1 539 ? 41.192 -24.350 -7.500 1.00 89.00 539 ASP A CA 1
ATOM 4460 C C . ASP A 1 539 ? 40.053 -24.595 -6.493 1.00 89.00 539 ASP A C 1
ATOM 4462 O O . ASP A 1 539 ? 39.504 -25.692 -6.440 1.00 89.00 539 ASP A O 1
ATOM 4466 N N . GLU A 1 540 ? 39.702 -23.599 -5.671 1.00 93.06 540 GLU A N 1
ATOM 4467 C CA . GLU A 1 540 ? 38.620 -23.687 -4.680 1.00 93.06 540 GLU A CA 1
ATOM 4468 C C . GLU A 1 540 ? 37.996 -22.300 -4.449 1.00 93.06 540 GLU A C 1
ATOM 4470 O O . GLU A 1 540 ? 38.674 -21.347 -4.054 1.00 93.06 540 GLU A O 1
ATOM 4475 N N . LEU A 1 541 ? 36.682 -22.186 -4.652 1.00 94.81 541 LEU A N 1
ATOM 4476 C CA . LEU A 1 541 ? 35.895 -20.999 -4.335 1.00 94.81 541 LEU A CA 1
ATOM 4477 C C . LEU A 1 541 ? 35.340 -21.107 -2.912 1.00 94.81 541 LEU A C 1
ATOM 4479 O O . LEU A 1 541 ? 34.554 -22.005 -2.600 1.00 94.81 541 LEU A O 1
ATOM 4483 N N . ILE A 1 542 ? 35.697 -20.144 -2.059 1.00 94.88 542 ILE A N 1
ATOM 4484 C CA . ILE A 1 542 ? 35.199 -20.052 -0.683 1.00 94.88 542 ILE A CA 1
ATOM 4485 C C . ILE A 1 542 ? 34.209 -18.894 -0.572 1.00 94.88 542 ILE A C 1
ATOM 4487 O O . ILE A 1 542 ? 34.580 -17.724 -0.674 1.00 94.88 542 ILE A O 1
ATOM 4491 N N . ILE A 1 543 ? 32.949 -19.219 -0.291 1.00 96.44 543 ILE A N 1
ATOM 4492 C CA . ILE A 1 543 ? 31.901 -18.239 0.012 1.00 96.44 543 ILE A CA 1
ATOM 4493 C C . ILE A 1 543 ? 31.616 -18.319 1.507 1.00 96.44 543 ILE A C 1
ATOM 4495 O O . ILE A 1 543 ? 31.341 -19.393 2.035 1.00 96.44 543 ILE A O 1
ATOM 4499 N N . SER A 1 544 ? 31.689 -17.191 2.208 1.00 96.75 544 SER A N 1
ATOM 4500 C CA . SER A 1 544 ? 31.556 -17.158 3.667 1.00 96.75 544 SER A CA 1
ATOM 4501 C C . SER A 1 544 ? 30.721 -15.984 4.154 1.00 96.75 544 SER A C 1
ATOM 4503 O O . SER A 1 544 ? 30.427 -15.043 3.412 1.00 96.75 544 SER A O 1
ATOM 4505 N N . GLY A 1 545 ? 30.339 -16.032 5.425 1.00 96.94 545 GLY A N 1
ATOM 4506 C CA . GLY A 1 545 ? 29.623 -14.954 6.082 1.00 96.94 545 GLY A CA 1
ATOM 4507 C C . GLY A 1 545 ? 29.290 -15.285 7.526 1.00 96.94 545 GLY A C 1
ATOM 4508 O O . GLY A 1 545 ? 29.912 -16.148 8.146 1.00 96.94 545 GLY A O 1
ATOM 4509 N N . ASN A 1 546 ? 28.298 -14.582 8.068 1.00 96.94 546 ASN A N 1
ATOM 4510 C CA . ASN A 1 546 ? 27.796 -14.829 9.410 1.00 96.94 546 ASN A CA 1
ATOM 4511 C C . ASN A 1 546 ? 26.286 -15.079 9.423 1.00 96.94 546 ASN A C 1
ATOM 4513 O O . ASN A 1 546 ? 25.538 -14.618 8.559 1.00 96.94 546 ASN A O 1
ATOM 4517 N N . CYS A 1 547 ? 25.846 -15.848 10.407 1.00 96.44 547 CYS A N 1
ATOM 4518 C CA . CYS A 1 547 ? 24.456 -16.053 10.748 1.00 96.44 547 CYS A CA 1
ATOM 4519 C C . CYS A 1 547 ? 24.313 -15.802 12.245 1.00 96.44 547 CYS A C 1
ATOM 4521 O O . CYS A 1 547 ? 25.042 -16.389 13.045 1.00 96.44 547 CYS A O 1
ATOM 4523 N N . THR A 1 548 ? 23.399 -14.917 12.629 1.00 95.25 548 THR A N 1
ATOM 4524 C CA . THR A 1 548 ? 23.141 -14.594 14.038 1.00 95.25 548 THR A CA 1
ATOM 4525 C C . THR A 1 548 ? 21.654 -14.581 14.321 1.00 95.25 548 THR A C 1
ATOM 4527 O O . THR A 1 548 ? 20.862 -14.243 13.444 1.00 95.25 548 THR A O 1
ATOM 4530 N N . ASP A 1 549 ? 21.308 -14.864 15.565 1.00 94.56 549 ASP A N 1
ATOM 4531 C CA . ASP A 1 549 ? 19.946 -14.879 16.072 1.00 94.56 549 ASP A CA 1
ATOM 4532 C C . ASP A 1 549 ? 19.937 -14.341 17.510 1.00 94.56 549 ASP A C 1
ATOM 4534 O O . ASP A 1 549 ? 20.977 -14.366 18.176 1.00 94.56 549 ASP A O 1
ATOM 4538 N N . ASN A 1 550 ? 18.811 -13.801 17.973 1.00 92.12 550 ASN A N 1
ATOM 4539 C CA . ASN A 1 550 ? 18.655 -13.302 19.344 1.00 92.12 550 ASN A CA 1
ATOM 4540 C C . ASN A 1 550 ? 18.524 -14.431 20.376 1.00 92.12 550 ASN A C 1
ATOM 4542 O O . ASN A 1 550 ? 18.819 -14.179 21.547 1.00 92.12 550 ASN A O 1
ATOM 4546 N N . TYR A 1 551 ? 18.157 -15.650 19.961 1.00 92.81 551 TYR A N 1
ATOM 4547 C CA . TYR A 1 551 ? 18.156 -16.825 20.824 1.00 92.81 551 TYR A CA 1
ATOM 4548 C C . TYR A 1 551 ? 19.139 -17.900 20.347 1.00 92.81 551 TYR A C 1
ATOM 4550 O O . TYR A 1 551 ? 20.247 -17.980 20.889 1.00 92.81 551 TYR A O 1
ATOM 4558 N N . LYS A 1 552 ? 18.777 -18.745 19.369 1.00 90.56 552 LYS A N 1
ATOM 4559 C CA . LYS A 1 552 ? 19.642 -19.838 18.875 1.00 90.56 552 LYS A CA 1
ATOM 4560 C C . LYS A 1 552 ? 19.320 -20.219 17.432 1.00 90.56 552 LYS A C 1
ATOM 4562 O O . LYS A 1 552 ? 18.181 -20.482 17.059 1.00 90.56 552 LYS A O 1
ATOM 4567 N N . ILE A 1 553 ? 20.374 -20.420 16.646 1.00 94.12 553 ILE A N 1
ATOM 4568 C CA . ILE A 1 553 ? 20.271 -20.980 15.296 1.00 94.12 553 ILE A CA 1
ATOM 4569 C C . ILE A 1 553 ? 20.161 -22.502 15.394 1.00 94.12 553 ILE A C 1
ATOM 4571 O O . ILE A 1 553 ? 20.982 -23.145 16.045 1.00 94.12 553 ILE A O 1
ATOM 4575 N N . ARG A 1 554 ? 19.177 -23.091 14.710 1.00 94.25 554 ARG A N 1
ATOM 4576 C CA . ARG A 1 554 ? 19.033 -24.549 14.614 1.00 94.25 554 ARG A CA 1
ATOM 4577 C C . ARG A 1 554 ? 19.868 -25.126 13.486 1.00 94.25 554 ARG A C 1
ATOM 4579 O O . ARG A 1 554 ? 20.529 -26.141 13.670 1.00 94.25 554 ARG A O 1
ATOM 4586 N N . LYS A 1 555 ? 19.774 -24.523 12.301 1.00 94.50 555 LYS A N 1
ATOM 4587 C CA . LYS A 1 555 ? 20.518 -24.956 11.118 1.00 94.50 555 LYS A CA 1
ATOM 4588 C C . LYS A 1 555 ? 20.648 -23.840 10.094 1.00 94.50 555 LYS A C 1
ATOM 4590 O O . LYS A 1 555 ? 19.784 -22.966 9.995 1.00 94.50 555 LYS A O 1
ATOM 4595 N N . VAL A 1 556 ? 21.708 -23.931 9.302 1.00 96.69 556 VAL A N 1
ATOM 4596 C CA . VAL A 1 556 ? 21.884 -23.169 8.069 1.00 96.69 556 VAL A CA 1
ATOM 4597 C C . VAL A 1 556 ? 22.022 -24.179 6.940 1.00 96.69 556 VAL A C 1
ATOM 4599 O O . VAL A 1 556 ? 22.722 -25.176 7.081 1.00 96.69 556 VAL A O 1
ATOM 4602 N N . GLU A 1 557 ? 21.307 -23.939 5.855 1.00 97.06 557 GLU A N 1
ATOM 4603 C CA . GLU A 1 557 ? 21.256 -24.773 4.661 1.00 97.06 557 GLU A CA 1
ATOM 4604 C C . GLU A 1 557 ? 21.648 -23.911 3.463 1.00 97.06 557 GLU A C 1
ATOM 4606 O O . GLU A 1 557 ? 21.414 -22.698 3.459 1.00 97.06 557 GLU A O 1
ATOM 4611 N N . ALA A 1 558 ? 22.250 -24.527 2.454 1.00 96.88 558 ALA A N 1
ATOM 4612 C CA . ALA A 1 558 ? 22.639 -23.848 1.234 1.00 96.88 558 ALA A CA 1
ATOM 4613 C C . ALA A 1 558 ? 22.233 -24.683 0.023 1.00 96.88 558 ALA A C 1
ATOM 4615 O O . ALA A 1 558 ? 22.359 -25.905 0.032 1.00 96.88 558 ALA A O 1
ATOM 4616 N N . CYS A 1 559 ? 21.746 -24.009 -1.010 1.00 96.69 559 CYS A N 1
ATOM 4617 C CA . CYS A 1 559 ? 21.282 -24.616 -2.245 1.00 96.69 559 CYS A CA 1
ATOM 4618 C C . CYS A 1 559 ? 21.885 -23.855 -3.427 1.00 96.69 559 CYS A C 1
ATOM 4620 O O . CYS A 1 559 ? 21.684 -22.647 -3.551 1.00 96.69 559 CYS A O 1
ATOM 4622 N N . LEU A 1 560 ? 22.657 -24.549 -4.261 1.00 96.44 560 LEU A N 1
ATOM 4623 C CA . LEU A 1 560 ? 23.284 -24.030 -5.472 1.00 96.44 560 LEU A CA 1
ATOM 4624 C C . LEU A 1 560 ? 22.522 -24.563 -6.687 1.00 96.44 560 LEU A C 1
ATOM 4626 O O . LEU A 1 560 ? 22.441 -25.772 -6.887 1.00 96.44 560 LEU A O 1
ATOM 4630 N N . ASP A 1 561 ? 21.926 -23.665 -7.470 1.00 93.75 561 ASP A N 1
ATOM 4631 C CA . ASP A 1 561 ? 21.148 -23.987 -8.678 1.00 93.75 561 ASP A CA 1
ATOM 4632 C C . ASP A 1 561 ? 20.065 -25.055 -8.458 1.00 93.75 561 ASP A C 1
ATOM 4634 O O . ASP A 1 561 ? 19.818 -25.923 -9.297 1.00 93.75 561 ASP A O 1
ATOM 4638 N N . GLY A 1 562 ? 19.412 -25.009 -7.295 1.00 92.25 562 GLY A N 1
ATOM 4639 C CA . GLY A 1 562 ? 18.369 -25.964 -6.920 1.00 92.25 562 GLY A CA 1
ATOM 4640 C C . GLY A 1 562 ? 18.884 -27.275 -6.312 1.00 92.25 562 GLY A C 1
ATOM 4641 O O . GLY A 1 562 ? 18.064 -28.122 -5.960 1.00 92.25 562 GLY A O 1
ATOM 4642 N N . LYS A 1 563 ? 20.203 -27.450 -6.158 1.00 94.38 563 LYS A N 1
ATOM 4643 C CA . LYS A 1 563 ? 20.826 -28.616 -5.515 1.00 94.38 563 LYS A CA 1
ATOM 4644 C C . LYS A 1 563 ? 21.410 -28.246 -4.154 1.00 94.38 563 LYS A C 1
ATOM 4646 O O . LYS A 1 563 ? 22.148 -27.271 -4.037 1.00 94.38 563 LYS A O 1
ATOM 4651 N N . ASP A 1 564 ? 21.127 -29.048 -3.135 1.00 94.62 564 ASP A N 1
ATOM 4652 C CA . ASP A 1 564 ? 21.690 -28.839 -1.800 1.00 94.62 564 ASP A CA 1
ATOM 4653 C C . ASP A 1 564 ? 23.220 -28.985 -1.817 1.00 94.62 564 ASP A C 1
ATOM 4655 O O . ASP A 1 564 ? 23.763 -29.927 -2.398 1.00 94.62 564 ASP A O 1
ATOM 4659 N N . VAL A 1 565 ? 23.913 -28.056 -1.158 1.00 95.31 565 VAL A N 1
ATOM 4660 C CA . VAL A 1 565 ? 25.375 -28.055 -1.020 1.00 95.31 565 VAL A CA 1
ATOM 4661 C C . VAL A 1 565 ? 25.790 -28.017 0.447 1.00 95.31 565 VAL A C 1
ATOM 4663 O O . VAL A 1 565 ? 25.094 -27.474 1.309 1.00 95.31 565 VAL A O 1
ATOM 4666 N N . GLY A 1 566 ? 26.952 -28.602 0.740 1.00 94.00 566 GLY A N 1
ATOM 4667 C CA . GLY A 1 566 ? 27.505 -28.633 2.089 1.00 94.00 566 GLY A CA 1
ATOM 4668 C C . GLY A 1 566 ? 27.863 -27.233 2.589 1.00 94.00 566 GLY A C 1
ATOM 4669 O O . GLY A 1 566 ? 28.666 -26.530 1.980 1.00 94.00 566 GLY A O 1
ATOM 4670 N N . ILE A 1 567 ? 27.302 -26.848 3.734 1.00 96.38 567 ILE A N 1
ATOM 4671 C CA . ILE A 1 567 ? 27.630 -25.609 4.440 1.00 96.38 567 ILE A CA 1
ATOM 4672 C C . ILE A 1 567 ? 28.204 -25.942 5.814 1.00 96.38 567 ILE A C 1
ATOM 4674 O O . ILE A 1 567 ? 27.611 -26.675 6.603 1.00 96.38 567 ILE A O 1
ATOM 4678 N N . SER A 1 568 ? 29.382 -25.399 6.101 1.00 95.25 568 SER A N 1
ATOM 4679 C CA . SER A 1 568 ? 30.018 -25.512 7.411 1.00 95.25 568 SER A CA 1
ATOM 4680 C C . SER A 1 568 ? 29.592 -24.336 8.276 1.00 95.25 568 SER A C 1
ATOM 4682 O O . SER A 1 568 ? 29.753 -23.193 7.854 1.00 95.25 568 SER A O 1
ATOM 4684 N N . LEU A 1 569 ? 29.089 -24.598 9.482 1.00 94.50 569 LEU A N 1
ATOM 4685 C CA . LEU A 1 569 ? 28.726 -23.583 10.474 1.00 94.50 569 LEU A CA 1
ATOM 4686 C C . LEU A 1 569 ? 29.564 -23.793 11.741 1.00 94.50 569 LEU A C 1
ATOM 4688 O O . LEU A 1 569 ? 29.465 -24.838 12.380 1.00 94.50 569 LEU A O 1
ATOM 4692 N N . ASN A 1 570 ? 30.374 -22.801 12.108 1.00 92.31 570 ASN A N 1
ATOM 4693 C CA . ASN A 1 570 ? 31.164 -22.795 13.336 1.00 92.31 570 ASN A CA 1
ATOM 4694 C C . ASN A 1 570 ? 30.816 -21.551 14.164 1.00 92.31 570 ASN A C 1
ATOM 4696 O O . ASN A 1 570 ? 31.202 -20.427 13.832 1.00 92.31 570 ASN A O 1
ATOM 4700 N N . GLY A 1 571 ? 30.033 -21.747 15.226 1.00 90.00 571 GLY A N 1
ATOM 4701 C CA . GLY A 1 571 ? 29.425 -20.648 15.971 1.00 90.00 571 GLY A CA 1
ATOM 4702 C C . GLY A 1 571 ? 28.482 -19.845 15.073 1.00 90.00 571 GLY A C 1
ATOM 4703 O O . GLY A 1 571 ? 27.484 -20.370 14.587 1.00 90.00 571 GLY A O 1
ATOM 4704 N N . THR A 1 572 ? 28.805 -18.573 14.841 1.00 93.06 572 THR A N 1
ATOM 4705 C CA . THR A 1 572 ? 28.044 -17.689 13.944 1.00 93.06 572 THR A CA 1
ATOM 4706 C C . THR A 1 572 ? 28.632 -17.617 12.538 1.00 93.06 572 THR A C 1
ATOM 4708 O O . THR A 1 572 ? 27.975 -17.099 11.641 1.00 93.06 572 THR A O 1
ATOM 4711 N N . ALA A 1 573 ? 29.855 -18.103 12.318 1.00 96.00 573 ALA A N 1
ATOM 4712 C CA . ALA A 1 573 ? 30.513 -18.040 11.021 1.00 96.00 573 ALA A CA 1
ATOM 4713 C C . ALA A 1 573 ? 30.113 -19.244 10.168 1.00 96.00 573 ALA A C 1
ATOM 4715 O O . ALA A 1 573 ? 30.205 -20.386 10.621 1.00 96.00 573 ALA A O 1
ATOM 4716 N N . TRP A 1 574 ? 29.705 -18.998 8.926 1.00 96.62 574 TRP A N 1
ATOM 4717 C CA . TRP A 1 574 ? 29.433 -20.057 7.961 1.00 96.62 574 TRP A CA 1
ATOM 4718 C C . TRP A 1 574 ? 30.342 -19.942 6.739 1.00 96.62 574 TRP A C 1
ATOM 4720 O O . TRP A 1 574 ? 30.787 -18.850 6.374 1.00 96.62 574 TRP A O 1
ATOM 4730 N N . SER A 1 575 ? 30.628 -21.079 6.106 1.00 97.00 575 SER A N 1
ATOM 4731 C CA . SER A 1 575 ? 31.408 -21.150 4.870 1.00 97.00 575 SER A CA 1
ATOM 4732 C C . SER A 1 575 ? 30.963 -22.310 3.985 1.00 97.00 575 SER A C 1
ATOM 4734 O O . SER A 1 575 ? 30.529 -23.354 4.474 1.00 97.00 575 SER A O 1
ATOM 4736 N N . ILE A 1 576 ? 31.073 -22.105 2.680 1.00 96.88 576 ILE A N 1
ATOM 4737 C CA . ILE A 1 576 ? 30.802 -23.075 1.626 1.00 96.88 576 ILE A CA 1
ATOM 4738 C C . ILE A 1 576 ? 32.058 -23.121 0.758 1.00 96.88 576 ILE A C 1
ATOM 4740 O O . ILE A 1 576 ? 32.588 -22.074 0.379 1.00 96.88 576 ILE A O 1
ATOM 4744 N N . LYS A 1 577 ? 32.529 -24.333 0.479 1.00 95.44 577 LYS A N 1
ATOM 4745 C CA . LYS A 1 577 ? 33.658 -24.614 -0.410 1.00 95.44 577 LYS A CA 1
ATOM 4746 C C . LYS A 1 577 ? 33.111 -25.268 -1.668 1.00 95.44 577 LYS A C 1
ATOM 4748 O O . LYS A 1 577 ? 32.351 -26.229 -1.565 1.00 95.44 577 LYS A O 1
ATOM 4753 N N . ILE A 1 578 ? 33.461 -24.723 -2.822 1.00 95.19 578 ILE A N 1
ATOM 4754 C CA . ILE A 1 578 ? 32.999 -25.189 -4.128 1.00 95.19 578 ILE A CA 1
ATOM 4755 C C . ILE A 1 578 ? 34.232 -25.335 -5.012 1.00 95.19 578 ILE A C 1
ATOM 4757 O O . ILE A 1 578 ? 35.011 -24.389 -5.100 1.00 95.19 578 ILE A O 1
ATOM 4761 N N . ASP A 1 579 ? 34.408 -26.477 -5.672 1.00 93.94 579 ASP A N 1
ATOM 4762 C CA . ASP A 1 579 ? 35.363 -26.585 -6.776 1.00 93.94 579 ASP A CA 1
ATOM 4763 C C . ASP A 1 579 ? 34.699 -25.990 -8.032 1.00 93.94 579 ASP A C 1
ATOM 4765 O O . ASP A 1 579 ? 33.697 -26.534 -8.508 1.00 93.94 579 ASP A O 1
ATOM 4769 N N . PRO A 1 580 ? 35.186 -24.862 -8.582 1.00 92.50 580 PRO A N 1
ATOM 4770 C CA . PRO A 1 580 ? 34.569 -24.243 -9.754 1.00 92.50 580 PRO A CA 1
ATOM 4771 C C . PRO A 1 580 ? 34.582 -25.139 -11.001 1.00 92.50 580 PRO A C 1
ATOM 4773 O O . PRO A 1 580 ? 33.826 -24.886 -11.937 1.00 92.50 580 PRO A O 1
ATOM 4776 N N . ARG A 1 581 ? 35.422 -26.185 -11.039 1.00 91.69 581 ARG A N 1
ATOM 4777 C CA . ARG A 1 581 ? 35.492 -27.142 -12.156 1.00 91.69 581 ARG A CA 1
ATOM 4778 C C . ARG A 1 581 ? 34.286 -28.083 -12.202 1.00 91.69 581 ARG A C 1
ATOM 4780 O O . ARG A 1 581 ? 33.978 -28.587 -13.285 1.00 91.69 581 ARG A O 1
ATOM 4787 N N . ASP A 1 582 ? 33.592 -28.253 -11.077 1.00 91.31 582 ASP A N 1
ATOM 4788 C CA . ASP A 1 582 ? 32.352 -29.033 -10.964 1.00 91.31 582 ASP A CA 1
ATOM 4789 C C . ASP A 1 582 ? 31.116 -28.256 -11.445 1.00 91.31 582 ASP A C 1
ATOM 4791 O O . ASP A 1 582 ? 30.025 -28.820 -11.561 1.00 91.31 582 ASP A O 1
ATOM 4795 N N . LEU A 1 583 ? 31.270 -26.958 -11.720 1.00 93.12 583 LEU A N 1
ATOM 4796 C CA . LEU A 1 583 ? 30.208 -26.093 -12.216 1.00 93.12 583 LEU A CA 1
ATOM 4797 C C . LEU A 1 583 ? 30.291 -25.931 -13.733 1.00 93.12 583 LEU A C 1
ATOM 4799 O O . LEU A 1 583 ? 31.373 -25.868 -14.322 1.00 93.12 583 LEU A O 1
ATOM 4803 N N . ASP A 1 584 ? 29.130 -25.834 -14.375 1.00 92.44 584 ASP A N 1
ATOM 4804 C CA . ASP A 1 584 ? 29.046 -25.450 -15.781 1.00 92.44 584 ASP A CA 1
ATOM 4805 C C . ASP A 1 584 ? 29.507 -23.996 -15.984 1.00 92.44 584 ASP A C 1
ATOM 4807 O O . ASP A 1 584 ? 29.602 -23.212 -15.049 1.00 92.44 584 ASP A O 1
ATOM 4811 N N . LEU A 1 585 ? 29.828 -23.609 -17.220 1.00 91.75 585 LEU A N 1
ATOM 4812 C CA . LEU A 1 585 ? 30.061 -22.191 -17.517 1.00 91.75 585 LEU A CA 1
ATOM 4813 C C . LEU A 1 585 ? 28.725 -21.446 -17.516 1.00 91.75 585 LEU A C 1
ATOM 4815 O O . LEU A 1 585 ? 27.799 -21.874 -18.209 1.00 91.75 585 LEU A O 1
ATOM 4819 N N . GLY A 1 586 ? 28.658 -20.304 -16.836 1.00 92.81 586 GLY A N 1
ATOM 4820 C CA . GLY A 1 586 ? 27.459 -19.471 -16.799 1.00 92.81 586 GLY A CA 1
ATOM 4821 C C . GLY A 1 586 ? 27.196 -18.826 -15.444 1.00 92.81 586 GLY A C 1
ATOM 4822 O O . GLY A 1 586 ? 28.079 -18.738 -14.591 1.00 92.81 586 GLY A O 1
ATOM 4823 N N . ASP A 1 587 ? 25.969 -18.338 -15.268 1.00 93.69 587 ASP A N 1
ATOM 4824 C CA . ASP A 1 587 ? 25.497 -17.790 -13.998 1.00 93.69 587 ASP A CA 1
ATOM 4825 C C . ASP A 1 587 ? 24.964 -18.865 -13.062 1.00 93.69 587 ASP A C 1
ATOM 4827 O O . ASP A 1 587 ? 24.071 -19.630 -13.422 1.00 93.69 587 ASP A O 1
ATOM 4831 N N . HIS A 1 588 ? 25.436 -18.809 -11.822 1.00 95.12 588 HIS A N 1
ATOM 4832 C CA . HIS A 1 588 ? 25.018 -19.683 -10.741 1.00 95.12 588 HIS A CA 1
ATOM 4833 C C . HIS A 1 588 ? 24.309 -18.891 -9.645 1.00 95.12 588 HIS A C 1
ATOM 4835 O O . HIS A 1 588 ? 24.650 -17.741 -9.335 1.00 95.12 588 HIS A O 1
ATOM 4841 N N . HIS A 1 589 ? 23.312 -19.520 -9.035 1.00 95.38 589 HIS A N 1
ATOM 4842 C CA . HIS A 1 589 ? 22.464 -18.960 -7.997 1.00 95.38 589 HIS A CA 1
ATOM 4843 C C . HIS A 1 589 ? 22.609 -19.770 -6.712 1.00 95.38 589 HIS A C 1
ATOM 4845 O O . HIS A 1 589 ? 22.172 -20.915 -6.631 1.00 95.38 589 HIS A O 1
ATOM 4851 N N . LEU A 1 590 ? 23.182 -19.149 -5.681 1.00 96.06 590 LEU A N 1
ATOM 4852 C CA . LEU A 1 590 ? 23.304 -19.750 -4.357 1.00 96.06 590 LEU A CA 1
ATOM 4853 C C . LEU A 1 590 ? 22.281 -19.123 -3.412 1.00 96.06 590 LEU A C 1
ATOM 4855 O O . LEU A 1 590 ? 22.309 -17.917 -3.161 1.00 96.06 590 LEU A O 1
ATOM 4859 N N . GLU A 1 591 ? 21.390 -19.939 -2.867 1.00 97.31 591 GLU A N 1
ATOM 4860 C CA . GLU A 1 591 ? 20.473 -19.566 -1.798 1.00 97.31 591 GLU A CA 1
ATOM 4861 C C . GLU A 1 591 ? 20.984 -20.104 -0.464 1.00 97.31 591 GLU A C 1
ATOM 4863 O O . GLU A 1 591 ? 21.233 -21.296 -0.314 1.00 97.31 591 GLU A O 1
ATOM 4868 N N . ILE A 1 592 ? 21.107 -19.222 0.524 1.00 97.19 592 ILE A N 1
ATOM 4869 C CA . ILE A 1 592 ? 21.436 -19.572 1.904 1.00 97.19 592 ILE A CA 1
ATOM 4870 C C . ILE A 1 592 ? 20.188 -19.373 2.742 1.00 97.19 592 ILE A C 1
ATOM 4872 O O . ILE A 1 592 ? 19.589 -18.296 2.724 1.00 97.19 592 ILE A O 1
ATOM 4876 N N . LYS A 1 593 ? 19.824 -20.388 3.514 1.00 97.31 593 LYS A N 1
ATOM 4877 C CA . LYS A 1 593 ? 18.644 -20.392 4.363 1.00 97.31 593 LYS A CA 1
ATOM 4878 C C . LYS A 1 593 ? 19.032 -20.688 5.797 1.00 97.31 593 LYS A C 1
ATOM 4880 O O . LYS A 1 593 ? 19.583 -21.739 6.098 1.00 97.31 593 LYS A O 1
ATOM 4885 N N . ALA A 1 594 ? 18.703 -19.776 6.695 1.00 97.25 594 ALA A N 1
ATOM 4886 C CA . ALA A 1 594 ? 18.869 -19.963 8.125 1.00 97.25 594 ALA A CA 1
ATOM 4887 C C . ALA A 1 594 ? 17.513 -20.245 8.762 1.00 97.25 594 ALA A C 1
ATOM 4889 O O . ALA A 1 594 ? 16.509 -19.618 8.413 1.00 97.25 594 ALA A O 1
ATOM 4890 N N . THR A 1 595 ? 17.495 -21.194 9.693 1.00 96.44 595 THR A N 1
ATOM 4891 C CA . THR A 1 595 ? 16.332 -21.479 10.529 1.00 96.44 595 THR A CA 1
ATOM 4892 C C . THR A 1 595 ? 16.761 -21.492 11.991 1.00 96.44 595 THR A C 1
ATOM 4894 O O . THR A 1 595 ? 17.696 -22.216 12.347 1.00 96.44 595 THR A O 1
ATOM 4897 N N . ASP A 1 596 ? 16.081 -20.725 12.837 1.00 95.25 596 ASP A N 1
ATOM 4898 C CA . ASP A 1 596 ? 16.255 -20.791 14.292 1.00 95.25 596 ASP A CA 1
ATOM 4899 C C . ASP A 1 596 ? 15.593 -22.050 14.886 1.00 95.25 596 ASP A C 1
ATOM 4901 O O . ASP A 1 596 ? 15.055 -22.923 14.178 1.00 95.25 596 ASP A O 1
ATOM 4905 N N . ILE A 1 597 ? 15.696 -22.179 16.208 1.00 92.38 597 ILE A N 1
ATOM 4906 C CA . ILE A 1 597 ? 15.064 -23.260 16.970 1.00 92.38 597 ILE A CA 1
ATOM 4907 C C . ILE A 1 597 ? 13.542 -23.097 17.097 1.00 92.38 597 ILE A C 1
ATOM 4909 O O . ILE A 1 597 ? 12.851 -24.114 17.182 1.00 92.38 597 ILE A O 1
ATOM 4913 N N . SER A 1 598 ? 13.027 -21.872 16.988 1.00 91.44 598 SER A N 1
ATOM 4914 C CA . SER A 1 598 ? 11.596 -21.516 17.000 1.00 91.44 598 SER A CA 1
ATOM 4915 C C . SER A 1 598 ? 10.889 -21.812 15.669 1.00 91.44 598 SER A C 1
ATOM 4917 O O . SER A 1 598 ? 9.661 -21.839 15.576 1.00 91.44 598 SER A O 1
ATOM 4919 N N . GLY A 1 599 ? 11.657 -22.097 14.617 1.00 93.56 599 GLY A N 1
ATOM 4920 C CA . GLY A 1 599 ? 11.181 -22.386 13.274 1.00 93.56 599 GLY A CA 1
ATOM 4921 C C . GLY A 1 599 ? 11.034 -21.174 12.354 1.00 93.56 599 GLY A C 1
ATOM 4922 O O . GLY A 1 599 ? 10.570 -21.380 11.223 1.00 93.56 599 GLY A O 1
ATOM 4923 N N . LEU A 1 600 ? 11.435 -19.967 12.769 1.00 93.88 600 LEU A N 1
ATOM 4924 C CA . LEU A 1 600 ? 11.447 -18.798 11.888 1.00 93.88 600 LEU A CA 1
ATOM 4925 C C . LEU A 1 600 ? 12.629 -18.902 10.918 1.00 93.88 600 LEU A C 1
ATOM 4927 O O . LEU A 1 600 ? 13.617 -19.608 11.139 1.00 93.88 600 LEU A O 1
ATOM 4931 N N . LYS A 1 601 ? 12.461 -18.291 9.743 1.00 96.88 601 LYS A N 1
ATOM 4932 C CA . LYS A 1 601 ? 13.320 -18.535 8.581 1.00 96.88 601 LYS A CA 1
ATOM 4933 C C . LYS A 1 601 ? 13.701 -17.237 7.901 1.00 96.88 601 LYS A C 1
ATOM 4935 O O . LYS A 1 601 ? 12.8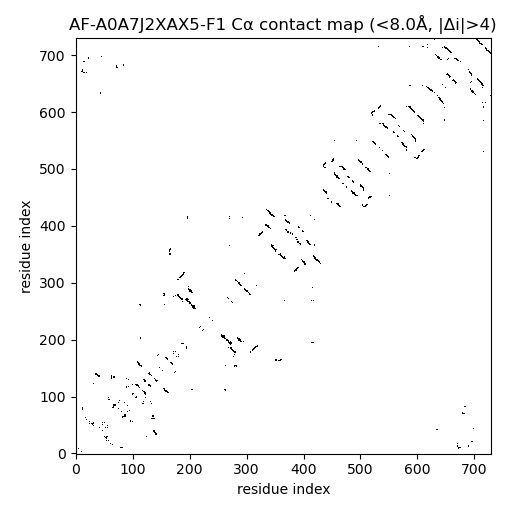44 -16.390 7.661 1.00 96.88 601 LYS A O 1
ATOM 4940 N N . THR A 1 602 ? 14.953 -17.180 7.469 1.00 97.19 602 THR A N 1
ATOM 4941 C CA . THR A 1 602 ? 15.470 -16.143 6.576 1.00 97.19 602 THR A CA 1
ATOM 4942 C C . THR A 1 602 ? 16.207 -16.808 5.426 1.00 97.19 602 THR A C 1
ATOM 4944 O O . THR A 1 602 ? 17.006 -17.715 5.650 1.00 97.19 602 THR A O 1
ATOM 4947 N N . SER A 1 603 ? 15.963 -16.336 4.205 1.00 95.25 603 SER A N 1
ATOM 4948 C CA . SER A 1 603 ? 16.723 -16.726 3.014 1.00 95.25 603 SER A CA 1
ATOM 4949 C C . SER A 1 603 ? 17.496 -15.529 2.469 1.00 95.25 603 SER A C 1
ATOM 4951 O O . SER A 1 603 ? 17.017 -14.392 2.515 1.00 95.25 603 SER A O 1
ATOM 4953 N N . LYS A 1 604 ? 18.680 -15.784 1.916 1.00 95.88 604 LYS A N 1
ATOM 4954 C CA . LYS A 1 604 ? 19.482 -14.800 1.195 1.00 95.88 604 LYS A CA 1
ATOM 4955 C C . LYS A 1 604 ? 20.087 -15.437 -0.046 1.00 95.88 604 LYS A C 1
ATOM 4957 O O . LYS A 1 604 ? 20.790 -16.436 0.055 1.00 95.88 604 LYS A O 1
ATOM 4962 N N . SER A 1 605 ? 19.832 -14.833 -1.200 1.00 93.62 605 SER A N 1
ATOM 4963 C CA . SER A 1 605 ? 20.351 -15.311 -2.480 1.00 93.62 605 SER A CA 1
ATOM 4964 C C . SER A 1 605 ? 21.529 -14.463 -2.939 1.00 93.62 605 SER A C 1
ATOM 4966 O O . SER A 1 605 ? 21.526 -13.236 -2.796 1.00 93.62 605 SER A O 1
ATOM 4968 N N . ILE A 1 606 ? 22.520 -15.122 -3.522 1.00 93.69 606 ILE A N 1
ATOM 4969 C CA . ILE A 1 606 ? 23.635 -14.505 -4.232 1.00 93.69 606 ILE A CA 1
ATOM 4970 C C . ILE A 1 606 ? 23.778 -15.126 -5.610 1.00 93.69 606 ILE A C 1
ATOM 4972 O O . ILE A 1 606 ? 23.244 -16.193 -5.904 1.00 93.69 606 ILE A O 1
ATOM 4976 N N . SER A 1 607 ? 24.469 -14.415 -6.488 1.00 94.12 607 SER A N 1
ATOM 4977 C CA . SER A 1 607 ? 24.760 -14.891 -7.833 1.00 94.12 607 SER A CA 1
ATOM 4978 C C . SER A 1 607 ? 26.196 -14.557 -8.186 1.00 94.12 607 SER A C 1
ATOM 4980 O O . SER A 1 607 ? 26.698 -13.496 -7.792 1.00 94.12 607 SER A O 1
ATOM 4982 N N . PHE A 1 608 ? 26.836 -15.484 -8.882 1.00 95.06 608 PHE A N 1
ATOM 4983 C CA . PHE A 1 608 ? 28.197 -15.375 -9.385 1.00 95.06 608 PHE A CA 1
ATOM 4984 C C . PHE A 1 608 ? 28.285 -16.095 -10.731 1.00 95.06 608 PHE A C 1
ATOM 4986 O O . PHE A 1 608 ? 27.444 -16.938 -11.041 1.00 95.06 608 PHE A O 1
ATOM 4993 N N . SER A 1 609 ? 29.284 -15.742 -11.524 1.00 95.06 609 SER A N 1
ATOM 4994 C CA . SER A 1 609 ? 29.481 -16.258 -12.872 1.00 95.06 609 SER A CA 1
ATOM 4995 C C . SER A 1 609 ? 30.761 -17.081 -12.927 1.00 95.06 609 SER A C 1
ATOM 4997 O O . SER A 1 609 ? 31.801 -16.632 -12.439 1.00 95.06 609 SER A O 1
ATOM 4999 N N . VAL A 1 610 ? 30.688 -18.264 -13.532 1.00 94.19 610 VAL A N 1
ATOM 5000 C CA . VAL A 1 610 ? 31.836 -19.146 -13.765 1.00 94.19 610 VAL A CA 1
ATOM 5001 C C . VAL A 1 610 ? 32.269 -19.017 -15.222 1.00 94.19 610 VAL A C 1
ATOM 5003 O O . VAL A 1 610 ? 31.474 -19.236 -16.138 1.00 94.19 610 VAL A O 1
ATOM 5006 N N . ILE A 1 611 ? 33.531 -18.644 -15.430 1.00 93.56 611 ILE A N 1
ATOM 5007 C CA . ILE A 1 611 ? 34.159 -18.451 -16.743 1.00 93.56 611 ILE A CA 1
ATOM 5008 C C . ILE A 1 611 ? 35.351 -19.396 -16.925 1.00 93.56 611 ILE A C 1
ATOM 5010 O O . ILE A 1 611 ? 35.797 -20.026 -15.970 1.00 93.56 611 ILE A O 1
ATOM 5014 N N . ASN A 1 612 ? 35.870 -19.454 -18.150 1.00 90.31 612 ASN A N 1
ATOM 5015 C CA . ASN A 1 612 ? 37.172 -20.022 -18.497 1.00 90.31 612 ASN A CA 1
ATOM 5016 C C . ASN A 1 612 ? 37.951 -19.047 -19.400 1.00 90.31 612 ASN A C 1
ATOM 5018 O O . ASN A 1 612 ? 37.435 -17.992 -19.784 1.00 90.31 612 ASN A O 1
ATOM 5022 N N . ASN A 1 613 ? 39.150 -19.440 -19.828 1.00 82.31 613 ASN A N 1
ATOM 5023 C CA . ASN A 1 613 ? 40.008 -18.617 -20.690 1.00 82.31 613 ASN A CA 1
ATOM 5024 C C . ASN A 1 613 ? 39.466 -18.343 -22.115 1.00 82.31 613 ASN A C 1
ATOM 5026 O O . ASN A 1 613 ? 40.106 -17.628 -22.882 1.00 82.31 613 ASN A O 1
ATOM 5030 N N . SER A 1 614 ? 38.336 -18.926 -22.531 1.00 80.56 614 SER A N 1
ATOM 5031 C CA . SER A 1 614 ? 37.817 -18.844 -23.911 1.00 80.56 614 SER A CA 1
ATOM 5032 C C . SER A 1 614 ? 36.373 -18.335 -24.004 1.00 80.56 614 SER A C 1
ATOM 5034 O O . SER A 1 614 ? 35.694 -18.579 -25.003 1.00 80.56 614 SER A O 1
ATOM 5036 N N . VAL A 1 615 ? 35.877 -17.633 -22.982 1.00 80.12 615 VAL A N 1
ATOM 5037 C CA . VAL A 1 615 ? 34.502 -17.113 -22.985 1.00 80.12 615 VAL A CA 1
ATOM 5038 C C . VAL A 1 615 ? 34.363 -15.903 -23.914 1.00 80.12 615 VAL A C 1
ATOM 5040 O O . VAL A 1 615 ? 35.074 -14.909 -23.781 1.00 80.12 615 VAL A O 1
ATOM 5043 N N . ALA A 1 616 ? 33.392 -15.964 -24.828 1.00 81.31 616 ALA A N 1
ATOM 5044 C CA . ALA A 1 616 ? 33.003 -14.829 -25.658 1.00 81.31 616 ALA A CA 1
ATOM 5045 C C . ALA A 1 616 ? 32.143 -13.823 -24.872 1.00 81.31 616 ALA A C 1
ATOM 5047 O O . ALA A 1 616 ? 31.277 -14.201 -24.079 1.00 81.31 616 ALA A O 1
ATOM 5048 N N . GLY A 1 617 ? 32.364 -12.531 -25.123 1.00 86.06 617 GLY A N 1
ATOM 5049 C CA . GLY A 1 617 ? 31.532 -11.454 -24.587 1.00 86.06 617 GLY A CA 1
ATOM 5050 C C . GLY A 1 617 ? 30.101 -11.446 -25.153 1.00 86.06 617 GLY A C 1
ATOM 5051 O O . GLY A 1 617 ? 29.760 -12.250 -26.026 1.00 86.06 617 GLY A O 1
ATOM 5052 N N . PRO A 1 618 ? 29.237 -10.548 -24.653 1.00 93.56 618 PRO A N 1
ATOM 5053 C CA . PRO A 1 618 ? 27.903 -10.352 -25.215 1.00 93.56 618 PRO A CA 1
ATOM 5054 C C . PRO A 1 618 ? 27.976 -9.912 -26.689 1.00 93.56 618 PRO A C 1
ATOM 5056 O O . PRO A 1 618 ? 28.868 -9.170 -27.081 1.00 93.56 618 PRO A O 1
ATOM 5059 N N . LYS A 1 619 ? 27.017 -10.342 -27.511 1.00 94.00 619 LYS A N 1
ATOM 5060 C CA . LYS A 1 619 ? 26.904 -9.966 -28.926 1.00 94.00 619 LYS A CA 1
ATOM 5061 C C . LYS A 1 619 ? 25.738 -9.003 -29.112 1.00 94.00 619 LYS A C 1
ATOM 5063 O O . LYS A 1 619 ? 24.608 -9.305 -28.723 1.00 94.00 619 LYS A O 1
ATOM 5068 N N . ILE A 1 620 ? 26.016 -7.870 -29.744 1.00 94.50 620 ILE A N 1
ATOM 5069 C CA . ILE A 1 620 ? 25.006 -6.902 -30.175 1.00 94.50 620 ILE A CA 1
ATOM 5070 C C . ILE A 1 620 ? 24.532 -7.365 -31.553 1.00 94.50 620 ILE A C 1
ATOM 5072 O O . ILE A 1 620 ? 25.303 -7.337 -32.507 1.00 94.50 620 ILE A O 1
ATOM 5076 N N . ILE A 1 621 ? 23.309 -7.888 -31.621 1.00 93.75 621 ILE A N 1
ATOM 5077 C CA . ILE A 1 621 ? 22.720 -8.435 -32.850 1.00 93.75 621 ILE A CA 1
ATOM 5078 C C . ILE A 1 621 ? 22.213 -7.295 -33.727 1.00 93.75 621 ILE A C 1
ATOM 5080 O O . ILE A 1 621 ? 22.435 -7.305 -34.933 1.00 93.75 621 ILE A O 1
ATOM 5084 N N . ASP A 1 622 ? 21.531 -6.335 -33.106 1.00 92.88 622 ASP A N 1
ATOM 5085 C CA . ASP A 1 622 ? 20.936 -5.193 -33.787 1.00 92.88 622 ASP A CA 1
ATOM 5086 C C . ASP A 1 622 ? 20.901 -3.974 -32.858 1.00 92.88 622 ASP A C 1
ATOM 5088 O O . ASP A 1 622 ? 20.780 -4.120 -31.636 1.00 92.88 622 ASP A O 1
ATOM 5092 N N . LEU A 1 623 ? 21.016 -2.784 -33.443 1.00 95.25 623 LEU A N 1
ATOM 5093 C CA . LEU A 1 623 ? 20.949 -1.489 -32.771 1.00 95.25 623 LEU A CA 1
ATOM 5094 C C . LEU A 1 623 ? 20.268 -0.492 -33.712 1.00 95.25 623 LEU A C 1
ATOM 5096 O O . LEU A 1 623 ? 20.806 -0.158 -34.766 1.00 95.25 623 LEU A O 1
ATOM 5100 N N . TYR A 1 624 ? 19.107 0.013 -33.310 1.00 92.81 624 TYR A N 1
ATOM 5101 C CA . TYR A 1 624 ? 18.306 0.921 -34.128 1.00 92.81 624 TYR A CA 1
ATOM 5102 C C . TYR A 1 624 ? 17.547 1.931 -33.268 1.00 92.81 624 TYR A C 1
ATOM 5104 O O . TYR A 1 624 ? 17.502 1.831 -32.042 1.00 92.81 624 TYR A O 1
ATOM 5112 N N . HIS A 1 625 ? 16.943 2.923 -33.916 1.00 91.56 625 HIS A N 1
ATOM 5113 C CA . HIS A 1 625 ? 16.092 3.916 -33.270 1.00 91.56 625 HIS A CA 1
ATOM 5114 C C . HIS A 1 625 ? 14.698 3.910 -33.888 1.00 91.56 625 HIS A C 1
ATOM 5116 O O . HIS A 1 625 ? 14.528 3.587 -35.065 1.00 91.56 625 HIS A O 1
ATOM 5122 N N . HIS A 1 626 ? 13.705 4.274 -33.084 1.00 88.56 626 HIS A N 1
ATOM 5123 C CA . HIS A 1 626 ? 12.329 4.456 -33.516 1.00 88.56 626 HIS A CA 1
ATOM 5124 C C . HIS A 1 626 ? 11.811 5.833 -33.063 1.00 88.56 626 HIS A C 1
ATOM 5126 O O . HIS A 1 626 ? 12.034 6.187 -31.902 1.00 88.56 626 HIS A O 1
ATOM 5132 N N . PRO A 1 627 ? 11.095 6.580 -33.924 1.00 88.19 627 PRO A N 1
ATOM 5133 C CA . PRO A 1 627 ? 10.870 6.300 -35.349 1.00 88.19 627 PRO A CA 1
ATOM 5134 C C . PRO A 1 627 ? 12.164 6.438 -36.171 1.00 88.19 627 PRO A C 1
ATOM 5136 O O . PRO A 1 627 ? 13.083 7.142 -35.769 1.00 88.19 627 PRO A O 1
ATOM 5139 N N . SER A 1 628 ? 12.246 5.773 -37.328 1.00 89.06 628 SER A N 1
ATOM 5140 C CA . SER A 1 628 ? 13.451 5.778 -38.185 1.00 89.06 628 SER A CA 1
ATOM 5141 C C . SER A 1 628 ? 13.741 7.127 -38.855 1.00 89.06 628 SER A C 1
ATOM 5143 O O . SER A 1 628 ? 14.822 7.335 -39.397 1.00 89.06 628 SER A O 1
ATOM 5145 N N . GLN A 1 629 ? 12.746 8.013 -38.892 1.00 89.50 629 GLN A N 1
ATOM 5146 C CA . GLN A 1 629 ? 12.839 9.377 -39.410 1.00 89.50 629 GLN A CA 1
ATOM 5147 C C . GLN A 1 629 ? 12.136 10.312 -38.419 1.00 89.50 629 GLN A C 1
ATOM 5149 O O . GLN A 1 629 ? 10.970 10.647 -38.626 1.00 89.50 629 GLN A O 1
ATOM 5154 N N . PRO A 1 630 ? 12.794 10.654 -37.302 1.00 91.00 630 PRO A N 1
ATOM 5155 C CA . PRO A 1 630 ? 12.165 11.420 -36.239 1.00 91.00 630 PRO A CA 1
ATOM 5156 C C . PRO A 1 630 ? 11.982 12.890 -36.610 1.00 91.00 630 PRO A C 1
ATOM 5158 O O . PRO A 1 630 ? 12.862 13.534 -37.186 1.00 91.00 630 PRO A O 1
ATOM 5161 N N . THR A 1 631 ? 10.829 13.416 -36.224 1.00 89.19 631 THR A N 1
ATOM 5162 C CA . THR A 1 631 ? 10.474 14.834 -36.224 1.00 89.19 631 THR A CA 1
ATOM 5163 C C . THR A 1 631 ? 10.669 15.428 -34.820 1.00 89.19 631 THR A C 1
ATOM 5165 O O . THR A 1 631 ? 10.893 14.686 -33.859 1.00 89.19 631 THR A O 1
ATOM 5168 N N . PRO A 1 632 ? 10.578 16.758 -34.648 1.00 86.19 632 PRO A N 1
ATOM 5169 C CA . PRO A 1 632 ? 10.773 17.397 -33.345 1.00 86.19 632 PRO A CA 1
ATOM 5170 C C . PRO A 1 632 ? 9.707 17.072 -32.298 1.00 86.19 632 PRO A C 1
ATOM 5172 O O . PRO A 1 632 ? 9.929 17.341 -31.122 1.00 86.19 632 PRO A O 1
ATOM 5175 N N . ASP A 1 633 ? 8.563 16.532 -32.717 1.00 83.69 633 ASP A N 1
ATOM 5176 C CA . ASP A 1 633 ? 7.474 16.127 -31.824 1.00 83.69 633 ASP A CA 1
ATOM 5177 C C . ASP A 1 633 ? 7.528 14.623 -31.496 1.00 83.69 633 ASP A C 1
ATOM 5179 O O . ASP A 1 633 ? 6.759 14.137 -30.662 1.00 83.69 633 ASP A O 1
ATOM 5183 N N . ASP A 1 634 ? 8.436 13.877 -32.138 1.00 85.06 634 ASP A N 1
ATOM 5184 C CA . ASP A 1 634 ? 8.575 12.445 -31.925 1.00 85.06 634 ASP A CA 1
ATOM 5185 C C . ASP A 1 634 ? 9.393 12.136 -30.677 1.00 85.06 634 ASP A C 1
ATOM 5187 O O . ASP A 1 634 ? 10.475 12.673 -30.425 1.00 85.06 634 ASP A O 1
ATOM 5191 N N . ASN A 1 635 ? 8.895 11.164 -29.925 1.00 86.31 635 ASN A N 1
ATOM 5192 C CA . ASN A 1 635 ? 9.631 10.575 -28.830 1.00 86.31 635 ASN A CA 1
ATOM 5193 C C . ASN A 1 635 ? 10.568 9.481 -29.353 1.00 86.31 635 ASN A C 1
ATOM 5195 O O . ASN A 1 635 ? 10.113 8.427 -29.803 1.00 86.31 635 ASN A O 1
ATOM 5199 N N . ILE A 1 636 ? 11.875 9.726 -29.279 1.00 89.50 636 ILE A N 1
ATOM 5200 C CA . ILE A 1 636 ? 12.881 8.820 -29.836 1.00 89.50 636 ILE A CA 1
ATOM 5201 C C . ILE A 1 636 ? 13.250 7.754 -28.809 1.00 89.50 636 ILE A C 1
ATOM 5203 O O . ILE A 1 636 ? 13.638 8.073 -27.683 1.00 89.50 636 ILE A O 1
ATOM 5207 N N . ILE A 1 637 ? 13.204 6.487 -29.216 1.00 90.38 637 ILE A N 1
ATOM 5208 C CA . ILE A 1 637 ? 13.662 5.351 -28.408 1.00 90.38 637 ILE A CA 1
ATOM 5209 C C . ILE A 1 637 ? 14.762 4.616 -29.167 1.00 90.38 637 ILE A C 1
ATOM 5211 O O . ILE A 1 637 ? 14.607 4.300 -30.347 1.00 90.38 637 ILE A O 1
ATOM 5215 N N . ILE A 1 638 ? 15.877 4.340 -28.489 1.00 92.69 638 ILE A N 1
ATOM 5216 C CA . ILE A 1 638 ? 16.947 3.487 -29.017 1.00 92.69 638 ILE A CA 1
ATOM 5217 C C . ILE A 1 638 ? 16.709 2.067 -28.537 1.00 92.69 638 ILE A C 1
ATOM 5219 O O . ILE A 1 638 ? 16.596 1.866 -27.330 1.00 92.69 638 ILE A O 1
ATOM 5223 N N . TYR A 1 639 ? 16.693 1.101 -29.450 1.00 92.44 639 TYR A N 1
ATOM 5224 C CA . TYR A 1 639 ? 16.551 -0.321 -29.161 1.00 92.44 639 TYR A CA 1
ATOM 5225 C C . TYR A 1 639 ? 17.815 -1.093 -29.518 1.00 92.44 639 TYR A C 1
ATOM 5227 O O . TYR A 1 639 ? 18.477 -0.806 -30.512 1.00 92.44 639 TYR A O 1
ATOM 5235 N N . ALA A 1 640 ? 18.131 -2.098 -28.708 1.00 94.06 640 ALA A N 1
ATOM 5236 C CA . ALA A 1 640 ? 19.254 -2.993 -28.903 1.00 94.06 640 ALA A CA 1
ATOM 5237 C C . ALA A 1 640 ? 18.833 -4.442 -28.650 1.00 94.06 640 ALA A C 1
ATOM 5239 O O . ALA A 1 640 ? 18.427 -4.810 -27.540 1.00 94.06 640 ALA A O 1
ATOM 5240 N N . ASN A 1 641 ? 18.978 -5.280 -29.675 1.00 92.25 641 ASN A N 1
ATOM 5241 C CA . ASN A 1 641 ? 18.862 -6.722 -29.529 1.00 92.25 641 ASN A CA 1
ATOM 5242 C C . ASN A 1 641 ? 20.233 -7.284 -29.147 1.00 92.25 641 ASN A C 1
ATOM 5244 O O . ASN A 1 641 ? 21.208 -7.164 -29.891 1.00 92.25 641 ASN A O 1
ATOM 5248 N N . ILE A 1 642 ? 20.315 -7.871 -27.958 1.00 93.12 642 ILE A N 1
ATOM 5249 C CA . ILE A 1 642 ? 21.569 -8.306 -27.354 1.00 93.12 642 ILE A CA 1
ATOM 5250 C C . ILE A 1 642 ? 21.425 -9.769 -26.961 1.00 93.12 642 ILE A C 1
ATOM 5252 O O . ILE A 1 642 ? 20.509 -10.141 -26.228 1.00 93.12 642 ILE A O 1
ATOM 5256 N N . SER A 1 643 ? 22.387 -10.585 -27.380 1.00 91.31 643 SER A N 1
ATOM 5257 C CA . SER A 1 643 ? 22.528 -11.958 -26.903 1.00 91.31 643 SER A CA 1
ATOM 5258 C C . SER A 1 643 ? 23.769 -12.099 -26.033 1.00 91.31 643 SER A C 1
ATOM 5260 O O . SER A 1 643 ? 24.806 -11.486 -26.274 1.00 91.31 643 SER A O 1
ATOM 5262 N N . SER A 1 644 ? 23.684 -12.929 -25.003 1.00 89.81 644 SER A N 1
ATOM 5263 C CA . SER A 1 644 ? 24.861 -13.408 -24.289 1.00 89.81 644 SER A CA 1
ATOM 5264 C C . SER A 1 644 ? 24.642 -14.873 -23.966 1.00 89.81 644 SER A C 1
ATOM 5266 O O . SER A 1 644 ? 23.637 -15.260 -23.373 1.00 89.81 644 SER A O 1
ATOM 5268 N N . GLU A 1 645 ? 25.558 -15.705 -24.445 1.00 86.81 645 GLU A N 1
ATOM 5269 C CA . GLU A 1 645 ? 25.500 -17.140 -24.214 1.00 86.81 645 GLU A CA 1
ATOM 5270 C C . GLU A 1 645 ? 25.874 -17.413 -22.752 1.00 86.81 645 GLU A C 1
ATOM 5272 O O . GLU A 1 645 ? 26.939 -16.999 -22.307 1.00 86.81 645 GLU A O 1
ATOM 5277 N N . ARG A 1 646 ? 25.014 -18.124 -22.008 1.00 87.25 646 ARG A N 1
ATOM 5278 C CA . ARG A 1 646 ? 25.242 -18.616 -20.626 1.00 87.25 646 ARG A CA 1
ATOM 5279 C C . ARG A 1 646 ? 25.330 -17.559 -19.513 1.00 87.25 646 ARG A C 1
ATOM 5281 O O . ARG A 1 646 ? 25.185 -17.917 -18.346 1.00 87.25 646 ARG A O 1
ATOM 5288 N N . PHE A 1 647 ? 25.498 -16.283 -19.851 1.00 91.62 647 PHE A N 1
ATOM 5289 C CA . PHE A 1 647 ? 25.607 -15.172 -18.900 1.00 91.62 647 PHE A CA 1
ATOM 5290 C C . PHE A 1 647 ? 24.461 -14.179 -19.081 1.00 91.62 647 PHE A C 1
ATOM 5292 O O . PHE A 1 647 ? 24.099 -13.816 -20.199 1.00 91.62 647 PHE A O 1
ATOM 5299 N N . LYS A 1 648 ? 23.888 -13.699 -17.980 1.00 91.06 648 LYS A N 1
ATOM 5300 C CA . LYS A 1 648 ? 22.875 -12.644 -18.005 1.00 91.06 648 LYS A CA 1
ATOM 5301 C C . LYS A 1 648 ? 23.525 -11.317 -18.363 1.00 91.06 648 LYS A C 1
ATOM 5303 O O . LYS A 1 648 ? 24.623 -10.991 -17.916 1.00 91.06 648 LYS A O 1
ATOM 5308 N N . ILE A 1 649 ? 22.807 -10.505 -19.130 1.00 91.62 649 ILE A N 1
ATOM 5309 C CA . ILE A 1 649 ? 23.185 -9.108 -19.332 1.00 91.62 649 ILE A CA 1
ATOM 5310 C C . ILE A 1 649 ? 23.031 -8.372 -18.001 1.00 91.62 649 ILE A C 1
ATOM 5312 O O . ILE A 1 649 ? 21.977 -8.430 -17.367 1.00 91.62 649 ILE A O 1
ATOM 5316 N N . LYS A 1 650 ? 24.107 -7.717 -17.567 1.00 90.19 650 LYS A N 1
ATOM 5317 C CA . LYS A 1 650 ? 24.191 -7.020 -16.284 1.00 90.19 650 LYS A CA 1
ATOM 5318 C C . LYS A 1 650 ? 23.891 -5.537 -16.465 1.00 90.19 650 LYS A C 1
ATOM 5320 O O . LYS A 1 650 ? 23.031 -4.991 -15.776 1.00 90.19 650 LYS A O 1
ATOM 5325 N N . ASP A 1 651 ? 24.584 -4.906 -17.408 1.00 92.31 651 ASP A N 1
ATOM 5326 C CA . ASP A 1 651 ? 24.463 -3.483 -17.693 1.00 92.31 651 ASP A CA 1
ATOM 5327 C C . ASP A 1 651 ? 24.496 -3.238 -19.202 1.00 92.31 651 ASP A C 1
ATOM 5329 O O . ASP A 1 651 ? 25.278 -3.848 -19.928 1.00 92.31 651 ASP A O 1
ATOM 5333 N N . VAL A 1 652 ? 23.650 -2.320 -19.660 1.00 95.19 652 VAL A N 1
ATOM 5334 C CA . VAL A 1 652 ? 23.678 -1.786 -21.021 1.00 95.19 652 VAL A CA 1
ATOM 5335 C C . VAL A 1 652 ? 23.675 -0.273 -20.900 1.00 95.19 652 VAL A C 1
ATOM 5337 O O . VAL A 1 652 ? 22.760 0.311 -20.314 1.00 95.19 652 VAL A O 1
ATOM 5340 N N . TRP A 1 653 ? 24.725 0.357 -21.408 1.00 96.12 653 TRP A N 1
ATOM 5341 C CA . TRP A 1 653 ? 24.908 1.799 -21.364 1.00 96.12 653 TRP A CA 1
ATOM 5342 C C . TRP A 1 653 ? 24.839 2.369 -22.768 1.00 96.12 653 TRP A C 1
ATOM 5344 O O . TRP A 1 653 ? 25.627 1.996 -23.627 1.00 96.12 653 TRP A O 1
ATOM 5354 N N . LEU A 1 654 ? 23.921 3.303 -22.972 1.00 96.25 654 LEU A N 1
ATOM 5355 C CA . LEU A 1 654 ? 23.816 4.121 -24.165 1.00 96.25 654 LEU A CA 1
ATOM 5356 C C . LEU A 1 654 ? 24.638 5.395 -23.979 1.00 96.25 654 LEU A C 1
ATOM 5358 O O . LEU A 1 654 ? 24.502 6.097 -22.974 1.00 96.25 654 LEU A O 1
ATOM 5362 N N . TYR A 1 655 ? 25.463 5.705 -24.966 1.00 96.50 655 TYR A N 1
ATOM 5363 C CA . TYR A 1 655 ? 26.189 6.960 -25.067 1.00 96.50 655 TYR A CA 1
ATOM 5364 C C . TYR A 1 655 ? 25.595 7.778 -26.207 1.00 96.50 655 TYR A C 1
ATOM 5366 O O . TYR A 1 655 ? 25.365 7.253 -27.293 1.00 96.50 655 TYR A O 1
ATOM 5374 N N . LEU A 1 656 ? 25.338 9.055 -25.943 1.00 94.31 656 LEU A N 1
ATOM 5375 C CA . LEU A 1 656 ? 24.741 10.009 -26.873 1.00 94.31 656 LEU A CA 1
ATOM 5376 C C . LEU A 1 656 ? 25.666 11.207 -26.997 1.00 94.31 656 LEU A C 1
ATOM 5378 O O . LEU A 1 656 ? 25.989 11.834 -25.996 1.00 94.31 656 LEU A O 1
ATOM 5382 N N . GLU A 1 657 ? 26.058 11.545 -28.209 1.00 94.19 657 GLU A N 1
ATOM 5383 C CA . GLU A 1 657 ? 26.843 12.721 -28.537 1.00 94.19 657 GLU A CA 1
ATOM 5384 C C . GLU A 1 657 ? 25.937 13.727 -29.253 1.00 94.19 657 GLU A C 1
ATOM 5386 O O . GLU A 1 657 ? 25.483 13.480 -30.371 1.00 94.19 657 GLU A O 1
ATOM 5391 N N . VAL A 1 658 ? 25.653 14.842 -28.573 1.00 88.62 658 VAL A N 1
ATOM 5392 C CA . VAL A 1 658 ? 24.821 15.951 -29.067 1.00 88.62 658 VAL A CA 1
ATOM 5393 C C . VAL A 1 658 ? 25.591 17.247 -28.837 1.00 88.62 658 VAL A C 1
ATOM 5395 O O . VAL A 1 658 ? 26.044 17.503 -27.719 1.00 88.62 658 VAL A O 1
ATOM 5398 N N . ASP A 1 659 ? 25.798 18.037 -29.891 1.00 84.25 659 ASP A N 1
ATOM 5399 C CA . ASP A 1 659 ? 26.542 19.309 -29.852 1.00 84.25 659 ASP A CA 1
ATOM 5400 C C . ASP A 1 659 ? 27.924 19.210 -29.167 1.00 84.25 659 ASP A C 1
ATOM 5402 O O . ASP A 1 659 ? 28.337 20.083 -28.398 1.00 84.25 659 ASP A O 1
ATOM 5406 N N . GLY A 1 660 ? 28.640 18.104 -29.399 1.00 82.12 660 GLY A N 1
ATOM 5407 C CA . GLY A 1 660 ? 29.966 17.841 -28.824 1.00 82.12 660 GLY A CA 1
ATOM 5408 C C . GLY A 1 660 ? 29.969 17.445 -27.340 1.00 82.12 660 GLY A C 1
ATOM 5409 O O . GLY A 1 660 ? 31.040 17.322 -26.743 1.00 82.12 660 GLY A O 1
ATOM 5410 N N . LYS A 1 661 ? 28.800 17.231 -26.720 1.00 89.00 661 LYS A N 1
ATOM 5411 C CA . LYS A 1 661 ? 28.673 16.705 -25.353 1.00 89.00 661 LYS A CA 1
ATOM 5412 C C . LYS A 1 661 ? 28.239 15.247 -25.377 1.00 89.00 661 LYS A C 1
ATOM 5414 O O . LYS A 1 661 ? 27.256 14.906 -26.027 1.00 89.00 661 LYS A O 1
ATOM 5419 N N . VAL A 1 662 ? 28.934 14.413 -24.602 1.00 92.12 662 VAL A N 1
ATOM 5420 C CA . VAL A 1 662 ? 28.582 12.999 -24.422 1.00 92.12 662 VAL A CA 1
ATOM 5421 C C . VAL A 1 662 ? 27.738 12.821 -23.160 1.00 92.12 662 VAL A C 1
ATOM 5423 O O . VAL A 1 662 ? 28.175 13.142 -22.054 1.00 92.12 662 VAL A O 1
ATOM 5426 N N . ILE A 1 663 ? 26.534 12.284 -23.326 1.00 91.12 663 ILE A N 1
ATOM 5427 C CA . ILE A 1 663 ? 25.588 11.928 -22.269 1.00 91.12 663 ILE A CA 1
ATOM 5428 C C . ILE A 1 663 ? 25.543 10.403 -22.173 1.00 91.12 663 ILE A C 1
ATOM 5430 O O . ILE A 1 663 ? 25.437 9.715 -23.184 1.00 91.12 663 ILE A O 1
ATOM 5434 N N . LYS A 1 664 ? 25.605 9.870 -20.951 1.00 92.88 664 LYS A N 1
ATOM 5435 C CA . LYS A 1 664 ? 25.498 8.434 -20.674 1.00 92.88 664 LYS A CA 1
ATOM 5436 C C . LYS A 1 664 ? 24.137 8.129 -20.049 1.00 92.88 664 LYS A C 1
ATOM 5438 O O . LYS A 1 664 ? 23.801 8.712 -19.019 1.00 92.88 664 LYS A O 1
ATOM 5443 N N . LYS A 1 665 ? 23.378 7.210 -20.646 1.00 91.12 665 LYS A N 1
ATOM 5444 C CA . LYS A 1 665 ? 22.084 6.714 -20.153 1.00 91.12 665 LYS A CA 1
ATOM 5445 C C . LYS A 1 665 ? 22.118 5.199 -19.987 1.00 91.12 665 LYS A C 1
ATOM 5447 O O . LYS A 1 665 ? 22.796 4.504 -20.738 1.00 91.12 665 LYS A O 1
ATOM 5452 N N . ARG A 1 666 ? 21.392 4.672 -19.005 1.00 91.88 666 ARG A N 1
ATOM 5453 C CA . ARG A 1 666 ? 21.202 3.224 -18.868 1.00 91.88 666 ARG A CA 1
ATOM 5454 C C . ARG A 1 666 ? 20.079 2.776 -19.803 1.00 91.88 666 ARG A C 1
ATOM 5456 O O . ARG A 1 666 ? 19.079 3.475 -19.902 1.00 91.88 666 ARG A O 1
ATOM 5463 N N . MET A 1 667 ? 20.239 1.626 -20.454 1.00 91.88 667 MET A N 1
ATOM 5464 C CA . MET A 1 667 ? 19.147 0.961 -21.165 1.00 91.88 667 MET A CA 1
ATOM 5465 C C . MET A 1 667 ? 18.492 -0.080 -20.259 1.00 91.88 667 MET A C 1
ATOM 5467 O O . MET A 1 667 ? 19.162 -0.777 -19.488 1.00 91.88 667 MET A O 1
ATOM 5471 N N . PHE A 1 668 ? 17.176 -0.192 -20.366 1.00 88.88 668 PHE A N 1
ATOM 5472 C CA . PHE A 1 668 ? 16.350 -1.123 -19.608 1.00 88.88 668 PHE A CA 1
ATOM 5473 C C . PHE A 1 668 ? 15.762 -2.177 -20.532 1.00 88.88 668 PHE A C 1
ATOM 5475 O O . PHE A 1 668 ? 15.729 -2.008 -21.746 1.00 88.88 668 PHE A O 1
ATOM 5482 N N . ARG A 1 669 ? 15.322 -3.297 -19.966 1.00 84.44 669 ARG A N 1
ATOM 5483 C CA . ARG A 1 669 ? 14.747 -4.378 -20.757 1.00 84.44 669 ARG A CA 1
ATOM 5484 C C . ARG A 1 669 ? 13.257 -4.117 -20.965 1.00 84.44 669 ARG A C 1
ATOM 5486 O O . ARG A 1 669 ? 12.498 -4.068 -20.003 1.00 84.44 669 ARG A O 1
ATOM 5493 N N . TYR A 1 670 ? 12.869 -3.964 -22.218 1.00 81.06 670 TYR A N 1
ATOM 5494 C CA . TYR A 1 670 ? 11.489 -3.965 -22.669 1.00 81.06 670 TYR A CA 1
ATOM 5495 C C . TYR A 1 670 ? 11.047 -5.425 -22.859 1.00 81.06 670 TYR A C 1
ATOM 5497 O O . TYR A 1 670 ? 11.862 -6.356 -22.839 1.00 81.06 670 TYR A O 1
ATOM 5505 N N . ALA A 1 671 ? 9.746 -5.635 -22.991 1.00 70.75 671 ALA A N 1
ATOM 5506 C CA . ALA A 1 671 ? 9.105 -6.886 -23.386 1.00 70.75 671 ALA A CA 1
ATOM 5507 C C . ALA A 1 671 ? 9.515 -8.099 -22.531 1.00 70.75 671 ALA A C 1
ATOM 5509 O O . ALA A 1 671 ? 9.701 -9.212 -23.013 1.00 70.75 671 ALA A O 1
ATOM 5510 N N . SER A 1 672 ? 9.714 -7.883 -21.226 1.00 65.00 672 SER A N 1
ATOM 5511 C CA . SER A 1 672 ? 10.215 -8.900 -20.296 1.00 65.00 672 SER A CA 1
ATOM 5512 C C . SER A 1 672 ? 9.117 -9.449 -19.386 1.00 65.00 672 SER A C 1
ATOM 5514 O O . SER A 1 672 ? 8.565 -8.696 -18.598 1.00 65.00 672 SER A O 1
ATOM 5516 N N . PHE A 1 673 ? 8.917 -10.776 -19.423 1.00 57.19 673 PHE A N 1
ATOM 5517 C CA . PHE A 1 673 ? 8.131 -11.592 -18.474 1.00 57.19 673 PHE A CA 1
ATOM 5518 C C . PHE A 1 673 ? 6.604 -11.366 -18.386 1.00 57.19 673 PHE A C 1
ATOM 5520 O O . PHE A 1 673 ? 6.142 -10.297 -18.006 1.00 57.19 673 PHE A O 1
ATOM 5527 N N . PRO A 1 674 ? 5.853 -12.486 -18.391 1.00 51.03 674 PRO A N 1
ATOM 5528 C CA . PRO A 1 674 ? 5.594 -13.298 -19.578 1.00 51.03 674 PRO A CA 1
ATOM 5529 C C . PRO A 1 674 ? 4.737 -12.526 -20.596 1.00 51.03 674 PRO A C 1
ATOM 5531 O O . PRO A 1 674 ? 3.997 -11.624 -20.211 1.00 51.03 674 PRO A O 1
ATOM 5534 N N . ALA A 1 675 ? 4.777 -12.936 -21.868 1.00 52.53 675 ALA A N 1
ATOM 5535 C CA . ALA A 1 675 ? 3.705 -12.616 -22.806 1.00 52.53 675 ALA A CA 1
ATOM 5536 C C . ALA A 1 675 ? 2.398 -13.112 -22.176 1.00 52.53 675 ALA A C 1
ATOM 5538 O O . ALA A 1 675 ? 2.193 -14.319 -22.020 1.00 52.53 675 ALA A O 1
ATOM 5539 N N . GLN A 1 676 ? 1.578 -12.191 -21.683 1.00 57.59 676 GLN A N 1
ATOM 5540 C CA . GLN A 1 676 ? 0.235 -12.552 -21.273 1.00 57.59 676 GLN A CA 1
ATOM 5541 C C . GLN A 1 676 ? -0.520 -12.857 -22.560 1.00 57.59 676 GLN A C 1
ATOM 5543 O O . GLN A 1 676 ? -0.332 -12.161 -23.556 1.00 57.59 676 GLN A O 1
ATOM 5548 N N . GLU A 1 677 ? -1.313 -13.930 -22.575 1.00 59.78 677 GLU A N 1
ATOM 5549 C CA . GLU A 1 677 ? -2.193 -14.169 -23.715 1.00 59.78 677 GLU A CA 1
ATOM 5550 C C . GLU A 1 677 ? -3.080 -12.936 -23.869 1.00 59.78 677 GLU A C 1
ATOM 5552 O O . GLU A 1 677 ? -3.892 -12.628 -22.994 1.00 59.78 677 GLU A O 1
ATOM 5557 N N . ARG A 1 678 ? -2.866 -12.201 -24.958 1.00 67.81 678 ARG A N 1
ATOM 5558 C CA . ARG A 1 678 ? -3.733 -11.100 -25.343 1.00 67.81 678 ARG A CA 1
ATOM 5559 C C . ARG A 1 678 ? -5.076 -11.681 -25.761 1.00 67.81 678 ARG A C 1
ATOM 5561 O O . ARG A 1 678 ? -5.155 -12.785 -26.313 1.00 67.81 678 ARG A O 1
ATOM 5568 N N . HIS A 1 679 ? -6.150 -10.946 -25.493 1.00 69.00 679 HIS A N 1
ATOM 5569 C CA . HIS A 1 679 ? -7.460 -11.338 -25.990 1.00 69.00 679 HIS A CA 1
ATOM 5570 C C . HIS A 1 679 ? -7.420 -11.428 -27.525 1.00 69.00 679 HIS A C 1
ATOM 5572 O O . HIS A 1 679 ? -6.734 -10.649 -28.174 1.00 69.00 679 HIS A O 1
ATOM 5578 N N . LYS A 1 680 ? -8.179 -12.344 -28.139 1.00 73.12 680 LYS A N 1
ATOM 5579 C CA . LYS A 1 680 ? -8.166 -12.525 -29.610 1.00 73.12 680 LYS A CA 1
ATOM 5580 C C . LYS A 1 680 ? -8.593 -11.286 -30.398 1.00 73.12 680 LYS A C 1
ATOM 5582 O O . LYS A 1 680 ? -8.337 -11.199 -31.590 1.00 73.12 680 LYS A O 1
ATOM 5587 N N . GLU A 1 681 ? -9.312 -10.383 -29.746 1.00 68.06 681 GLU A N 1
ATOM 5588 C CA . GLU A 1 681 ? -9.759 -9.122 -30.337 1.00 68.06 681 GLU A CA 1
ATOM 5589 C C . GLU A 1 681 ? -8.708 -8.010 -30.191 1.00 68.06 681 GLU A C 1
ATOM 5591 O O . GLU A 1 681 ? -8.940 -6.913 -30.690 1.00 68.06 681 GLU A O 1
ATOM 5596 N N . ASP A 1 682 ? -7.572 -8.284 -29.530 1.00 69.25 682 ASP A N 1
ATOM 5597 C CA . ASP A 1 682 ? -6.454 -7.350 -29.385 1.00 69.25 682 ASP A CA 1
ATOM 5598 C C . ASP A 1 682 ? -5.735 -7.113 -30.713 1.00 69.25 682 ASP A C 1
ATOM 5600 O O . ASP A 1 682 ? -5.189 -8.064 -31.273 1.00 69.25 682 ASP A O 1
ATOM 5604 N N . PRO A 1 683 ? -5.685 -5.866 -31.232 1.00 70.62 683 PRO A N 1
ATOM 5605 C CA . PRO A 1 683 ? -4.929 -5.540 -32.439 1.00 70.62 683 PRO A CA 1
ATOM 5606 C C . PRO A 1 683 ? -3.440 -5.899 -32.358 1.00 70.62 683 PRO A C 1
ATOM 5608 O O . PRO A 1 683 ? -2.792 -6.052 -33.390 1.00 70.62 683 PRO A O 1
ATOM 5611 N N . LEU A 1 684 ? -2.894 -6.016 -31.147 1.00 72.00 684 LEU A N 1
ATOM 5612 C CA . LEU A 1 684 ? -1.511 -6.382 -30.867 1.00 72.00 684 LEU A CA 1
ATOM 5613 C C . LEU A 1 684 ? -1.355 -7.882 -30.545 1.00 72.00 684 LEU A C 1
ATOM 5615 O O . LEU A 1 684 ? -0.236 -8.315 -30.281 1.00 72.00 684 LEU A O 1
ATOM 5619 N N . ALA A 1 685 ? -2.435 -8.682 -30.567 1.00 69.62 685 ALA A N 1
ATOM 5620 C CA . ALA A 1 685 ? -2.416 -10.117 -30.242 1.00 69.62 685 ALA A CA 1
ATOM 5621 C C . ALA A 1 685 ? -1.385 -10.911 -31.052 1.00 69.62 685 ALA A C 1
ATOM 5623 O O . ALA A 1 685 ? -0.725 -11.796 -30.511 1.00 69.62 685 ALA A O 1
ATOM 5624 N N . ASP A 1 686 ? -1.243 -10.563 -32.331 1.00 68.31 686 ASP A N 1
ATOM 5625 C CA . ASP A 1 686 ? -0.375 -11.258 -33.282 1.00 68.31 686 ASP A CA 1
ATOM 5626 C C . ASP A 1 686 ? 1.002 -10.587 -33.448 1.00 68.31 686 ASP A C 1
ATOM 5628 O O . ASP A 1 686 ? 1.812 -11.030 -34.267 1.00 68.31 686 ASP A O 1
ATOM 5632 N N . LEU A 1 687 ? 1.289 -9.511 -32.703 1.00 67.62 687 LEU A N 1
ATOM 5633 C CA . LEU A 1 687 ? 2.577 -8.826 -32.790 1.00 67.62 687 LEU A CA 1
ATOM 5634 C C . LEU A 1 687 ? 3.616 -9.484 -31.869 1.00 67.62 687 LEU A C 1
ATOM 5636 O O . LEU A 1 687 ? 3.340 -9.721 -30.690 1.00 67.62 687 LEU A O 1
ATOM 5640 N N . PRO A 1 688 ? 4.834 -9.761 -32.372 1.00 64.12 688 PRO A N 1
ATOM 5641 C CA . PRO A 1 688 ? 5.903 -10.305 -31.548 1.00 64.12 688 PRO A CA 1
ATOM 5642 C C . PRO A 1 688 ? 6.331 -9.279 -30.494 1.00 64.12 688 PRO A C 1
ATOM 5644 O O . PRO A 1 688 ? 6.588 -8.117 -30.804 1.00 64.12 688 PRO A O 1
ATOM 5647 N N . ASN A 1 689 ? 6.440 -9.731 -29.247 1.00 69.94 689 ASN A N 1
ATOM 5648 C CA . ASN A 1 689 ? 6.893 -8.932 -28.113 1.00 69.94 689 ASN A CA 1
ATOM 5649 C C . ASN A 1 689 ? 8.151 -9.561 -27.509 1.00 69.94 689 ASN A C 1
ATOM 5651 O O . ASN A 1 689 ? 8.160 -10.022 -26.365 1.00 69.94 689 ASN A O 1
ATOM 5655 N N . ASP A 1 690 ? 9.192 -9.667 -28.333 1.00 73.94 690 ASP A N 1
ATOM 5656 C CA . ASP A 1 690 ? 10.449 -10.272 -27.916 1.00 73.94 690 ASP A CA 1
ATOM 5657 C C . ASP A 1 690 ? 11.252 -9.301 -27.032 1.00 73.94 690 ASP A C 1
ATOM 5659 O O . ASP A 1 690 ? 11.355 -8.113 -27.353 1.00 73.94 690 ASP A O 1
ATOM 5663 N N . PRO A 1 691 ? 11.857 -9.773 -25.925 1.00 78.50 691 PRO A N 1
ATOM 5664 C CA . PRO A 1 691 ? 12.619 -8.914 -25.030 1.00 78.50 691 PRO A CA 1
ATOM 5665 C C . PRO A 1 691 ? 13.794 -8.219 -25.731 1.00 78.50 691 PRO A C 1
ATOM 5667 O O . PRO A 1 691 ? 14.733 -8.878 -26.177 1.00 78.50 691 PRO A O 1
ATOM 5670 N N . VAL A 1 692 ? 13.804 -6.887 -25.712 1.00 87.69 692 VAL A N 1
ATOM 5671 C CA . VAL A 1 692 ? 14.893 -6.043 -26.235 1.00 87.69 692 VAL A CA 1
ATOM 5672 C C . VAL A 1 692 ? 15.339 -5.032 -25.185 1.00 87.69 692 VAL A C 1
ATOM 5674 O O . VAL A 1 692 ? 14.583 -4.696 -24.275 1.00 87.69 692 VAL A O 1
ATOM 5677 N N . PHE A 1 693 ? 16.574 -4.542 -25.272 1.00 90.62 693 PHE A N 1
ATOM 5678 C CA . PHE A 1 693 ? 16.992 -3.406 -24.453 1.00 90.62 693 PHE A CA 1
ATOM 5679 C C . PHE A 1 693 ? 16.572 -2.111 -25.132 1.00 90.62 693 PHE A C 1
ATOM 5681 O O . PHE A 1 693 ? 16.708 -1.987 -26.342 1.00 90.62 693 PHE A O 1
ATOM 5688 N N . GLY A 1 694 ? 16.082 -1.148 -24.363 1.00 90.75 694 GLY A N 1
ATOM 5689 C CA . GLY A 1 694 ? 15.662 0.150 -24.862 1.00 90.75 694 GLY A CA 1
ATOM 5690 C C . GLY A 1 694 ? 16.087 1.286 -23.940 1.00 90.75 694 GLY A C 1
ATOM 5691 O O . GLY A 1 694 ? 16.284 1.077 -22.741 1.00 90.75 694 GLY A O 1
ATOM 5692 N N . ALA A 1 695 ? 16.246 2.478 -24.503 1.00 91.19 695 ALA A N 1
ATOM 5693 C CA . ALA A 1 695 ? 16.341 3.713 -23.738 1.00 91.19 695 ALA A CA 1
ATOM 5694 C C . ALA A 1 695 ? 15.595 4.842 -24.441 1.00 91.19 695 ALA A C 1
ATOM 5696 O O . ALA A 1 695 ? 15.873 5.161 -25.601 1.00 91.19 695 ALA A O 1
ATOM 5697 N N . GLU A 1 696 ? 14.688 5.477 -23.710 1.00 88.75 696 GLU A N 1
ATOM 5698 C CA . GLU A 1 696 ? 13.952 6.637 -24.197 1.00 88.75 696 GLU A CA 1
ATOM 5699 C C . GLU A 1 696 ? 14.812 7.913 -24.130 1.00 88.75 696 GLU A C 1
ATOM 5701 O O . GLU A 1 696 ? 15.411 8.274 -23.101 1.00 88.75 696 GLU A O 1
ATOM 5706 N N . LEU A 1 697 ? 14.893 8.626 -25.251 1.00 87.38 697 LEU A N 1
ATOM 5707 C CA . LEU A 1 697 ? 15.638 9.874 -25.358 1.00 87.38 697 LEU A CA 1
ATOM 5708 C C . LEU A 1 697 ? 14.760 11.098 -25.107 1.00 87.38 697 LEU A C 1
ATOM 5710 O O . LEU A 1 697 ? 15.246 12.040 -24.478 1.00 87.38 697 LEU A O 1
ATOM 5714 N N . GLY A 1 698 ? 13.488 11.044 -25.505 1.00 84.25 698 GLY A N 1
ATOM 5715 C CA . GLY A 1 698 ? 12.591 12.196 -25.549 1.00 84.25 698 GLY A CA 1
ATOM 5716 C C . GLY A 1 698 ? 12.615 12.880 -26.916 1.00 84.25 698 GLY A C 1
ATOM 5717 O O . GLY A 1 698 ? 13.054 12.290 -27.906 1.00 84.25 698 GLY A O 1
ATOM 5718 N N . GLU A 1 699 ? 12.154 14.129 -26.947 1.00 88.75 699 GLU A N 1
ATOM 5719 C CA . GLU A 1 699 ? 12.106 14.940 -28.167 1.00 88.75 699 GLU A CA 1
ATOM 5720 C C . GLU A 1 699 ? 13.317 15.886 -28.274 1.00 88.75 699 GLU A C 1
ATOM 5722 O O . GLU A 1 699 ? 13.842 16.359 -27.257 1.00 88.75 699 GLU A O 1
ATOM 5727 N N . PHE A 1 700 ? 13.727 16.207 -29.506 1.00 87.75 700 PHE A N 1
ATOM 5728 C CA . PHE A 1 700 ? 14.863 17.086 -29.816 1.00 87.75 700 PHE A CA 1
ATOM 5729 C C . PHE A 1 700 ? 14.478 18.163 -30.844 1.00 87.75 700 PHE A C 1
ATOM 5731 O O . PHE A 1 700 ? 13.605 17.922 -31.671 1.00 87.75 700 PHE A O 1
ATOM 5738 N N . PRO A 1 701 ? 15.137 19.339 -30.852 1.00 86.50 701 PRO A N 1
ATOM 5739 C CA . PRO A 1 701 ? 14.874 20.377 -31.852 1.00 86.50 701 PRO A CA 1
ATOM 5740 C C . PRO A 1 701 ? 15.139 19.913 -33.296 1.00 86.50 701 PRO A C 1
ATOM 5742 O O . PRO A 1 701 ? 16.031 19.093 -33.530 1.00 86.50 701 PRO A O 1
ATOM 5745 N N . SER A 1 702 ? 14.446 20.506 -34.277 1.00 87.81 702 SER A N 1
ATOM 5746 C CA . SER A 1 702 ? 14.760 20.326 -35.708 1.00 87.81 702 SER A CA 1
ATOM 5747 C C . SER A 1 702 ? 16.233 20.589 -36.010 1.00 87.81 702 SER A C 1
ATOM 5749 O O . SER A 1 702 ? 16.850 21.476 -35.415 1.00 87.81 702 SER A O 1
ATOM 5751 N N . ASN A 1 703 ? 16.772 19.872 -36.997 1.00 86.06 703 ASN A N 1
ATOM 5752 C CA . ASN A 1 703 ? 18.174 19.936 -37.422 1.00 86.06 703 ASN A CA 1
ATOM 5753 C C . ASN A 1 703 ? 19.189 19.510 -36.345 1.00 86.06 703 ASN A C 1
ATOM 5755 O O . ASN A 1 703 ? 20.386 19.770 -36.494 1.00 86.06 703 ASN A O 1
ATOM 5759 N N . THR A 1 704 ? 18.750 18.836 -35.278 1.00 89.31 704 THR A N 1
ATOM 5760 C CA . THR A 1 704 ? 19.670 18.209 -34.322 1.00 89.31 704 THR A CA 1
ATOM 5761 C C . THR A 1 704 ? 20.267 16.944 -34.939 1.00 89.31 704 THR A C 1
ATOM 5763 O O . THR A 1 704 ? 19.557 16.121 -35.519 1.00 89.31 704 THR A O 1
ATOM 5766 N N . SER A 1 705 ? 21.583 16.772 -34.796 1.00 89.75 705 SER A N 1
ATOM 5767 C CA . SER A 1 705 ? 22.288 15.537 -35.142 1.00 89.75 705 SER A CA 1
ATOM 5768 C C . SER A 1 705 ? 22.745 14.844 -33.866 1.00 89.75 705 SER A C 1
ATOM 5770 O O . SER A 1 705 ? 23.497 15.421 -33.082 1.00 89.75 705 SER A O 1
ATOM 5772 N N . ILE A 1 706 ? 22.312 13.602 -33.671 1.00 92.44 706 ILE A N 1
ATOM 5773 C CA . ILE A 1 706 ? 22.634 12.799 -32.490 1.00 92.44 706 ILE A CA 1
ATOM 5774 C C . ILE A 1 706 ? 23.457 11.607 -32.948 1.00 92.44 706 ILE A C 1
ATOM 5776 O O . ILE A 1 706 ? 22.972 10.802 -33.737 1.00 92.44 706 ILE A O 1
ATOM 5780 N N . THR A 1 707 ? 24.676 11.458 -32.440 1.00 94.88 707 THR A N 1
ATOM 5781 C CA . THR A 1 707 ? 25.471 10.240 -32.653 1.00 94.88 707 THR A CA 1
ATOM 5782 C C . THR A 1 707 ? 25.386 9.364 -31.413 1.00 94.88 707 THR A C 1
ATOM 5784 O O . THR A 1 707 ? 25.554 9.859 -30.304 1.00 94.88 707 THR A O 1
ATOM 5787 N N . TYR A 1 708 ? 25.128 8.069 -31.564 1.00 96.12 708 TYR A N 1
ATOM 5788 C CA . TYR A 1 708 ? 24.929 7.160 -30.443 1.00 96.12 708 TYR A CA 1
ATOM 5789 C C . TYR A 1 708 ? 25.609 5.807 -30.640 1.00 96.12 708 TYR A C 1
ATOM 5791 O O . TYR A 1 708 ? 25.820 5.352 -31.761 1.00 96.12 708 TYR A O 1
ATOM 5799 N N . TRP A 1 709 ? 25.976 5.175 -29.530 1.00 97.25 709 TRP A N 1
ATOM 5800 C CA . TRP A 1 709 ? 26.496 3.807 -29.476 1.00 97.25 709 TRP A CA 1
ATOM 5801 C C . TRP A 1 709 ? 26.215 3.212 -28.100 1.00 97.25 709 TRP A C 1
ATOM 5803 O O . TRP A 1 709 ? 25.929 3.942 -27.145 1.00 97.25 709 TRP A O 1
ATOM 5813 N N . ILE A 1 710 ? 26.315 1.893 -27.981 1.00 97.44 710 ILE A N 1
ATOM 5814 C CA . ILE A 1 710 ? 26.089 1.199 -26.715 1.00 97.44 710 ILE A CA 1
ATOM 5815 C C . ILE A 1 710 ? 27.336 0.453 -26.252 1.00 97.44 710 ILE A C 1
ATOM 5817 O O . ILE A 1 710 ? 28.168 0.037 -27.055 1.00 97.44 710 ILE A O 1
ATOM 5821 N N . GLU A 1 711 ? 27.431 0.258 -24.943 1.00 97.06 711 GLU A N 1
ATOM 5822 C CA . GLU A 1 711 ? 28.371 -0.646 -24.289 1.00 97.06 711 GLU A CA 1
ATOM 5823 C C . GLU A 1 711 ? 27.571 -1.630 -23.439 1.00 97.06 711 GLU A C 1
ATOM 5825 O O . GLU A 1 711 ? 26.788 -1.242 -22.566 1.00 97.06 711 GLU A O 1
ATOM 5830 N N . VAL A 1 712 ? 27.756 -2.912 -23.715 1.00 96.06 712 VAL A N 1
ATOM 5831 C CA . VAL A 1 712 ? 27.060 -4.008 -23.050 1.00 96.06 712 VAL A CA 1
ATOM 5832 C C . VAL A 1 712 ? 28.046 -4.732 -22.161 1.00 96.06 712 VAL A C 1
ATOM 5834 O O . VAL A 1 712 ? 29.107 -5.117 -22.636 1.00 96.06 712 VAL A O 1
ATOM 5837 N N . THR A 1 713 ? 27.664 -4.990 -20.915 1.00 94.94 713 THR A N 1
ATOM 5838 C CA . THR A 1 713 ? 28.426 -5.803 -19.967 1.00 94.94 713 THR A CA 1
ATOM 5839 C C . THR A 1 713 ? 27.547 -6.934 -19.445 1.00 94.94 713 THR A C 1
ATOM 5841 O O . THR A 1 713 ? 26.426 -6.706 -18.980 1.00 94.94 713 THR A O 1
ATOM 5844 N N . ASN A 1 714 ? 28.041 -8.170 -19.497 1.00 93.69 714 ASN A N 1
ATOM 5845 C CA . ASN A 1 714 ? 27.351 -9.316 -18.902 1.00 93.69 714 ASN A CA 1
ATOM 5846 C C . ASN A 1 714 ? 27.775 -9.557 -17.437 1.00 93.69 714 ASN A C 1
ATOM 5848 O O . ASN A 1 714 ? 28.614 -8.852 -16.871 1.00 93.69 714 ASN A O 1
ATOM 5852 N N . SER A 1 715 ? 27.162 -10.540 -16.788 1.00 92.81 715 SER A N 1
ATOM 5853 C CA . SER A 1 715 ? 27.436 -10.939 -15.401 1.00 92.81 715 SER A CA 1
ATOM 5854 C C . SER A 1 715 ? 28.871 -11.437 -15.174 1.00 92.81 715 SER A C 1
ATOM 5856 O O . SER A 1 715 ? 29.417 -11.227 -14.090 1.00 92.81 715 SER A O 1
ATOM 5858 N N . ALA A 1 716 ? 29.521 -11.962 -16.218 1.00 91.69 716 ALA A N 1
ATOM 5859 C CA . ALA A 1 716 ? 30.943 -12.306 -16.257 1.00 91.69 716 ALA A CA 1
ATOM 5860 C C . ALA A 1 716 ? 31.889 -11.090 -16.381 1.00 91.69 716 ALA A C 1
ATOM 5862 O O . ALA A 1 716 ? 33.102 -11.265 -16.469 1.00 91.69 716 ALA A O 1
ATOM 5863 N N . ASN A 1 717 ? 31.363 -9.857 -16.365 1.00 92.00 717 ASN A N 1
ATOM 5864 C CA . ASN A 1 717 ? 32.101 -8.607 -16.593 1.00 92.00 717 ASN A CA 1
ATOM 5865 C C . ASN A 1 717 ? 32.819 -8.537 -17.959 1.00 92.00 717 ASN A C 1
ATOM 5867 O O . ASN A 1 717 ? 33.779 -7.783 -18.109 1.00 92.00 717 ASN A O 1
ATOM 5871 N N . LEU A 1 718 ? 32.351 -9.286 -18.963 1.00 91.50 718 LEU A N 1
ATOM 5872 C CA . LEU A 1 718 ? 32.819 -9.146 -20.340 1.00 91.50 718 LEU A CA 1
ATOM 5873 C C . LEU A 1 718 ? 32.014 -8.048 -21.029 1.00 91.50 718 LEU A C 1
ATOM 5875 O O . LEU A 1 718 ? 30.780 -8.056 -20.962 1.00 91.50 718 LEU A O 1
ATOM 5879 N N . SER A 1 719 ? 32.718 -7.129 -21.691 1.00 93.25 719 SER A N 1
ATOM 5880 C CA . SER A 1 719 ? 32.111 -5.981 -22.363 1.00 93.25 719 SER A CA 1
ATOM 5881 C C . SER A 1 719 ? 32.230 -6.049 -23.883 1.00 93.25 719 SER A C 1
ATOM 5883 O O . SER A 1 719 ? 33.191 -6.589 -24.428 1.00 93.25 719 SER A O 1
ATOM 5885 N N . THR A 1 720 ? 31.257 -5.479 -24.585 1.00 95.12 720 THR A N 1
ATOM 5886 C CA . THR A 1 720 ? 31.279 -5.283 -26.042 1.00 95.12 720 THR A CA 1
ATOM 5887 C C . THR A 1 720 ? 30.611 -3.958 -26.383 1.00 95.12 720 THR A C 1
ATOM 5889 O O . THR A 1 720 ? 29.581 -3.619 -25.800 1.00 95.12 720 THR A O 1
ATOM 5892 N N . SER A 1 721 ? 31.204 -3.214 -27.316 1.00 95.69 721 SER A N 1
ATOM 5893 C CA . SER A 1 721 ? 30.693 -1.923 -27.782 1.00 95.69 721 SER A CA 1
ATOM 5894 C C . SER A 1 721 ? 30.182 -2.036 -29.211 1.00 95.69 721 SER A C 1
ATOM 5896 O O . SER A 1 721 ? 30.756 -2.780 -30.006 1.00 95.69 721 SER A O 1
ATOM 5898 N N . SER A 1 722 ? 29.119 -1.304 -29.536 1.00 96.56 722 SER A N 1
ATOM 5899 C CA . SER A 1 722 ? 28.649 -1.187 -30.918 1.00 96.56 722 SER A CA 1
ATOM 5900 C C . SER A 1 722 ? 29.494 -0.199 -31.718 1.00 96.56 722 SER A C 1
ATOM 5902 O O . SER A 1 722 ? 30.191 0.652 -31.155 1.00 96.56 722 SER A O 1
ATOM 5904 N N . ASP A 1 723 ? 29.326 -0.238 -33.037 1.00 95.06 723 ASP A N 1
ATOM 5905 C CA . ASP A 1 723 ? 29.660 0.895 -33.893 1.00 95.06 723 ASP A CA 1
ATOM 5906 C C . ASP A 1 723 ? 28.794 2.120 -33.547 1.00 95.06 723 ASP A C 1
ATOM 5908 O O . ASP A 1 723 ? 27.742 2.014 -32.900 1.00 95.06 723 ASP A O 1
ATOM 5912 N N . LYS A 1 724 ? 29.257 3.301 -33.969 1.00 95.12 724 LYS A N 1
ATOM 5913 C CA . LYS A 1 724 ? 28.514 4.556 -33.824 1.00 95.12 724 LYS A CA 1
ATOM 5914 C C . LYS A 1 724 ? 27.481 4.694 -34.941 1.00 95.12 724 LYS A C 1
ATOM 5916 O O . LYS A 1 724 ? 27.812 4.539 -36.113 1.00 95.12 724 LYS A O 1
ATOM 5921 N N . LEU A 1 725 ? 26.261 5.062 -34.570 1.00 94.88 725 LEU A N 1
ATOM 5922 C CA . LEU A 1 725 ? 25.158 5.379 -35.474 1.00 94.88 725 LEU A CA 1
ATOM 5923 C C . LEU A 1 725 ? 24.746 6.842 -35.299 1.00 94.88 725 LEU A C 1
ATOM 5925 O O . LEU A 1 725 ? 25.012 7.435 -34.256 1.00 94.88 725 LEU A O 1
ATOM 5929 N N . SER A 1 726 ? 24.081 7.424 -36.295 1.00 91.88 726 SER A N 1
ATOM 5930 C CA . SER A 1 726 ? 23.618 8.815 -36.238 1.00 91.88 726 SER A CA 1
ATOM 5931 C C . SER A 1 726 ? 22.131 8.934 -36.560 1.00 91.88 726 SER A C 1
ATOM 5933 O O . SER A 1 726 ? 21.591 8.164 -37.352 1.00 91.88 726 SER A O 1
ATOM 5935 N N . ILE A 1 727 ? 21.486 9.910 -35.928 1.00 92.12 727 ILE A N 1
ATOM 5936 C CA . ILE A 1 727 ? 20.085 10.290 -36.108 1.00 92.12 727 ILE A CA 1
ATOM 5937 C C . ILE A 1 727 ? 20.061 11.759 -36.518 1.00 92.12 727 ILE A C 1
ATOM 5939 O O . ILE A 1 727 ? 20.729 12.584 -35.889 1.00 92.12 727 ILE A O 1
ATOM 5943 N N . HIS A 1 728 ? 19.273 12.083 -37.539 1.00 89.56 728 HIS A N 1
ATOM 5944 C CA . HIS A 1 728 ? 18.996 13.456 -37.950 1.00 89.56 728 HIS A CA 1
ATOM 5945 C C . HIS A 1 728 ? 17.517 13.761 -37.726 1.00 89.56 728 HIS A C 1
ATOM 5947 O O . HIS A 1 728 ? 16.665 13.049 -38.256 1.00 89.56 728 HIS A O 1
ATOM 5953 N N . ILE A 1 729 ? 17.233 14.799 -36.937 1.00 88.31 729 ILE A N 1
ATOM 5954 C CA . ILE A 1 729 ? 15.864 15.260 -36.681 1.00 88.31 729 ILE A CA 1
ATOM 5955 C C . ILE A 1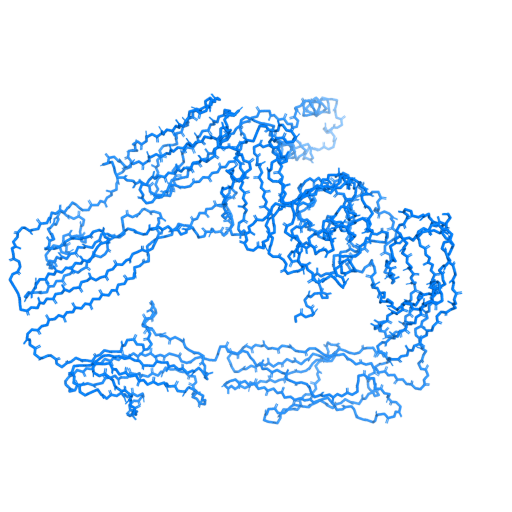 729 ? 15.440 16.194 -37.810 1.00 88.31 729 ILE A C 1
ATOM 5957 O O . ILE A 1 729 ? 16.116 17.203 -38.047 1.00 88.31 729 ILE A O 1
ATOM 5961 N N . LEU A 1 730 ? 14.351 15.839 -38.495 1.00 81.06 730 LEU A N 1
ATOM 5962 C CA . LEU A 1 730 ? 13.853 16.556 -39.673 1.00 81.06 730 LEU A CA 1
ATOM 5963 C C . LEU A 1 730 ? 13.215 17.918 -39.354 1.00 81.06 730 LEU A C 1
ATOM 5965 O O . LEU A 1 730 ? 12.735 18.145 -38.215 1.00 81.06 730 LEU A O 1
#

Radius of gyration: 35.47 Å; Cα contacts (8 Å, |Δi|>4): 1649; chains: 1; bounding box: 83×60×97 Å

Mean predicted aligned error: 12.81 Å

pLDDT: mean 86.82, std 12.27, range [23.84, 97.88]

Sequence (730 aa):
MWILLERVCDVPYDIGYPLLREKLEGIKYLWDRKSYIQPKHRTWNWSISNHPTAVEAISYWVGKTVPVQAYGDRPSQPNIIAHEHNGWCGELYKVAVAALRSSLIPATGVTTRGEDHVWQMFYDEGWHQSDNWWEDGGGSIDRTDIYAYLWGWNISSIHYFRGDGLIFDITDEYLKEKDLRLVDFEITDIMGKGLDGIRILVLVKGPLDWSWIKYKIWNLFVEGLWERLPEGIRSRPLPSRLYEALKRFYERIPDVINLAKLTTWNYTDLEGRCRFKLGVNRSYIFVVLGSKDLPIMPRVFFLGKGEDDRVFRIRTCFIRKMPRWKLESKALIGDNRLKICFNARSYQLQAGILGSKYRGKRWMKGKLDCFVMDEKNFRRYQMGRRFSCMAYSSGGNLSLCFSKDIYIVFRNNAVRSYAILDLSMKIESRKDIDKVRILKPERDIMDRPIFDIGDRINISGISTAEPKLLIDGREVDIERNGMRWWYLWDTRGLDEGEYVIEARCKGSRDRVVVRLFDLSPPRIGISPFSKVVDRDVCDELIISGNCTDNYKIRKVEACLDGKDVGISLNGTAWSIKIDPRDLDLGDHHLEIKATDISGLKTSKSISFSVINNSVAGPKIIDLYHHPSQPTPDDNIIIYANISSERFKIKDVWLYLEVDGKVIKKRMFRYASFPAQERHKEDPLADLPNDPVFGAELGEFPSNTSITYWIEVTNSANLSTSSDKLSIHIL

Solvent-accessible surface area (backbone atoms only — not comparable to full-atom values): 39955 Å² total; per-residue (Å²): 112,70,71,52,47,71,61,58,66,56,55,39,32,53,86,96,49,81,55,66,62,66,57,48,58,89,57,86,37,62,66,88,89,67,65,49,71,47,57,56,74,66,53,70,65,58,45,48,73,77,43,62,19,44,56,48,38,50,53,51,43,46,25,61,35,32,45,31,61,60,66,76,75,82,68,86,50,44,48,59,34,47,58,68,28,32,22,46,44,79,38,46,29,46,36,44,36,48,52,36,46,62,70,74,37,58,49,35,51,33,34,27,51,41,76,74,46,46,29,29,29,41,62,72,105,47,82,35,45,35,41,68,39,61,47,21,48,22,31,34,33,52,51,50,49,45,54,44,69,73,67,62,44,79,58,48,32,34,33,35,49,74,83,41,42,38,72,44,82,48,31,72,73,42,36,58,73,87,46,37,25,47,41,38,37,42,33,21,27,66,87,68,45,41,41,30,60,39,38,36,39,35,23,26,77,24,81,35,80,42,45,70,60,53,50,53,50,43,46,65,68,46,49,57,50,56,75,70,51,58,70,84,53,56,76,34,74,66,57,41,50,50,51,50,51,51,48,56,50,57,72,66,50,72,52,57,44,83,39,80,31,66,32,52,69,53,53,20,38,76,68,5,40,36,78,43,64,31,30,21,84,44,45,39,40,37,42,41,39,50,45,93,94,48,77,48,82,70,46,78,47,79,43,68,62,52,59,75,66,43,78,48,78,44,74,38,89,47,76,81,94,66,52,52,73,45,78,50,88,68,84,59,79,41,69,28,38,42,39,39,42,47,48,42,41,21,36,34,74,41,61,25,94,88,57,44,97,49,55,18,80,46,76,47,88,32,70,39,40,38,37,31,22,42,66,72,29,47,55,25,47,77,71,54,34,71,30,55,23,70,43,77,37,74,65,52,70,46,75,48,40,40,75,66,77,72,45,79,44,79,42,74,76,54,84,54,46,47,76,46,78,50,78,46,78,47,77,49,59,84,64,94,61,66,39,34,43,73,59,30,71,59,74,49,102,77,60,46,41,76,44,48,45,51,44,72,45,60,35,28,31,42,30,71,54,77,70,46,44,23,54,72,80,43,78,55,88,67,48,75,62,90,47,36,37,37,39,79,44,75,35,63,85,60,76,76,42,79,45,42,41,36,38,34,15,90,95,18,68,30,78,49,46,34,33,36,40,74,78,67,55,37,47,80,50,73,54,92,68,79,44,55,41,44,37,84,78,40,79,63,46,74,52,41,30,37,46,51,51,67,77,50,74,63,49,68,48,33,28,48,75,87,38,80,47,76,56,50,73,60,91,45,40,34,39,33,76,42,52,43,72,84,49,72,75,23,66,44,44,40,39,38,36,35,29,29,72,80,66,41,65,33,76,51,76,49,67,37,18,37,44,54,100,79,69,77,51,43,44,78,78,45,76,51,56,38,61,89,73,33,42,44,86,38,64,34,33,40,40,34,40,70,50,46,84,60,32,54,81,65,48,39,37,38,39,38,37,45,94,90,41,80,47,82,44,71,40,45,74,33,26,53,71,73,88,68,86,58,50,91,73,40,92,61,52,87,55,87,62,71,65,30,34,32,36,80,73,47,62,52,62,61,76,41,58,39,37,34,36,42,41,37,27,28,53,63,70,33,64,38,68,59,73,80,45,76,48,64,27,85

Nearest PDB structures (foldseek):
  2yn3-assembly1_A  TM=3.599E-01  e=1.322E-11  Salmonella enterica subsp. enterica serovar Typhimurium str. LT2
  6za2-assembly1_A  TM=2.582E-01  e=6.281E-09  Porphyromonas gingivalis ATCC 33277
  7ok5-assembly1_A  TM=1.800E-01  e=9.785E-11  Mus musculus
  5l7n-assembly1_A  TM=2.539E-01  e=3.496E-06  Mus musculus
  7tue-assembly1_D  TM=2.858E-01  e=6.996E-02  Homo sapiens

Secondary structure (DSSP, 8-state):
-HHHHHHHS-----TTS--HHHHHTT---S--S--EEEPTT--HHHHHHH--SHHHHHHHHHHHHS-B---S----SHHHHHHHTB--HHHHHHHHHHHHHHTT--EEEEEETTTTEEEEEEESSSEEEEEE-TTT--EEES-TTIIIIIS-------EEE-SSS-EEE-HHHHS-GGGEEEEEEEEE-TTS-B-TT-EEEEEEEEEEE-HHHHHHHHIIIIIHHHTTS-HHHHTSHHHHHHHHHHHHHHHHS-SEEEEEEEEEEEE--TTSEEEEEEETTS-EEEEEE-BTTB-PPPEEEEE-S-S--EEEEEE-S-------EEE--S----SEEEEEEEEEEEEEEE--TT--SS-EEEEEE--EEEEEE-HHHHHHHHTT--EEESEEEESS-EEEEESS--EEEEEE--SS-EEEEEEEEEEEESS----EEEEES---TTSS-EEETT-EEEEEEEESS--EEEETTEEE--EEETTEEEEEEE-TTPPSEEEEEEEEETTEEEEEEEEEE--S--EEEE----SEEETTT-S-EEEEEEEE-SS-EEEEEEEETTEEE--EEETTEEEEEE-GGGSPSEEEEEEEEEEESS--EEEEEEEEEEE-TT----EEEEEEEESSS--TTS-EEEEEEEE-SSS-EEEEEEEEEETTEEEEEE-EE-S-S------TT-TTTTS-----EEEEEE---TT-EEEEEEEEEETT--EEEPPPEEEE--

Foldseek 3Di:
DVVLLVVLQPQAFFPPADRLCQLCPPQDAAWPPDKDWFAFPDFPCVQCVVISHSLSSLLLRLCRQQQAADDDDADQALSLLSVLSYYAQNNSQSVSCSSCVSVVWDKWKKDQQQAPHIHMWTDDVDTWGWGHHYNSRTTITRCLQCVCPVVVDQGWWMWIDPVLQDIDTPRCVNDPLQQKAKEKEQEAELVRAAAWFWKKWKWFFDKDQCLVVLVVCCVVPPVVVLVPDDPVVCPDPPVVVVSVVVVVVSVPPDSIDRDTTTRDMDIADRRNMDMDITGQATKIKMWTDADPLGHFDIDIDIDGRHRDYYYHYHYTNDDDLAAAEEEDPDAADAQKKKKKAKFKKKWFFDAHPVRDPGTDIGIDGFKKKKFKADPVQVVCRVVSYYHYGNDIDIGGMDMGHHHDDIDIDIDRSHRGMDMDMDIDMDMDGPDQDWEKDWPPPPLDPVLAAEDEQQDFGKIKIFTSADKWKDKQRHTDDWDDDHRIIIDTDGRQPPDFAKIWIWMDTVVYIDIGIYTYDHPDWKDWAWDDDALAAALVPDQKDKTKTFIDGSYFWPDKWKAKPNHTADWDDDPGIIMGIDNLVPDDFAKMKMKMKTAGPNGHIDIDIDMGGYDYPDADFKDFPDWAWPPNAAAQSDWIKIKTDIDHPRWAWDWKWKWKAWPNDIDIDTWDKHSDDDPDQDRPPRPCNPPDRDIITMDIDTGDHAQTKMKMKMWIATSNRGIDIDDIDIHHHD